Protein AF-A0A8H3E0H5-F1 (afdb_monomer)

Solvent-accessible surface area (backbone atoms only — not comparable to full-atom values): 41962 Å² total; per-residue (Å²): 132,71,53,81,73,54,77,88,67,42,41,63,76,45,56,68,72,50,54,52,47,37,50,50,50,48,32,63,64,32,61,47,84,91,45,88,63,24,78,59,42,41,57,45,36,74,46,30,35,32,55,51,75,73,55,94,78,36,38,39,23,39,30,31,35,37,35,72,39,48,76,94,44,38,37,99,81,55,23,60,21,67,73,50,52,52,50,51,52,54,53,47,38,51,36,25,58,69,62,37,54,64,92,69,94,50,86,87,62,55,90,79,66,81,82,75,92,86,80,87,88,85,82,90,87,77,88,49,44,65,75,42,62,46,35,42,39,18,34,46,76,45,81,53,101,85,53,74,42,64,50,74,49,76,49,67,95,66,97,68,59,72,73,61,51,56,55,50,52,55,46,55,59,47,54,70,72,58,78,71,71,76,76,75,92,70,97,69,84,63,86,62,66,72,77,60,74,75,77,54,89,51,87,48,53,31,66,24,55,94,66,33,64,64,44,22,52,51,53,41,25,51,52,34,44,76,71,74,42,80,59,38,66,52,89,78,73,54,43,82,90,48,72,90,56,53,54,69,23,51,86,66,28,31,31,38,31,38,45,81,81,40,45,28,41,36,70,70,52,39,28,35,67,50,72,76,48,93,81,29,71,66,46,43,85,74,47,71,43,55,69,79,47,51,64,46,81,46,76,42,36,34,36,39,42,29,52,86,59,26,35,36,36,34,30,40,59,84,70,48,72,47,74,41,66,50,46,26,34,38,32,51,37,91,66,65,48,66,45,74,78,47,75,44,49,62,87,68,51,83,40,76,40,58,41,89,84,80,64,46,78,28,31,28,36,41,75,42,67,46,84,40,80,64,91,90,45,84,44,73,43,65,52,35,40,38,38,31,27,44,86,60,15,35,36,35,36,31,45,85,91,45,56,47,81,40,69,48,45,78,46,56,34,62,58,71,68,54,42,81,74,48,59,40,57,46,48,82,47,73,51,76,43,76,48,71,77,32,46,26,60,75,68,46,40,33,32,41,29,33,37,40,27,35,30,40,78,35,67,68,44,29,48,73,74,68,47,86,46,74,63,60,55,48,50,59,49,47,52,53,54,51,44,62,55,42,39,75,36,53,64,71,62,64,52,59,63,69,74,60,66,96,80,66,87,79,66,97,82,60,92,77,56,57,63,66,50,45,50,60,50,51,50,45,52,53,46,36,58,57,30,47,70,36,24,30,45,66,77,47,76,48,78,76,46,76,46,68,57,62,75,61,47,65,50,47,50,56,49,50,53,51,51,50,52,52,49,53,52,50,52,51,52,53,51,50,51,53,51,50,52,52,52,53,51,50,52,51,51,54,52,50,51,52,52,51,50,52,50,51,52,52,50,52,51,52,51,51,52,54,50,52,51,49,54,52,54,51,52,51,51,54,51,50,52,52,49,51,53,51,51,52,54,50,52,50,54,52,51,52,52,50,53,54,49,52,59,58,63,72,71,67,86,54,76,69,58,57,55,56,47,55,53,47,54,51,49,52,54,51,59,73,49,52,102,81,71,82,87,82,91,82,88,78,87,81,89,83,86,87,74,86,75,90,82,88,81,87,88,86,89,90,81,88,89,90,84,88,83,89,77,90,78,90,83,89,133

pLDDT: mean 74.24, std 17.48, range [29.33, 93.44]

InterPro domains:
  IPR001107 Band 7 domain [PF01145] (389-573)
  IPR006683 Thioesterase domain [PF03061] (78-151)
  IPR029069 HotDog domain superfamily [SSF54637] (55-151)
  IPR036013 Band 7/SPFH domain superfamily [G3DSA:3.30.479.30] (422-587)
  IPR036013 Band 7/SPFH domain superfamily [SSF117892] (428-499)
  IPR050710 Band 7/mec-2 domain-containing protein [PTHR43327] (385-669)

Organism: NCBI:txid456999

Mean predicted aligned error: 21.58 Å

Secondary structure (DSSP, 8-state):
--S---GGG-BSS--HHHHHHHHHHHHHHHS-TTSTTHHHHHH-EEEEEEE---BTTB--EEEEEEEE--GGGB-TTSBB-HHHHHHHHHHHHHHHHHTS----S-GGGGGG-------------SPPBTTPEEEEEEEEEEE-SS-EEEEEEEE------HHHHHHHHHHHHHHHH--S-SS--S----TT----TTSS--TTEEE--TTHHHHHHHHHHHHHHHTTPPPSB------STTTTSSEEE-TTEEEEEEETTEEEEE-S-EEEPPTTSTT-TTEEEEEEEETT-SEEEETTEEEEEEEEEEEEEEE-TT--EEEEEEEEEEEE-SSS--EEEEEEETTS-SEEEE-TTT--EEEEEEEEEEEEEETTEEEEEEEEEEEEE-TTEEEEEEETTEEEEE-SEEEEE--TTEEEEEEEE-SEEEEEEEPPPEE-TT--EEEEEEEEEEEES-HHHHHHTT-SSHHHHHHHHHHHHHHHHHTT--HHHHHHHHHS-TTS---TT-TT-HHHHHIIIIIHHHHHHHHHHTTEEEEEEEEEEEEE-SHHHHHHHHHHHHHHHHHHHHHHHHHHHHHHHHHHHHHHHHHHHHHHHHHHHHHHHHHHHHHHHHHHHHHHHHHHHHHHHHHHHHHHHHHHHHHHHHHHHTT---HHHHHHHHHHHHHHHHHHS-TT-----------S-----------------------------

Sequence (717 aa):
MTSGVTLEAIKGNAPDDQKQMCIGVLDFYASLKDHFAFSVGQRLKIVEVSVGPMINKKSQAIVVCEISLEDDMLNLLGTLHGGCAAYLIDICSSIAIAIAPQGVNNPDEWWGKTAVSQALNVLYHAPARSGTTLKIISETIVLGGRAGTVRLNDAAPSSISHKGKERADILDENAHRRNTRVGGSGSQPSFVHSEDYFATKRPFCVKIGADGLLGALTELDNQLQASGRPRLLSRKQPTEWLGFIGHEVNPGEIGVVNHAGLPKVLVQPGTYPPFPFRNWWARTWKGTRGASDTTLFFQGLTVVQVSLNQVAVVSDPQNRIFIVRGGGFAAFAVQGTYDVLAVVDQTHLLKHVQDKVTGATLGWVQDITMPSRIGGSASSYVVAGFLDIPANNVAVLQRGDEMEQVPAGQHCITNPNVKLRGLFTCGENQIEMPTKDIYTRDQVPVSLTIYMKWQLLEPLKLTTHGYNSPYEALRDKAQSILTQIVAHLDYSSMVKQRTVGSDHMEDPSDPSSPFLDALRTQAMDDLHVAALEYGILLKDLAVIDRQFKGDIASTMDKLTTRALQAQVEAANVDRENSNKVKQEQGALLVAQVKAQARKTEAEALAYATTTAAKAQAEAVIIAAEAQAAAIKLQAQAEAEAIAARSNADSRVEDAFAREMEVRRVDVERVKAFGPRAVFVPTETGGVSGGSTTNALVTGMAMRLGHEEAAASASPRK

Radius of gyration: 63.32 Å; Cα contacts (8 Å, |Δi|>4): 1002; chains: 1; bounding box: 153×106×189 Å

Structure (mmCIF, N/CA/C/O backbone):
data_AF-A0A8H3E0H5-F1
#
_entry.id   AF-A0A8H3E0H5-F1
#
loop_
_atom_site.group_PDB
_atom_site.id
_atom_site.type_symbol
_atom_site.label_atom_id
_atom_site.label_alt_id
_atom_site.label_comp_id
_atom_site.label_asym_id
_atom_site.label_entity_id
_atom_site.label_seq_id
_atom_site.pdbx_PDB_ins_code
_atom_site.Cartn_x
_atom_site.Cartn_y
_atom_site.Cartn_z
_atom_site.occupancy
_atom_site.B_iso_or_equiv
_atom_site.auth_seq_id
_atom_site.auth_comp_id
_atom_site.auth_asym_id
_atom_site.auth_atom_id
_atom_site.pdbx_PDB_model_num
ATOM 1 N N . MET A 1 1 ? 12.013 -38.539 22.649 1.00 45.53 1 MET A N 1
ATOM 2 C CA . MET A 1 1 ? 11.189 -37.361 22.330 1.00 45.53 1 MET A CA 1
ATOM 3 C C . MET A 1 1 ? 11.434 -36.334 23.411 1.00 45.53 1 MET A C 1
ATOM 5 O O . MET A 1 1 ? 11.063 -36.564 24.556 1.00 45.53 1 MET A O 1
ATOM 9 N N . THR A 1 2 ? 12.169 -35.283 23.074 1.00 50.94 2 THR A N 1
ATOM 10 C CA . THR A 1 2 ? 12.648 -34.251 24.013 1.00 50.94 2 THR A CA 1
ATOM 11 C C . THR A 1 2 ? 11.764 -33.003 24.012 1.00 50.94 2 THR A C 1
ATOM 13 O O . THR A 1 2 ? 11.810 -32.244 24.971 1.00 50.94 2 THR A O 1
ATOM 16 N N . SER A 1 3 ? 10.914 -32.828 22.995 1.00 52.62 3 SER A N 1
ATOM 17 C CA . SER A 1 3 ? 9.971 -31.705 22.850 1.00 52.62 3 SER A CA 1
ATOM 18 C C . SER A 1 3 ? 8.653 -31.845 23.633 1.00 52.62 3 SER A C 1
ATOM 20 O O . SER A 1 3 ? 7.899 -30.882 23.740 1.00 52.62 3 SER A O 1
ATOM 22 N N . GLY A 1 4 ? 8.339 -33.023 24.191 1.00 57.62 4 GLY A N 1
ATOM 23 C CA . GLY A 1 4 ? 7.122 -33.242 24.994 1.00 57.62 4 GLY A CA 1
ATOM 24 C C . GLY A 1 4 ? 5.789 -33.131 24.231 1.00 57.62 4 GLY A C 1
ATOM 25 O O . GLY A 1 4 ? 4.734 -33.170 24.859 1.00 57.62 4 GLY A O 1
ATOM 26 N N . VAL A 1 5 ? 5.819 -33.006 22.899 1.00 64.38 5 VAL A N 1
ATOM 27 C CA . VAL A 1 5 ? 4.630 -32.931 22.035 1.00 64.38 5 VAL A CA 1
ATOM 28 C C . VAL A 1 5 ? 4.257 -34.338 21.561 1.00 64.38 5 VAL A C 1
ATOM 30 O O . VAL A 1 5 ? 5.066 -35.021 20.934 1.00 64.38 5 VAL A O 1
ATOM 33 N N . THR A 1 6 ? 3.036 -34.787 21.859 1.00 70.62 6 THR A N 1
ATOM 34 C CA . THR A 1 6 ? 2.479 -36.030 21.308 1.00 70.62 6 THR A CA 1
ATOM 35 C C . THR A 1 6 ? 1.811 -35.755 19.963 1.00 70.62 6 THR A C 1
ATOM 37 O O . THR A 1 6 ? 1.212 -34.700 19.764 1.00 70.62 6 THR A O 1
ATOM 40 N N . LEU A 1 7 ? 1.889 -36.713 19.036 1.00 75.44 7 LEU A N 1
ATOM 41 C CA . LEU A 1 7 ? 1.310 -36.609 17.691 1.00 75.44 7 LEU A CA 1
ATOM 42 C C . LEU A 1 7 ? -0.181 -36.210 17.715 1.00 75.44 7 LEU A C 1
ATOM 44 O O . LEU A 1 7 ? -0.619 -35.375 16.929 1.00 75.44 7 LEU A O 1
ATOM 48 N N . GLU A 1 8 ? -0.932 -36.747 18.682 1.00 73.88 8 GLU A N 1
ATOM 49 C CA . GLU A 1 8 ? -2.361 -36.479 18.901 1.00 73.88 8 GLU A CA 1
ATOM 50 C C . GLU A 1 8 ? -2.664 -35.028 19.317 1.00 73.88 8 GLU A C 1
ATOM 52 O O . GLU A 1 8 ? -3.779 -34.547 19.120 1.00 73.88 8 GLU A O 1
ATOM 57 N N . ALA A 1 9 ? -1.685 -34.313 19.881 1.00 78.62 9 ALA A N 1
ATOM 58 C CA . ALA A 1 9 ? -1.842 -32.921 20.297 1.00 78.62 9 ALA A CA 1
ATOM 59 C C . ALA A 1 9 ? -1.673 -31.923 19.135 1.00 78.62 9 ALA A C 1
ATOM 61 O O . ALA A 1 9 ? -2.040 -30.754 19.279 1.00 78.62 9 ALA A O 1
ATOM 62 N N . ILE A 1 10 ? -1.141 -32.369 17.988 1.00 86.62 10 ILE A N 1
ATOM 63 C CA . ILE A 1 10 ? -0.902 -31.529 16.809 1.00 86.62 10 ILE A CA 1
ATOM 64 C C . ILE A 1 10 ? -2.164 -31.485 15.941 1.00 86.62 10 ILE A C 1
ATOM 66 O O . ILE A 1 10 ? -2.543 -32.458 15.276 1.00 86.62 10 ILE A O 1
ATOM 70 N N . LYS A 1 11 ? -2.801 -30.312 15.908 1.00 87.50 11 LYS A N 1
ATOM 71 C CA . LYS A 1 11 ? -3.981 -30.030 15.079 1.00 87.50 11 LYS A CA 1
ATOM 72 C C . LYS A 1 11 ? -3.609 -29.949 13.591 1.00 87.50 11 LYS A C 1
ATOM 74 O O . LYS A 1 11 ? -2.435 -29.963 13.228 1.00 87.50 11 LYS A O 1
ATOM 79 N N . GLY A 1 12 ? -4.614 -29.845 12.725 1.00 84.75 12 GLY A N 1
ATOM 80 C CA . GLY A 1 12 ? -4.427 -29.649 11.285 1.00 84.75 12 GLY A CA 1
ATOM 81 C C . GLY A 1 12 ? -4.554 -30.931 10.461 1.00 84.75 12 GLY A C 1
ATOM 82 O O . GLY A 1 12 ? -4.616 -32.042 10.999 1.00 84.75 12 GLY A O 1
ATOM 83 N N . ASN A 1 13 ? -4.658 -30.750 9.144 1.00 84.88 13 ASN A N 1
ATOM 84 C CA . ASN A 1 13 ? -5.039 -31.783 8.174 1.00 84.88 13 ASN A CA 1
ATOM 85 C C . ASN A 1 13 ? -3.852 -32.585 7.598 1.00 84.88 13 ASN A C 1
ATOM 87 O O . ASN A 1 13 ? -4.059 -33.389 6.688 1.00 84.88 13 ASN A O 1
ATOM 91 N N . ALA A 1 14 ? -2.626 -32.362 8.084 1.00 82.44 14 ALA A N 1
ATOM 92 C CA . ALA A 1 14 ? -1.452 -33.094 7.619 1.00 82.44 14 ALA A CA 1
ATOM 93 C C . ALA A 1 14 ? -1.480 -34.576 8.054 1.00 82.44 14 ALA A C 1
ATOM 95 O O . ALA A 1 14 ? -1.876 -34.863 9.188 1.00 82.44 14 ALA A O 1
ATOM 96 N N . PRO A 1 15 ? -1.032 -35.507 7.192 1.00 82.31 15 PRO A N 1
ATOM 97 C CA . PRO A 1 15 ? -0.775 -36.899 7.550 1.00 82.31 15 PRO A CA 1
ATOM 98 C C . PRO A 1 15 ? 0.170 -37.075 8.752 1.00 82.31 15 PRO A C 1
ATOM 100 O O . PRO A 1 15 ? 1.071 -36.267 8.991 1.00 82.31 15 PRO A O 1
ATOM 103 N N . ASP A 1 16 ? -0.022 -38.165 9.493 1.00 81.06 16 ASP A N 1
ATOM 104 C CA . ASP A 1 16 ? 0.716 -38.473 10.724 1.00 81.06 16 ASP A CA 1
ATOM 105 C C . ASP A 1 16 ? 2.228 -38.632 10.508 1.00 81.06 16 ASP A C 1
ATOM 107 O O . ASP A 1 16 ? 3.020 -38.203 11.343 1.00 81.06 16 ASP A O 1
ATOM 111 N N . ASP A 1 17 ? 2.653 -39.181 9.371 1.00 78.94 17 ASP A N 1
ATOM 112 C CA . ASP A 1 17 ? 4.063 -39.291 8.984 1.00 78.94 17 ASP A CA 1
ATOM 113 C C . ASP A 1 17 ? 4.724 -37.914 8.803 1.00 78.94 17 ASP A C 1
ATOM 115 O O . ASP A 1 17 ? 5.856 -37.702 9.239 1.00 78.94 17 ASP A O 1
ATOM 119 N N . GLN A 1 18 ? 3.999 -36.941 8.247 1.00 78.69 18 GLN A N 1
ATOM 120 C CA . GLN A 1 18 ? 4.479 -35.563 8.095 1.00 78.69 18 GLN A CA 1
ATOM 121 C C . GLN A 1 18 ? 4.510 -34.810 9.428 1.00 78.69 18 GLN A C 1
ATOM 123 O O . GLN A 1 18 ? 5.457 -34.075 9.710 1.00 78.69 18 GLN A O 1
ATOM 128 N N . LYS A 1 19 ? 3.519 -35.026 10.298 1.00 84.31 19 LYS A N 1
ATOM 129 C CA . LYS A 1 19 ? 3.549 -34.489 11.666 1.00 84.31 19 LYS A CA 1
ATOM 130 C C . LYS A 1 19 ? 4.726 -35.066 12.460 1.00 84.31 19 LYS A C 1
ATOM 132 O O . LYS A 1 19 ? 5.442 -34.316 13.124 1.00 84.31 19 LYS A O 1
ATOM 137 N N . GLN A 1 20 ? 4.989 -36.367 12.325 1.00 83.19 20 GLN A N 1
ATOM 138 C CA . GLN A 1 20 ? 6.138 -37.036 12.940 1.00 83.19 20 GLN A CA 1
ATOM 139 C C . GLN A 1 20 ? 7.471 -36.470 12.429 1.00 83.19 20 GLN A C 1
ATOM 141 O O . GLN A 1 20 ? 8.427 -36.325 13.192 1.00 83.19 20 GLN A O 1
ATOM 146 N N . MET A 1 21 ? 7.528 -36.097 11.153 1.00 80.56 21 MET A N 1
ATOM 147 C CA . MET A 1 21 ? 8.682 -35.446 10.543 1.00 80.56 21 MET A CA 1
ATOM 148 C C . MET A 1 21 ? 8.931 -34.042 11.109 1.00 80.56 21 MET A C 1
ATOM 150 O O . MET A 1 21 ? 10.069 -33.728 11.458 1.00 80.56 21 MET A O 1
ATOM 154 N N . CYS A 1 22 ? 7.887 -33.220 11.281 1.00 85.06 22 CYS A N 1
ATOM 155 C CA . CYS A 1 22 ? 8.011 -31.930 11.969 1.00 85.06 22 CYS A CA 1
ATOM 156 C C . CYS A 1 22 ? 8.558 -32.095 13.393 1.00 85.06 22 CYS A C 1
ATOM 158 O O . CYS A 1 22 ? 9.447 -31.343 13.795 1.00 85.06 22 CYS A O 1
ATOM 160 N N . ILE A 1 23 ? 8.068 -33.097 14.134 1.00 85.44 23 ILE A N 1
ATOM 161 C CA . ILE A 1 23 ? 8.577 -33.429 15.473 1.00 85.44 23 ILE A CA 1
ATOM 162 C C . ILE A 1 23 ? 10.057 -33.817 15.398 1.00 85.44 23 ILE A C 1
ATOM 164 O O . ILE A 1 23 ? 10.845 -33.334 16.202 1.00 85.44 23 ILE A O 1
ATOM 168 N N . GLY A 1 24 ? 10.456 -34.640 14.424 1.00 81.62 24 GLY A N 1
ATOM 169 C CA . GLY A 1 24 ? 11.849 -35.055 14.240 1.00 81.62 24 GLY A CA 1
ATOM 170 C C . GLY A 1 24 ? 12.802 -33.889 13.966 1.00 81.62 24 GLY A C 1
ATOM 171 O O . GLY A 1 24 ? 13.899 -33.849 14.520 1.00 81.62 24 GLY A O 1
ATOM 172 N N . VAL A 1 25 ? 12.377 -32.909 13.162 1.00 82.75 25 VAL A N 1
ATOM 173 C CA . VAL A 1 25 ? 13.165 -31.693 12.898 1.00 82.75 25 VAL A CA 1
ATOM 174 C C . VAL A 1 25 ? 13.240 -30.804 14.136 1.00 82.75 25 VAL A C 1
ATOM 176 O O . VAL A 1 25 ? 14.322 -30.333 14.475 1.00 82.75 25 VAL A O 1
ATOM 179 N N . LEU A 1 26 ? 12.132 -30.608 14.856 1.00 85.56 26 LEU A N 1
ATOM 180 C CA . LEU A 1 26 ? 12.156 -29.871 16.120 1.00 85.56 26 LEU A CA 1
ATOM 181 C C . LEU A 1 26 ? 13.070 -30.555 17.146 1.00 85.56 26 LEU A C 1
ATOM 183 O O . LEU A 1 26 ? 13.899 -29.891 17.761 1.00 85.56 26 LEU A O 1
ATOM 187 N N . ASP A 1 27 ? 12.970 -31.878 17.291 1.00 82.50 27 ASP A N 1
ATOM 188 C CA . ASP A 1 27 ? 13.828 -32.664 18.175 1.00 82.50 27 ASP A CA 1
ATOM 189 C C . ASP A 1 27 ? 15.303 -32.560 17.748 1.00 82.50 27 ASP A C 1
ATOM 191 O O . ASP A 1 27 ? 16.163 -32.476 18.617 1.00 82.50 27 ASP A O 1
ATOM 195 N N . PHE A 1 28 ? 15.634 -32.479 16.454 1.00 80.50 28 PHE A N 1
ATOM 196 C CA . PHE A 1 28 ? 17.012 -32.233 16.003 1.00 80.50 28 PHE A CA 1
ATOM 197 C C . PHE A 1 28 ? 17.573 -30.908 16.548 1.00 80.50 28 PHE A C 1
ATOM 199 O O . PHE A 1 28 ? 18.670 -30.894 17.107 1.00 80.50 28 PHE A O 1
ATOM 206 N N . TYR A 1 29 ? 16.805 -29.817 16.469 1.00 77.75 29 TYR A N 1
ATOM 207 C CA . TYR A 1 29 ? 17.216 -28.518 17.017 1.00 77.75 29 TYR A CA 1
ATOM 208 C C . TYR A 1 29 ? 17.145 -28.456 18.554 1.00 77.75 29 TYR A C 1
ATOM 210 O O . TYR A 1 29 ? 17.905 -27.716 19.174 1.00 77.75 29 TYR A O 1
ATOM 218 N N . ALA A 1 30 ? 16.266 -29.244 19.181 1.00 77.56 30 ALA A N 1
ATOM 219 C CA . ALA A 1 30 ? 15.988 -29.201 20.619 1.00 77.56 30 ALA A CA 1
ATOM 220 C C . ALA A 1 30 ? 16.643 -30.328 21.449 1.00 77.56 30 ALA A C 1
ATOM 222 O O . ALA A 1 30 ? 16.437 -30.376 22.662 1.00 77.56 30 ALA A O 1
ATOM 223 N N . SER A 1 31 ? 17.400 -31.255 20.845 1.00 70.38 31 SER A N 1
ATOM 224 C CA . SER A 1 31 ? 18.003 -32.414 21.542 1.00 70.38 31 SER A CA 1
ATOM 225 C C . SER A 1 31 ? 19.487 -32.257 21.880 1.00 70.38 31 SER A C 1
ATOM 227 O O . SER A 1 31 ? 20.002 -32.988 22.729 1.00 70.38 31 SER A O 1
ATOM 229 N N . LEU A 1 32 ? 20.182 -31.291 21.277 1.00 71.12 32 LEU A N 1
ATOM 230 C CA . LEU A 1 32 ? 21.617 -31.101 21.475 1.00 71.12 32 LEU A CA 1
ATOM 231 C C . LEU A 1 32 ? 21.892 -30.103 22.612 1.00 71.12 32 LEU A C 1
ATOM 233 O O . LEU A 1 32 ? 21.941 -28.893 22.402 1.00 71.12 32 LEU A O 1
ATOM 237 N N . LYS A 1 33 ? 22.088 -30.633 23.826 1.00 69.81 33 LYS A N 1
ATOM 238 C CA . LYS A 1 33 ? 22.215 -29.877 25.091 1.00 69.81 33 LYS A CA 1
ATOM 239 C C . LYS A 1 33 ? 23.293 -28.780 25.094 1.00 69.81 33 LYS A C 1
ATOM 241 O O . LYS A 1 33 ? 23.148 -27.804 25.823 1.00 69.81 33 LYS A O 1
ATOM 246 N N . ASP A 1 34 ? 24.326 -28.923 24.266 1.00 74.81 34 ASP A N 1
ATOM 247 C CA . ASP A 1 34 ? 25.474 -28.006 24.202 1.00 74.81 34 ASP A CA 1
ATOM 248 C C . ASP A 1 34 ? 25.390 -26.984 23.045 1.00 74.81 34 ASP A C 1
ATOM 250 O O . ASP A 1 34 ? 26.371 -26.309 22.736 1.00 74.81 34 ASP A O 1
ATOM 254 N N . HIS A 1 35 ? 24.235 -26.859 22.377 1.00 75.31 35 HIS A N 1
ATOM 255 C CA . HIS A 1 35 ? 24.047 -25.934 21.254 1.00 75.31 35 HIS A CA 1
ATOM 256 C C . HIS A 1 35 ? 23.435 -24.589 21.665 1.00 75.31 35 HIS A C 1
ATOM 258 O O . HIS A 1 35 ? 22.775 -24.441 22.697 1.00 75.31 35 HIS A O 1
ATOM 264 N N . PHE A 1 36 ? 23.669 -23.580 20.823 1.00 79.81 36 PHE A N 1
ATOM 265 C CA . PHE A 1 36 ? 23.155 -22.227 21.013 1.00 79.81 36 PHE A CA 1
ATOM 266 C C . PHE A 1 36 ? 21.628 -22.222 21.176 1.00 79.81 36 PHE A C 1
ATOM 268 O O . PHE A 1 36 ? 20.919 -22.844 20.392 1.00 79.81 36 PHE A O 1
ATOM 275 N N . ALA A 1 37 ? 21.138 -21.495 22.187 1.00 84.44 37 ALA A N 1
ATOM 276 C CA . ALA A 1 37 ? 19.713 -21.318 22.479 1.00 84.44 37 ALA A CA 1
ATOM 277 C C . ALA A 1 37 ? 18.913 -22.631 22.667 1.00 84.44 37 ALA A C 1
ATOM 279 O O . ALA A 1 37 ? 17.699 -22.671 22.444 1.00 84.44 37 ALA A O 1
ATOM 280 N N . PHE A 1 38 ? 19.571 -23.690 23.157 1.00 84.62 38 PHE A N 1
ATOM 281 C CA . PHE A 1 38 ? 18.945 -24.972 23.499 1.00 84.62 38 PHE A CA 1
ATOM 282 C C . PHE A 1 38 ? 17.729 -24.823 24.435 1.00 84.62 38 PHE A C 1
ATOM 284 O O . PHE A 1 38 ? 16.664 -25.365 24.142 1.00 84.62 38 PHE A O 1
ATOM 291 N N . SER A 1 39 ? 17.848 -24.037 25.516 1.00 87.06 39 SER A N 1
ATOM 292 C CA . SER A 1 39 ? 16.747 -23.786 26.468 1.00 87.06 39 SER A CA 1
ATOM 293 C C . SER A 1 39 ? 15.514 -23.171 25.799 1.00 87.06 39 SER A C 1
ATOM 295 O O . SER A 1 39 ? 14.379 -23.492 26.144 1.00 87.06 39 SER A O 1
ATOM 297 N N . VAL A 1 40 ? 15.731 -22.310 24.803 1.00 88.94 40 VAL A N 1
ATOM 298 C CA . VAL A 1 40 ? 14.670 -21.681 24.012 1.00 88.94 40 VAL A CA 1
ATOM 299 C C . VAL A 1 40 ? 14.028 -22.700 23.074 1.00 88.94 40 VAL A C 1
ATOM 301 O O . VAL A 1 40 ? 12.805 -22.806 23.044 1.00 88.94 40 VAL A O 1
ATOM 304 N N . GLY A 1 41 ? 14.838 -23.490 22.361 1.00 86.88 41 GLY A N 1
ATOM 305 C CA . GLY A 1 41 ? 14.356 -24.524 21.440 1.00 86.88 41 GLY A CA 1
ATOM 306 C C . GLY A 1 41 ? 13.480 -25.578 22.125 1.00 86.88 41 GLY A C 1
ATOM 307 O O . GLY A 1 41 ? 12.453 -25.963 21.577 1.00 86.88 41 GLY A O 1
ATOM 308 N N . GLN A 1 42 ? 13.818 -25.979 23.356 1.00 87.62 42 GLN A N 1
ATOM 309 C CA . GLN A 1 42 ? 13.024 -26.942 24.133 1.00 87.62 42 GLN A CA 1
ATOM 310 C C . GLN A 1 42 ? 11.624 -26.446 24.523 1.00 87.62 42 GLN A C 1
ATOM 312 O O . GLN A 1 42 ? 10.738 -27.260 24.777 1.00 87.62 42 GLN A O 1
ATOM 317 N N . ARG A 1 43 ? 11.414 -25.127 24.597 1.00 89.00 43 ARG A N 1
ATOM 318 C CA . ARG A 1 43 ? 10.113 -24.534 24.952 1.00 89.00 43 ARG A CA 1
ATOM 319 C C . ARG A 1 43 ? 9.206 -24.315 23.743 1.00 89.00 43 ARG A C 1
ATOM 321 O O . ARG A 1 43 ? 8.022 -24.037 23.933 1.00 89.00 43 ARG A O 1
ATOM 328 N N . LEU A 1 44 ? 9.738 -24.435 22.526 1.00 90.00 44 LEU A N 1
ATOM 329 C CA . LEU A 1 44 ? 8.977 -24.296 21.291 1.00 90.00 44 LEU A CA 1
ATOM 330 C C . LEU A 1 44 ? 8.087 -25.525 21.081 1.00 90.00 44 LEU A C 1
ATOM 332 O O . LEU A 1 44 ? 8.561 -26.658 21.112 1.00 90.00 44 LEU A O 1
ATOM 336 N N . LYS A 1 45 ? 6.794 -25.304 20.847 1.00 90.50 45 LYS A N 1
ATOM 337 C CA . LYS A 1 45 ? 5.802 -26.369 20.659 1.00 90.50 45 LYS A CA 1
ATOM 338 C C . LYS A 1 45 ? 5.166 -26.259 19.289 1.00 90.50 45 LYS A C 1
ATOM 340 O O . LYS A 1 45 ? 4.715 -25.184 18.919 1.00 90.50 45 LYS A O 1
ATOM 345 N N . ILE A 1 46 ? 5.065 -27.367 18.565 1.00 91.06 46 ILE A N 1
ATOM 346 C CA . ILE A 1 46 ? 4.253 -27.435 17.345 1.00 91.06 46 ILE A CA 1
ATOM 347 C C . ILE A 1 46 ? 2.803 -27.680 17.762 1.00 91.06 46 ILE A C 1
ATOM 349 O O . ILE A 1 46 ? 2.524 -28.626 18.495 1.00 91.06 46 ILE A O 1
ATOM 353 N N . VAL A 1 47 ? 1.888 -26.826 17.308 1.00 91.69 47 VAL A N 1
ATOM 354 C CA . VAL A 1 47 ? 0.471 -26.849 17.715 1.00 91.69 47 VAL A CA 1
ATOM 355 C C . VAL A 1 47 ? -0.443 -27.219 16.555 1.00 91.69 47 VAL A C 1
ATOM 357 O O . VAL A 1 47 ? -1.474 -27.862 16.756 1.00 91.69 47 VAL A O 1
ATOM 360 N N . GLU A 1 48 ? -0.064 -26.854 15.333 1.00 90.62 48 GLU A N 1
ATOM 361 C CA . GLU A 1 48 ? -0.832 -27.171 14.134 1.00 90.62 48 GLU A CA 1
ATOM 362 C C . GLU A 1 48 ? 0.093 -27.422 12.946 1.00 90.62 48 GLU A C 1
ATOM 364 O O . GLU A 1 48 ? 1.068 -26.697 12.744 1.00 90.62 48 GLU A O 1
ATOM 369 N N . VAL A 1 49 ? -0.227 -28.445 12.158 1.00 88.69 49 VAL A N 1
ATOM 370 C CA . VAL A 1 49 ? 0.424 -28.733 10.881 1.00 88.69 49 VAL A CA 1
ATOM 371 C C . VAL A 1 49 ? -0.659 -29.026 9.854 1.00 88.69 49 VAL A C 1
ATOM 373 O O . VAL A 1 49 ? -1.411 -29.998 9.976 1.00 88.69 49 VAL A O 1
ATOM 376 N N . SER A 1 50 ? -0.717 -28.181 8.833 1.00 85.69 50 SER A N 1
ATOM 377 C CA . SER A 1 50 ? -1.720 -28.238 7.781 1.00 85.69 50 SER A CA 1
ATOM 378 C C . SER A 1 50 ? -1.051 -28.212 6.408 1.00 85.69 50 SER A C 1
ATOM 380 O O . SER A 1 50 ? -0.078 -27.495 6.185 1.00 85.69 50 SER A O 1
ATOM 382 N N . VAL A 1 51 ? -1.570 -29.001 5.473 1.00 79.69 51 VAL A N 1
ATOM 383 C CA . VAL A 1 51 ? -1.093 -29.079 4.093 1.00 79.69 51 VAL A CA 1
ATOM 384 C C . VAL A 1 51 ? -2.235 -28.730 3.147 1.00 79.69 51 VAL A C 1
ATOM 386 O O . VAL A 1 51 ? -3.332 -29.288 3.214 1.00 79.69 51 VAL A O 1
ATOM 389 N N . GLY A 1 52 ? -1.976 -27.764 2.272 1.00 70.69 52 GLY A N 1
ATOM 390 C CA . GLY A 1 52 ? -2.886 -27.323 1.227 1.00 70.69 52 GLY A CA 1
ATOM 391 C C . GLY A 1 52 ? -2.980 -28.318 0.063 1.00 70.69 52 GLY A C 1
ATOM 392 O O . GLY A 1 52 ? -2.190 -29.261 -0.041 1.00 70.69 52 GLY A O 1
ATOM 393 N N . PRO A 1 53 ? -3.937 -28.119 -0.856 1.00 61.81 53 PRO A N 1
ATOM 394 C CA . PRO A 1 53 ? -4.112 -28.987 -2.016 1.00 61.81 53 PRO A CA 1
ATOM 395 C C . PRO A 1 53 ? -2.856 -29.011 -2.902 1.00 61.81 53 PRO A C 1
ATOM 397 O O . PRO A 1 53 ? -2.197 -27.993 -3.115 1.00 61.81 53 PRO A O 1
ATOM 400 N N . MET A 1 54 ? -2.528 -30.183 -3.456 1.00 57.03 54 MET A N 1
ATOM 401 C CA . MET A 1 54 ? -1.383 -30.335 -4.355 1.00 57.03 54 MET A CA 1
ATOM 402 C C . MET A 1 54 ? -1.720 -29.782 -5.747 1.00 57.03 54 MET A C 1
ATOM 404 O O . MET A 1 54 ? -2.546 -30.338 -6.467 1.00 57.03 54 MET A O 1
ATOM 408 N N . ILE A 1 55 ? -1.052 -28.702 -6.149 1.00 53.47 55 ILE A N 1
ATOM 409 C CA . ILE A 1 55 ? -1.229 -28.027 -7.438 1.00 53.47 55 ILE A CA 1
ATOM 410 C C . ILE A 1 55 ? 0.107 -28.097 -8.187 1.00 53.47 55 ILE A C 1
ATOM 412 O O . ILE A 1 55 ? 1.136 -27.640 -7.699 1.00 53.47 55 ILE A O 1
ATOM 416 N N . ASN A 1 56 ? 0.128 -28.705 -9.379 1.00 53.75 56 ASN A N 1
ATOM 417 C CA . ASN A 1 56 ? 1.348 -28.887 -10.186 1.00 53.75 56 ASN A CA 1
ATOM 418 C C . ASN A 1 56 ? 2.508 -29.601 -9.449 1.00 53.75 56 ASN A C 1
ATOM 420 O O . ASN A 1 56 ? 3.665 -29.203 -9.578 1.00 53.75 56 ASN A O 1
ATOM 424 N N . LYS A 1 57 ? 2.208 -30.666 -8.685 1.00 54.81 57 LYS A N 1
ATOM 425 C CA . LYS A 1 57 ? 3.174 -31.421 -7.848 1.00 54.81 57 LYS A CA 1
ATOM 426 C C . LYS A 1 57 ? 3.848 -30.595 -6.740 1.00 54.81 57 LYS A C 1
ATOM 428 O O . LYS A 1 57 ? 4.891 -30.994 -6.235 1.00 54.81 57 LYS A O 1
ATOM 433 N N . LYS A 1 58 ? 3.268 -29.452 -6.374 1.00 55.44 58 LYS A N 1
ATOM 434 C CA . LYS A 1 58 ? 3.678 -28.628 -5.236 1.00 55.44 58 LYS A CA 1
ATOM 435 C C . LYS A 1 58 ? 2.472 -28.469 -4.319 1.00 55.44 58 LYS A C 1
ATOM 437 O O . LYS A 1 58 ? 1.366 -28.260 -4.805 1.00 55.44 58 LYS A O 1
ATOM 442 N N . SER A 1 59 ? 2.660 -28.589 -3.017 1.00 64.12 59 SER A N 1
ATOM 443 C CA . SER A 1 59 ? 1.648 -28.238 -2.026 1.00 64.12 59 SER A CA 1
ATOM 444 C C . SER A 1 59 ? 2.243 -27.218 -1.078 1.00 64.12 59 SER A C 1
ATOM 446 O O . SER A 1 59 ? 3.463 -27.109 -0.928 1.00 64.12 59 SER A O 1
ATOM 448 N N . GLN A 1 60 ? 1.350 -26.428 -0.510 1.00 73.00 60 GLN A N 1
ATOM 449 C CA . GLN A 1 60 ? 1.675 -25.468 0.517 1.00 73.00 60 GLN A CA 1
ATOM 450 C C . GLN A 1 60 ? 1.583 -26.154 1.875 1.00 73.00 60 GLN A C 1
ATOM 452 O O . GLN A 1 60 ? 0.652 -26.916 2.116 1.00 73.00 60 GLN A O 1
ATOM 457 N N . ALA A 1 61 ? 2.536 -25.879 2.750 1.00 80.06 61 ALA A N 1
ATOM 458 C CA . ALA A 1 61 ? 2.526 -26.313 4.130 1.00 80.06 61 ALA A CA 1
ATOM 459 C C . ALA A 1 61 ? 2.411 -25.099 5.054 1.00 80.06 61 ALA A C 1
ATOM 461 O O . ALA A 1 61 ? 3.080 -24.082 4.846 1.00 80.06 61 ALA A O 1
ATOM 462 N N . ILE A 1 62 ? 1.562 -25.233 6.070 1.00 86.06 62 ILE A N 1
ATOM 463 C CA . ILE A 1 62 ? 1.385 -24.281 7.159 1.00 86.06 62 ILE A CA 1
ATOM 464 C C . ILE A 1 62 ? 1.741 -25.005 8.455 1.00 86.06 62 ILE A C 1
ATOM 466 O O . ILE A 1 62 ? 1.133 -26.020 8.793 1.00 86.06 62 ILE A O 1
ATOM 470 N N . VAL A 1 63 ? 2.724 -24.483 9.182 1.00 88.81 63 VAL A N 1
ATOM 471 C CA . VAL A 1 63 ? 3.119 -24.971 10.507 1.00 88.81 63 VAL A CA 1
ATOM 472 C C . VAL A 1 63 ? 2.946 -23.848 11.506 1.00 88.81 63 VAL A C 1
ATOM 474 O O . VAL A 1 63 ? 3.427 -22.739 11.296 1.00 88.81 63 VAL A O 1
ATOM 477 N N . VAL A 1 64 ? 2.277 -24.143 12.609 1.00 91.69 64 VAL A N 1
ATOM 478 C CA . VAL A 1 64 ? 2.065 -23.203 13.700 1.00 91.69 64 VAL A CA 1
ATOM 479 C C . VAL A 1 64 ? 2.837 -23.681 14.915 1.00 91.69 64 VAL A C 1
ATOM 481 O O . VAL A 1 64 ? 2.565 -24.762 15.448 1.00 91.69 64 VAL A O 1
ATOM 484 N N . CYS A 1 65 ? 3.761 -22.845 15.372 1.00 91.69 65 CYS A N 1
ATOM 485 C CA . CYS A 1 65 ? 4.509 -23.054 16.599 1.00 91.69 65 CYS A CA 1
ATOM 486 C C . CYS A 1 65 ? 4.067 -22.059 17.677 1.00 91.69 65 CYS A C 1
ATOM 488 O O . CYS A 1 65 ? 3.731 -20.913 17.382 1.00 91.69 65 CYS A O 1
ATOM 490 N N . GLU A 1 66 ? 4.101 -22.477 18.935 1.00 92.56 66 GLU A N 1
ATOM 491 C CA . GLU A 1 66 ? 3.843 -21.626 20.093 1.00 92.56 66 GLU A CA 1
ATOM 492 C C . GLU A 1 66 ? 5.017 -21.679 21.072 1.00 92.56 66 GLU A C 1
ATOM 494 O O . GLU A 1 66 ? 5.610 -22.737 21.301 1.00 92.56 66 GLU A O 1
ATOM 499 N N . ILE A 1 67 ? 5.359 -20.529 21.654 1.00 92.00 67 ILE A N 1
ATOM 500 C CA . ILE A 1 67 ? 6.378 -20.415 22.702 1.00 92.00 67 ILE A CA 1
ATOM 501 C C . ILE A 1 67 ? 6.016 -19.300 23.682 1.00 92.00 67 ILE A C 1
ATOM 503 O O . ILE A 1 67 ? 5.582 -18.219 23.285 1.00 92.00 67 ILE A O 1
ATOM 507 N N . SER A 1 68 ? 6.200 -19.551 24.974 1.00 91.56 68 SER A N 1
ATOM 508 C CA . SER A 1 68 ? 6.043 -18.536 26.017 1.00 91.56 68 SER A CA 1
ATOM 509 C C . SER A 1 68 ? 7.366 -17.805 26.235 1.00 91.56 68 SER A C 1
ATOM 511 O O . SER A 1 68 ? 8.407 -18.443 26.385 1.00 91.56 68 SER A O 1
ATOM 513 N N . LEU A 1 69 ? 7.328 -16.471 26.223 1.00 90.38 69 LEU A N 1
ATOM 514 C CA . LEU A 1 69 ? 8.507 -15.636 26.431 1.00 90.38 69 LEU A CA 1
ATOM 515 C C . LEU A 1 69 ? 8.894 -15.588 27.905 1.00 90.38 69 LEU A C 1
ATOM 517 O O . LEU A 1 69 ? 8.079 -15.210 28.747 1.00 90.38 69 LEU A O 1
ATOM 521 N N . GLU A 1 70 ? 10.159 -15.875 28.186 1.00 90.69 70 GLU A N 1
ATOM 522 C CA . GLU A 1 70 ? 10.752 -15.765 29.519 1.00 90.69 70 GLU A CA 1
ATOM 523 C C . GLU A 1 70 ? 12.025 -14.912 29.475 1.00 90.69 70 GLU A C 1
ATOM 525 O O . GLU A 1 70 ? 12.500 -14.517 28.407 1.00 90.69 70 GLU A O 1
ATOM 530 N N . ASP A 1 71 ? 12.575 -14.618 30.650 1.00 89.12 71 ASP A N 1
ATOM 531 C CA . ASP A 1 71 ? 13.609 -13.600 30.837 1.00 89.12 71 ASP A CA 1
ATOM 532 C C . ASP A 1 71 ? 14.919 -13.878 30.076 1.00 89.12 71 ASP A C 1
ATOM 534 O O . ASP A 1 71 ? 15.595 -12.936 29.662 1.00 89.12 71 ASP A O 1
ATOM 538 N N . ASP A 1 72 ? 15.254 -15.145 29.806 1.00 91.50 72 ASP A N 1
ATOM 539 C CA . ASP A 1 72 ? 16.436 -15.543 29.024 1.00 91.50 72 ASP A CA 1
ATOM 540 C C . ASP A 1 72 ? 16.310 -15.252 27.515 1.00 91.50 72 ASP A C 1
ATOM 542 O O . ASP A 1 72 ? 17.286 -15.366 26.772 1.00 91.50 72 ASP A O 1
ATOM 546 N N . MET A 1 73 ? 15.123 -14.845 27.054 1.00 91.56 73 MET A N 1
ATOM 547 C CA . MET A 1 73 ? 14.839 -14.473 25.664 1.00 91.56 73 MET A CA 1
ATOM 548 C C . MET A 1 73 ? 14.825 -12.954 25.447 1.00 91.56 73 MET A C 1
ATOM 550 O O . MET A 1 73 ? 14.662 -12.489 24.315 1.00 91.56 73 MET A O 1
ATOM 554 N N . LEU A 1 74 ? 14.955 -12.159 26.511 1.00 90.56 74 LEU A N 1
ATOM 555 C CA . LEU A 1 74 ? 14.727 -10.718 26.472 1.00 90.56 74 LEU A CA 1
ATOM 556 C C . LEU A 1 74 ? 16.022 -9.922 26.271 1.00 90.56 74 LEU A C 1
ATOM 558 O O . LEU A 1 74 ? 17.127 -10.355 26.584 1.00 90.56 74 LEU A O 1
ATOM 562 N N . ASN A 1 75 ? 15.876 -8.716 25.734 1.00 88.00 75 ASN A N 1
ATOM 563 C CA . ASN A 1 75 ? 16.916 -7.697 25.686 1.00 88.00 75 ASN A CA 1
ATOM 564 C C . ASN A 1 75 ? 16.905 -6.826 26.958 1.00 88.00 75 ASN A C 1
ATOM 566 O O . ASN A 1 75 ? 16.048 -6.967 27.830 1.00 88.00 75 ASN A O 1
ATOM 570 N N . LEU A 1 76 ? 17.823 -5.855 27.027 1.00 87.25 76 LEU A N 1
ATOM 571 C CA . LEU A 1 76 ? 17.941 -4.901 28.143 1.00 87.25 76 LEU A CA 1
ATOM 572 C C . LEU A 1 76 ? 16.668 -4.075 28.413 1.00 87.25 76 LEU A C 1
ATOM 574 O O . LEU A 1 76 ? 16.544 -3.490 29.484 1.00 87.25 76 LEU A O 1
ATOM 578 N N . LEU A 1 77 ? 15.730 -4.012 27.463 1.00 83.62 77 LEU A N 1
ATOM 579 C CA . LEU A 1 77 ? 14.456 -3.302 27.597 1.00 83.62 77 LEU A CA 1
ATOM 580 C C . LEU A 1 77 ? 13.311 -4.217 28.073 1.00 83.62 77 LEU A C 1
ATOM 582 O O . LEU A 1 77 ? 12.158 -3.791 28.073 1.00 83.62 77 LEU A O 1
ATOM 586 N N . GLY A 1 78 ? 13.597 -5.472 28.444 1.00 83.69 78 GLY A N 1
ATOM 587 C CA . GLY A 1 78 ? 12.584 -6.438 28.889 1.00 83.69 78 GLY A CA 1
ATOM 588 C C . GLY A 1 78 ? 11.642 -6.898 27.770 1.00 83.69 78 GLY A C 1
ATOM 589 O O . GLY A 1 78 ? 10.497 -7.274 28.026 1.00 83.69 78 GLY A O 1
ATOM 590 N N . THR A 1 79 ? 12.101 -6.831 26.518 1.00 88.00 79 THR A N 1
ATOM 591 C CA . THR A 1 79 ? 11.348 -7.244 25.321 1.00 88.00 79 THR A CA 1
ATOM 592 C C . THR A 1 79 ? 12.122 -8.304 24.549 1.00 88.00 79 THR A C 1
ATOM 594 O O . THR A 1 79 ? 13.337 -8.377 24.702 1.00 88.00 79 THR A O 1
ATOM 597 N N . LEU A 1 80 ? 11.456 -9.123 23.731 1.00 90.56 80 LEU A N 1
ATOM 598 C CA . LEU A 1 80 ? 12.099 -10.191 22.962 1.00 90.56 80 LEU A CA 1
ATOM 599 C C . LEU A 1 80 ? 13.338 -9.669 22.224 1.00 90.56 80 LEU A C 1
ATOM 601 O O . LEU A 1 80 ? 13.277 -8.717 21.442 1.00 90.56 80 LEU A O 1
ATOM 605 N N . HIS A 1 81 ? 14.477 -10.302 22.480 1.00 91.69 81 HIS A N 1
ATOM 606 C CA . HIS A 1 81 ? 15.725 -9.957 21.828 1.00 91.69 81 HIS A CA 1
ATOM 607 C C . HIS A 1 81 ? 15.635 -10.282 20.333 1.00 91.69 81 HIS A C 1
ATOM 609 O O . HIS A 1 81 ? 15.274 -11.398 19.963 1.00 91.69 81 HIS A O 1
ATOM 615 N N . GLY A 1 82 ? 16.024 -9.348 19.458 1.00 86.81 82 GLY A N 1
ATOM 616 C CA . GLY A 1 82 ? 15.931 -9.552 18.006 1.00 86.81 82 GLY A CA 1
ATOM 617 C C . GLY A 1 82 ? 16.682 -10.801 17.524 1.00 86.81 82 GLY A C 1
ATOM 618 O O . GLY A 1 82 ? 16.168 -11.578 16.731 1.00 86.81 82 GLY A O 1
ATOM 619 N N . GLY A 1 83 ? 17.855 -11.085 18.096 1.00 87.56 83 GLY A N 1
ATOM 620 C CA . GLY A 1 83 ? 18.573 -12.338 17.821 1.00 87.56 83 GLY A CA 1
ATOM 621 C C . GLY A 1 83 ? 17.806 -13.605 18.233 1.00 87.56 83 GLY A C 1
ATOM 622 O O . GLY A 1 83 ? 17.896 -14.617 17.547 1.00 87.56 83 GLY A O 1
ATOM 623 N N . CYS A 1 84 ? 17.014 -13.546 19.310 1.00 91.12 84 CYS A N 1
ATOM 624 C CA . CYS A 1 84 ? 16.163 -14.660 19.730 1.00 91.12 84 CYS A CA 1
ATOM 625 C C . CYS A 1 84 ? 14.965 -14.823 18.780 1.00 91.12 84 CYS A C 1
ATOM 627 O O . CYS A 1 84 ? 14.653 -15.938 18.377 1.00 91.12 84 CYS A O 1
ATOM 629 N N . ALA A 1 85 ? 14.360 -13.718 18.334 1.00 89.69 85 ALA A N 1
ATOM 630 C CA . ALA A 1 85 ? 13.317 -13.745 17.310 1.00 89.69 85 ALA A CA 1
ATOM 631 C C . ALA A 1 85 ? 13.825 -14.350 15.988 1.00 89.69 85 ALA A C 1
ATOM 633 O O . ALA A 1 85 ? 13.201 -15.256 15.448 1.00 89.69 85 ALA A O 1
ATOM 634 N N . ALA A 1 86 ? 14.992 -13.917 15.501 1.00 88.25 86 ALA A N 1
ATOM 635 C CA . ALA A 1 86 ? 15.601 -14.471 14.291 1.00 88.25 86 ALA A CA 1
ATOM 636 C C . ALA A 1 86 ? 15.871 -15.983 14.413 1.00 88.25 86 ALA A C 1
ATOM 638 O O . ALA A 1 86 ? 15.593 -16.725 13.477 1.00 88.25 86 ALA A O 1
ATOM 639 N N . TYR A 1 87 ? 16.342 -16.444 15.578 1.00 90.62 87 TYR A N 1
ATOM 640 C CA . TYR A 1 87 ? 16.531 -17.868 15.876 1.00 90.62 87 TYR A CA 1
ATOM 641 C C . TYR A 1 87 ? 15.217 -18.665 15.826 1.00 90.62 87 TYR A C 1
ATOM 643 O O . TYR A 1 87 ? 15.160 -19.733 15.219 1.00 90.62 87 TYR A O 1
ATOM 651 N N . LEU A 1 88 ? 14.141 -18.136 16.416 1.00 91.31 88 LEU A N 1
ATOM 652 C CA . LEU A 1 88 ? 12.826 -18.778 16.368 1.00 91.31 88 LEU A CA 1
ATOM 653 C C . LEU A 1 88 ? 12.290 -18.868 14.935 1.00 91.31 88 LEU A C 1
ATOM 655 O O . LEU A 1 88 ? 11.770 -19.914 14.543 1.00 91.31 88 LEU A O 1
ATOM 659 N N . ILE A 1 89 ? 12.456 -17.803 14.146 1.00 90.38 89 ILE A N 1
ATOM 660 C CA . ILE A 1 89 ? 12.042 -17.766 12.738 1.00 90.38 89 ILE A CA 1
ATOM 661 C C . ILE A 1 89 ? 12.829 -18.799 11.915 1.00 90.38 89 ILE A C 1
ATOM 663 O O . ILE A 1 89 ? 12.254 -19.494 11.074 1.00 90.38 89 ILE A O 1
ATOM 667 N N . ASP A 1 90 ? 14.126 -18.948 12.178 1.00 88.56 90 ASP A N 1
ATOM 668 C CA . ASP A 1 90 ? 14.995 -19.912 11.496 1.00 88.56 90 ASP A CA 1
ATOM 669 C C . ASP A 1 90 ? 14.557 -21.369 11.737 1.00 88.56 90 ASP A C 1
ATOM 671 O O . ASP A 1 90 ? 14.375 -22.147 10.795 1.00 88.56 90 ASP A O 1
ATOM 675 N N . ILE A 1 91 ? 14.266 -21.729 12.991 1.00 88.69 91 ILE A N 1
ATOM 676 C CA . ILE A 1 91 ? 13.766 -23.070 13.329 1.00 88.69 91 ILE A CA 1
ATOM 677 C C . ILE A 1 91 ? 12.372 -23.299 12.737 1.00 88.69 91 ILE A C 1
ATOM 679 O O . ILE A 1 91 ? 12.133 -24.311 12.076 1.00 88.69 91 ILE A O 1
ATOM 683 N N . CYS A 1 92 ? 11.442 -22.362 12.942 1.00 89.62 92 CYS A N 1
ATOM 684 C CA . CYS A 1 92 ? 10.054 -22.526 12.506 1.00 89.62 92 CYS A CA 1
ATOM 685 C C . CYS A 1 92 ? 9.929 -22.598 10.978 1.00 89.62 92 CYS A C 1
ATOM 687 O O . CYS A 1 92 ? 9.057 -23.306 10.467 1.00 89.62 92 CYS A O 1
ATOM 689 N N . SER A 1 93 ? 10.790 -21.897 10.235 1.00 87.75 93 SER A N 1
ATOM 690 C CA . SER A 1 93 ? 10.836 -22.000 8.772 1.00 87.75 93 SER A CA 1
ATOM 691 C C . SER A 1 93 ? 11.417 -23.333 8.306 1.00 87.75 93 SER A C 1
ATOM 693 O O . SER A 1 93 ? 10.869 -23.946 7.389 1.00 87.75 93 SER A O 1
ATOM 695 N N . SER A 1 94 ? 12.454 -23.834 8.980 1.00 85.19 94 SER A N 1
ATOM 696 C CA . SER A 1 94 ? 13.055 -25.142 8.693 1.00 85.19 94 SER A CA 1
ATOM 697 C C . SER A 1 94 ? 12.062 -26.292 8.899 1.00 85.19 94 SER A C 1
ATOM 699 O O . SER A 1 94 ? 11.971 -27.187 8.057 1.00 85.19 94 SER A O 1
ATOM 701 N N . ILE A 1 95 ? 11.250 -26.232 9.961 1.00 86.62 95 ILE A N 1
ATOM 702 C CA . ILE A 1 95 ? 10.181 -27.211 10.220 1.00 86.62 95 ILE A CA 1
ATOM 703 C C . ILE A 1 95 ? 9.139 -27.199 9.089 1.00 86.62 95 ILE A C 1
ATOM 705 O O . ILE A 1 95 ? 8.716 -28.262 8.636 1.00 86.62 95 ILE A O 1
ATOM 709 N N . ALA A 1 96 ? 8.751 -26.021 8.589 1.00 84.88 96 ALA A N 1
ATOM 710 C CA . ALA A 1 96 ? 7.787 -25.906 7.492 1.00 84.88 96 ALA A CA 1
ATOM 711 C C . ALA A 1 96 ? 8.345 -26.396 6.143 1.00 84.88 96 ALA A C 1
ATOM 713 O O . ALA A 1 96 ? 7.618 -27.002 5.357 1.00 84.88 96 ALA A O 1
ATOM 714 N N . ILE A 1 97 ? 9.640 -26.187 5.873 1.00 78.81 97 ILE A N 1
ATOM 715 C CA . ILE A 1 97 ? 10.305 -26.710 4.666 1.00 78.81 97 ILE A CA 1
ATOM 716 C C . ILE A 1 97 ? 10.366 -28.239 4.684 1.00 78.81 97 ILE A C 1
ATOM 718 O O . ILE A 1 97 ? 10.283 -28.855 3.622 1.00 78.81 97 ILE A O 1
ATOM 722 N N . ALA A 1 98 ? 10.486 -28.857 5.860 1.00 75.06 98 ALA A N 1
ATOM 723 C CA . ALA A 1 98 ? 10.626 -30.304 5.977 1.00 75.06 98 ALA A CA 1
ATOM 724 C C . ALA A 1 98 ? 9.430 -31.078 5.397 1.00 75.06 98 ALA A C 1
ATOM 726 O O . ALA A 1 98 ? 9.630 -32.130 4.801 1.00 75.06 98 ALA A O 1
ATOM 727 N N . ILE A 1 99 ? 8.213 -30.539 5.509 1.00 71.06 99 ILE A N 1
ATOM 728 C CA . ILE A 1 99 ? 6.966 -31.208 5.091 1.00 71.06 99 ILE A CA 1
ATOM 729 C C . ILE A 1 99 ? 6.464 -30.819 3.696 1.00 71.06 99 ILE A C 1
ATOM 731 O O . ILE A 1 99 ? 5.472 -31.358 3.206 1.00 71.06 99 ILE A O 1
ATOM 735 N N . ALA A 1 100 ? 7.142 -29.887 3.034 1.00 60.28 100 ALA A N 1
ATOM 736 C CA . ALA A 1 100 ? 6.856 -29.520 1.659 1.00 60.28 100 ALA A CA 1
ATOM 737 C C . ALA A 1 100 ? 6.997 -30.723 0.708 1.00 60.28 100 ALA A C 1
ATOM 739 O O . ALA A 1 100 ? 8.015 -31.419 0.765 1.00 60.28 100 ALA A O 1
ATOM 740 N N . PRO A 1 101 ? 6.071 -30.959 -0.243 1.00 52.19 101 PRO A N 1
ATOM 741 C CA . PRO A 1 101 ? 6.145 -32.123 -1.106 1.00 52.19 101 PRO A CA 1
ATOM 742 C C . PRO A 1 101 ? 7.227 -31.892 -2.155 1.00 52.19 101 PRO A C 1
ATOM 744 O O . PRO A 1 101 ? 7.008 -31.347 -3.237 1.00 52.19 101 PRO A O 1
ATOM 747 N N . GLN A 1 102 ? 8.427 -32.364 -1.862 1.00 46.84 102 GLN A N 1
ATOM 748 C CA . GLN A 1 102 ? 9.185 -32.998 -2.921 1.00 46.84 102 GLN A CA 1
ATOM 749 C C . GLN A 1 102 ? 8.624 -34.408 -3.066 1.00 46.84 102 GLN A C 1
ATOM 751 O O . GLN A 1 102 ? 8.336 -35.052 -2.067 1.00 46.84 102 GLN A O 1
ATOM 756 N N . GLY A 1 103 ? 8.392 -34.860 -4.298 1.00 41.06 103 GLY A N 1
ATOM 757 C CA . GLY A 1 103 ? 7.819 -36.177 -4.571 1.00 41.06 103 GLY A CA 1
ATOM 758 C C . GLY A 1 103 ? 8.681 -37.308 -4.013 1.00 41.06 103 GLY A C 1
ATOM 759 O O . GLY A 1 103 ? 9.538 -37.831 -4.719 1.00 41.06 103 GLY A O 1
ATOM 760 N N . VAL A 1 104 ? 8.455 -37.675 -2.756 1.00 40.72 104 VAL A N 1
ATOM 761 C CA . VAL A 1 104 ? 9.158 -38.753 -2.075 1.00 40.72 104 VAL A CA 1
ATOM 762 C C . VAL A 1 104 ? 8.242 -39.969 -2.081 1.00 40.72 104 VAL A C 1
ATOM 764 O O . VAL A 1 104 ? 7.371 -40.126 -1.237 1.00 40.72 104 VAL A O 1
ATOM 767 N N . ASN A 1 105 ? 8.465 -40.838 -3.063 1.00 40.31 105 ASN A N 1
ATOM 768 C CA . ASN A 1 105 ? 7.979 -42.217 -3.042 1.00 40.31 105 ASN A CA 1
ATOM 769 C C . ASN A 1 105 ? 8.867 -43.120 -2.158 1.00 40.31 105 ASN A C 1
ATOM 771 O O . ASN A 1 105 ? 8.717 -44.336 -2.224 1.00 40.31 105 ASN A O 1
ATOM 775 N N . ASN A 1 106 ? 9.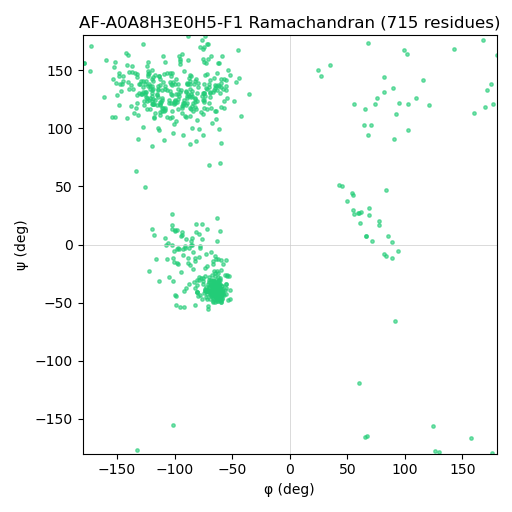822 -42.575 -1.385 1.00 40.22 106 ASN A N 1
ATOM 776 C CA . ASN A 1 106 ? 10.728 -43.402 -0.589 1.00 40.22 106 ASN A CA 1
ATOM 777 C C . ASN A 1 106 ? 11.263 -42.704 0.688 1.00 40.22 106 ASN A C 1
ATOM 779 O O . ASN A 1 106 ? 12.093 -41.801 0.575 1.00 40.22 106 ASN A O 1
ATOM 783 N N . PRO A 1 107 ? 10.836 -43.119 1.896 1.00 44.12 107 PRO A N 1
ATOM 784 C CA . PRO A 1 107 ? 11.283 -42.553 3.179 1.00 44.12 107 PRO A CA 1
ATOM 785 C C . PRO A 1 107 ? 12.809 -42.579 3.391 1.00 44.12 107 PRO A C 1
ATOM 787 O O . PRO A 1 107 ? 13.354 -41.718 4.080 1.00 44.12 107 PRO A O 1
ATOM 790 N N . ASP A 1 108 ? 13.506 -43.521 2.752 1.00 45.59 108 ASP A N 1
ATOM 791 C CA . ASP A 1 108 ? 14.933 -43.787 2.974 1.00 45.59 108 ASP A CA 1
ATOM 792 C C . ASP A 1 108 ? 15.891 -42.802 2.264 1.00 45.59 108 ASP A C 1
ATOM 794 O O . ASP A 1 108 ? 17.083 -42.772 2.564 1.00 45.59 108 ASP A O 1
ATOM 798 N N . GLU A 1 109 ? 15.401 -41.954 1.348 1.00 45.62 109 GLU A N 1
ATOM 799 C CA . GLU A 1 109 ? 16.217 -40.945 0.637 1.00 45.62 109 GLU A CA 1
ATOM 800 C C . GLU A 1 109 ? 16.271 -39.574 1.342 1.00 45.62 109 GLU A C 1
ATOM 802 O O . GLU A 1 109 ? 16.965 -38.657 0.890 1.00 45.62 109 GLU A O 1
ATOM 807 N N . TRP A 1 110 ? 15.549 -39.401 2.453 1.00 47.62 110 TRP A N 1
ATOM 808 C CA . TRP A 1 110 ? 15.357 -38.085 3.068 1.00 47.62 110 TRP A CA 1
ATOM 809 C C . TRP A 1 110 ? 16.616 -37.510 3.740 1.00 47.62 110 TRP A C 1
ATOM 811 O O . TRP A 1 110 ? 16.866 -36.305 3.653 1.00 47.62 110 TRP A O 1
ATOM 821 N N . TRP A 1 111 ? 17.470 -38.360 4.323 1.00 39.19 111 TRP A N 1
ATOM 822 C CA . TRP A 1 111 ? 18.696 -37.933 5.018 1.00 39.19 111 TRP A CA 1
ATOM 823 C C . TRP A 1 111 ? 19.711 -37.209 4.101 1.00 39.19 111 TRP A C 1
ATOM 825 O O . TRP A 1 111 ? 20.636 -36.561 4.583 1.00 39.19 111 TRP A O 1
ATOM 835 N N . GLY A 1 112 ? 19.526 -37.261 2.773 1.00 41.66 112 GLY A N 1
ATOM 836 C CA . GLY A 1 112 ? 20.374 -36.591 1.780 1.00 41.66 112 GLY A CA 1
ATOM 837 C C . GLY A 1 112 ? 19.952 -35.173 1.365 1.00 41.66 112 GLY A C 1
ATOM 838 O O . GLY A 1 112 ? 20.632 -34.575 0.531 1.00 41.66 112 GLY A O 1
ATOM 839 N N . LYS A 1 113 ? 18.847 -34.619 1.890 1.00 50.41 113 LYS A N 1
ATOM 840 C CA . LYS A 1 113 ? 18.326 -33.289 1.502 1.00 50.41 113 LYS A CA 1
ATOM 841 C C . LYS A 1 113 ? 18.137 -32.350 2.698 1.00 50.41 113 LYS A C 1
ATOM 843 O O . LYS A 1 113 ? 17.086 -31.733 2.855 1.00 50.41 113 LYS A O 1
ATOM 848 N N . THR A 1 114 ? 19.156 -32.218 3.541 1.00 55.44 114 THR A N 1
ATOM 849 C CA . THR A 1 114 ? 19.212 -31.150 4.546 1.00 55.44 114 THR A CA 1
ATOM 850 C C . THR A 1 114 ? 19.177 -29.783 3.852 1.00 55.44 114 THR A C 1
ATOM 852 O O . THR A 1 114 ? 20.040 -29.451 3.039 1.00 55.44 114 THR A O 1
ATOM 855 N N . ALA A 1 115 ? 18.140 -28.993 4.133 1.00 63.25 115 ALA A N 1
ATOM 856 C CA . ALA A 1 115 ? 18.064 -27.603 3.705 1.00 63.25 115 ALA A CA 1
ATOM 857 C C . ALA A 1 115 ? 18.753 -26.723 4.753 1.00 63.25 115 ALA A C 1
ATOM 859 O O . ALA A 1 115 ? 18.630 -26.963 5.951 1.00 63.25 115 ALA A O 1
ATOM 860 N N . VAL A 1 116 ? 19.479 -25.708 4.296 1.00 73.00 116 VAL A N 1
ATOM 861 C CA . VAL A 1 116 ? 20.096 -24.693 5.154 1.00 73.00 116 VAL A CA 1
ATOM 862 C C . VAL A 1 116 ? 19.536 -23.327 4.790 1.00 73.00 116 VAL A C 1
ATOM 864 O O . VAL A 1 116 ? 19.307 -23.043 3.609 1.00 73.00 116 VAL A O 1
ATOM 867 N N . SER A 1 117 ? 19.329 -22.479 5.792 1.00 82.19 117 SER A N 1
ATOM 868 C CA . SER A 1 117 ? 18.877 -21.105 5.590 1.00 82.19 117 SER A CA 1
ATOM 869 C C . SER A 1 117 ? 19.931 -20.310 4.819 1.00 82.19 117 SER A C 1
ATOM 871 O O . SER A 1 117 ? 21.049 -20.111 5.289 1.00 82.19 117 SER A O 1
ATOM 873 N N . GLN A 1 118 ? 19.589 -19.873 3.602 1.00 81.00 118 GLN A N 1
ATOM 874 C CA . GLN A 1 118 ? 20.484 -19.073 2.750 1.00 81.00 118 GLN A CA 1
ATOM 875 C C . GLN A 1 118 ? 20.330 -17.570 2.985 1.00 81.00 118 GLN A C 1
ATOM 877 O O . GLN A 1 118 ? 21.305 -16.827 2.918 1.00 81.00 118 GLN A O 1
ATOM 882 N N . ALA A 1 119 ? 19.100 -17.119 3.225 1.00 83.06 119 ALA A N 1
ATOM 883 C CA . ALA A 1 119 ? 18.777 -15.726 3.473 1.00 83.06 119 ALA A CA 1
ATOM 884 C C . ALA A 1 119 ? 17.611 -15.646 4.457 1.00 83.06 119 ALA A C 1
ATOM 886 O O . ALA A 1 119 ? 16.596 -16.316 4.269 1.00 83.06 119 ALA A O 1
ATOM 887 N N . LEU A 1 120 ? 17.758 -14.802 5.477 1.00 84.56 120 LEU A N 1
ATOM 888 C CA . LEU A 1 120 ? 16.724 -14.514 6.462 1.00 84.56 120 LEU A CA 1
ATOM 889 C C . LEU A 1 120 ? 16.484 -13.004 6.478 1.00 84.56 120 LEU A C 1
ATOM 891 O O . LEU A 1 120 ? 17.389 -12.235 6.796 1.00 84.56 120 LEU A O 1
ATOM 895 N N . ASN A 1 121 ? 15.277 -12.580 6.104 1.00 82.38 121 ASN A N 1
ATOM 896 C CA . ASN A 1 121 ? 14.864 -11.182 6.172 1.00 82.38 121 ASN A CA 1
ATOM 897 C C . ASN A 1 121 ? 13.808 -11.036 7.270 1.00 82.38 121 ASN A C 1
ATOM 899 O O . ASN A 1 121 ? 12.732 -11.620 7.163 1.00 82.38 121 ASN A O 1
ATOM 903 N N . VAL A 1 122 ? 14.136 -10.286 8.323 1.00 82.88 122 VAL A N 1
ATOM 904 C CA . VAL A 1 122 ? 13.284 -10.110 9.504 1.00 82.88 122 VAL A CA 1
ATOM 905 C C . VAL A 1 122 ? 12.892 -8.645 9.620 1.00 82.88 122 VAL A C 1
ATOM 907 O O . VAL A 1 122 ? 13.756 -7.771 9.696 1.00 82.88 122 VAL A O 1
ATOM 910 N N . LEU A 1 123 ? 11.587 -8.386 9.675 1.00 80.50 123 LEU A N 1
ATOM 911 C CA . LEU A 1 123 ? 11.023 -7.069 9.942 1.00 80.50 123 LEU A CA 1
ATOM 912 C C . LEU A 1 123 ? 10.325 -7.097 11.305 1.00 80.50 123 LEU A C 1
ATOM 914 O O . LEU A 1 123 ? 9.408 -7.882 11.525 1.00 80.50 123 LEU A O 1
ATOM 918 N N . TYR A 1 124 ? 10.767 -6.246 12.229 1.00 78.94 124 TYR A N 1
ATOM 919 C CA . TYR A 1 124 ? 10.200 -6.166 13.574 1.00 78.94 124 TYR A CA 1
ATOM 920 C C . TYR A 1 124 ? 9.037 -5.177 13.603 1.00 78.94 124 TYR A C 1
ATOM 922 O O . TYR A 1 124 ? 9.218 -4.000 13.295 1.00 78.94 124 TYR A O 1
ATOM 930 N N . HIS A 1 125 ? 7.856 -5.651 13.999 1.00 76.25 125 HIS A N 1
ATOM 931 C CA . HIS A 1 125 ? 6.631 -4.846 13.996 1.00 76.25 125 HIS A CA 1
ATOM 932 C C . HIS A 1 125 ? 6.262 -4.285 15.373 1.00 76.25 125 HIS A C 1
ATOM 934 O O . HIS A 1 125 ? 5.882 -3.122 15.478 1.00 76.25 125 HIS A O 1
ATOM 940 N N . ALA A 1 126 ? 6.366 -5.099 16.428 1.00 79.44 126 ALA A N 1
ATOM 941 C CA . ALA A 1 126 ? 5.966 -4.721 17.780 1.00 79.44 126 ALA A CA 1
ATOM 942 C C . ALA A 1 126 ? 6.838 -5.414 18.844 1.00 79.44 126 ALA A C 1
ATOM 944 O O . ALA A 1 126 ? 7.269 -6.551 18.636 1.00 79.44 126 ALA A O 1
ATOM 945 N N . PRO A 1 127 ? 7.099 -4.762 19.991 1.00 80.94 127 PRO A N 1
ATOM 946 C CA . PRO A 1 127 ? 7.829 -5.376 21.094 1.00 80.94 127 PRO A CA 1
ATOM 947 C C . PRO A 1 127 ? 6.957 -6.397 21.841 1.00 80.94 127 PRO A C 1
ATOM 949 O O . PRO A 1 127 ? 5.858 -6.069 22.284 1.00 80.94 127 PRO A O 1
ATOM 952 N N . ALA A 1 128 ? 7.475 -7.607 22.059 1.00 83.94 128 ALA A N 1
ATOM 953 C CA . ALA A 1 128 ? 6.835 -8.628 22.890 1.00 83.94 128 ALA A CA 1
ATOM 954 C C . ALA A 1 128 ? 7.519 -8.705 24.265 1.00 83.94 128 ALA A C 1
ATOM 956 O O . ALA A 1 128 ? 8.744 -8.789 24.331 1.00 83.94 128 ALA A O 1
ATOM 957 N N . ARG A 1 129 ? 6.752 -8.634 25.361 1.00 83.06 129 ARG A N 1
ATOM 958 C CA . ARG A 1 129 ? 7.273 -8.608 26.746 1.00 83.06 129 ARG A CA 1
ATOM 959 C C . ARG A 1 129 ? 7.267 -10.000 27.388 1.00 83.06 129 ARG A C 1
ATOM 961 O O . ARG A 1 129 ? 6.527 -10.875 26.933 1.00 83.06 129 ARG A O 1
ATOM 968 N N . SER A 1 130 ? 8.040 -10.171 28.465 1.00 83.31 130 SER A N 1
ATOM 969 C CA . SER A 1 130 ? 8.022 -11.382 29.312 1.00 83.31 130 SER A CA 1
ATOM 970 C C . SER A 1 130 ? 6.589 -11.812 29.657 1.00 83.31 130 SER A C 1
ATOM 972 O O . SER A 1 130 ? 5.728 -10.961 29.890 1.00 83.31 130 SER A O 1
ATOM 974 N N . GLY A 1 131 ? 6.318 -13.117 29.650 1.00 79.81 131 GLY A N 1
ATOM 975 C CA . GLY A 1 131 ? 4.994 -13.696 29.905 1.00 79.81 131 GLY A CA 1
ATOM 976 C C . GLY A 1 131 ? 4.039 -13.708 28.703 1.00 79.81 131 GLY A C 1
ATOM 977 O O . GLY A 1 131 ? 2.984 -14.339 28.769 1.00 79.81 131 GLY A O 1
ATOM 978 N N . THR A 1 132 ? 4.389 -13.067 27.582 1.00 83.81 132 THR A N 1
ATOM 979 C CA . THR A 1 132 ? 3.600 -13.165 26.342 1.00 83.81 132 THR A CA 1
ATOM 980 C C . THR A 1 132 ? 3.802 -14.543 25.714 1.00 83.81 132 THR A C 1
ATOM 982 O O . THR A 1 132 ? 4.935 -15.003 25.586 1.00 83.81 132 THR A O 1
ATOM 985 N N . THR A 1 133 ? 2.726 -15.197 25.276 1.00 88.50 133 THR A N 1
ATOM 986 C CA . THR A 1 133 ? 2.838 -16.395 24.429 1.00 88.50 133 THR A CA 1
ATOM 987 C C . THR A 1 133 ? 2.779 -15.978 22.970 1.00 88.50 133 THR A C 1
ATOM 989 O O . THR A 1 133 ? 1.810 -15.356 22.537 1.00 88.50 133 THR A O 1
ATOM 992 N N . LEU A 1 134 ? 3.837 -16.288 22.227 1.00 88.69 134 LEU A N 1
ATOM 993 C CA . LEU A 1 134 ? 3.923 -16.035 20.799 1.00 88.69 134 LEU A CA 1
ATOM 994 C C . LEU A 1 134 ? 3.370 -17.216 20.025 1.00 88.69 134 LEU A C 1
ATOM 996 O O . LEU A 1 134 ? 3.676 -18.367 20.334 1.00 88.69 134 LEU A O 1
ATOM 1000 N N . LYS A 1 135 ? 2.607 -16.895 18.983 1.00 89.88 135 LYS A N 1
ATOM 1001 C CA . LYS A 1 135 ? 2.152 -17.840 17.975 1.00 89.88 135 LYS A CA 1
ATOM 1002 C C . LYS A 1 135 ? 2.824 -17.499 16.652 1.00 89.88 135 LYS A C 1
ATOM 1004 O O . LYS A 1 135 ? 2.533 -16.456 16.069 1.00 89.88 135 LYS A O 1
ATOM 1009 N N . ILE A 1 136 ? 3.715 -18.379 16.216 1.00 91.44 136 ILE A N 1
ATOM 1010 C CA . ILE A 1 136 ? 4.551 -18.235 15.026 1.00 91.44 136 ILE A CA 1
ATOM 1011 C C . ILE A 1 136 ? 3.933 -19.090 13.924 1.00 91.44 136 ILE A C 1
ATOM 1013 O O . ILE A 1 136 ? 3.866 -20.313 14.044 1.00 91.44 136 ILE A O 1
ATOM 1017 N N . ILE A 1 137 ? 3.456 -18.449 12.861 1.00 90.44 137 ILE A N 1
ATOM 1018 C CA . ILE A 1 137 ? 2.789 -19.122 11.744 1.00 90.44 137 ILE A CA 1
ATOM 1019 C C . ILE A 1 137 ? 3.743 -19.137 10.555 1.00 90.44 137 ILE A C 1
ATOM 1021 O O . ILE A 1 137 ? 3.988 -18.089 9.965 1.00 90.44 137 ILE A O 1
ATOM 1025 N N . SER A 1 138 ? 4.256 -20.314 10.205 1.00 88.12 138 SER A N 1
ATOM 1026 C CA . SER A 1 138 ? 5.137 -20.551 9.061 1.00 88.12 138 SER A CA 1
ATOM 1027 C C . SER A 1 138 ? 4.359 -21.069 7.860 1.00 88.12 138 SER A C 1
ATOM 1029 O O . SER A 1 138 ? 3.761 -22.139 7.927 1.00 88.12 138 SER A O 1
ATOM 1031 N N . GLU A 1 139 ? 4.439 -20.367 6.736 1.00 84.81 139 GLU A N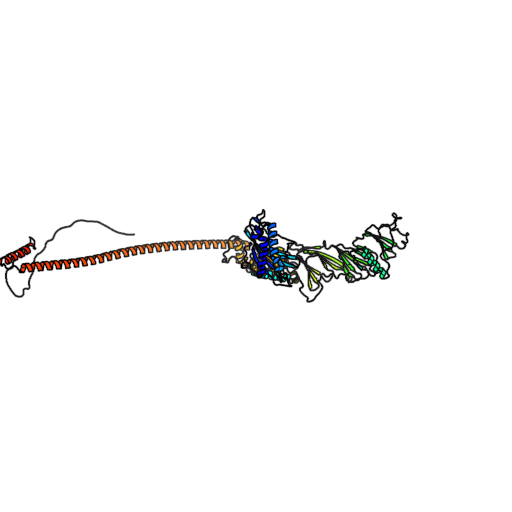 1
ATOM 1032 C CA . GLU A 1 139 ? 3.766 -20.716 5.487 1.00 84.81 139 GLU A CA 1
ATOM 1033 C C . GLU A 1 139 ? 4.778 -20.829 4.341 1.00 84.81 139 GLU A C 1
ATOM 1035 O O . GLU A 1 139 ? 5.512 -19.887 4.029 1.00 84.81 139 GLU A O 1
ATOM 1040 N N . THR A 1 140 ? 4.832 -21.980 3.673 1.00 78.12 140 THR A N 1
ATOM 1041 C CA . THR A 1 140 ? 5.706 -22.157 2.504 1.00 78.12 140 THR A CA 1
ATOM 1042 C C . THR A 1 140 ? 5.127 -21.427 1.283 1.00 78.12 140 THR A C 1
ATOM 1044 O O . THR A 1 140 ? 4.005 -21.721 0.878 1.00 78.12 140 THR A O 1
ATOM 1047 N N . ILE A 1 141 ? 5.891 -20.527 0.651 1.00 69.62 141 ILE A N 1
ATOM 1048 C CA . ILE A 1 141 ? 5.456 -19.744 -0.524 1.00 69.62 141 ILE A CA 1
ATOM 1049 C C . ILE A 1 141 ? 5.909 -20.404 -1.833 1.00 69.62 141 ILE A C 1
ATOM 1051 O O . ILE A 1 141 ? 5.113 -20.645 -2.738 1.00 69.62 141 ILE A O 1
ATOM 1055 N N . VAL A 1 142 ? 7.208 -20.693 -1.960 1.00 61.69 142 VAL A N 1
ATOM 1056 C CA . VAL A 1 142 ? 7.788 -21.310 -3.161 1.00 61.69 142 VAL A CA 1
ATOM 1057 C C . VAL A 1 142 ? 8.692 -22.448 -2.739 1.00 61.69 142 VAL A C 1
ATOM 1059 O O . VAL A 1 142 ? 9.675 -22.243 -2.039 1.00 61.69 142 VAL A O 1
ATOM 1062 N N . LEU A 1 143 ? 8.390 -23.647 -3.223 1.00 58.06 143 LEU A N 1
ATOM 1063 C CA . LEU A 1 143 ? 9.234 -24.823 -3.056 1.00 58.06 143 LEU A CA 1
ATOM 1064 C C . LEU A 1 143 ? 9.755 -25.222 -4.436 1.00 58.06 143 LEU A C 1
ATOM 1066 O O . LEU A 1 143 ? 9.041 -25.779 -5.278 1.00 58.06 143 LEU A O 1
ATOM 1070 N N . GLY A 1 144 ? 10.985 -24.808 -4.726 1.00 52.16 144 GLY A N 1
ATOM 1071 C CA . GLY A 1 144 ? 11.733 -25.234 -5.902 1.00 52.16 144 GLY A CA 1
ATOM 1072 C C . GLY A 1 144 ? 12.616 -26.437 -5.576 1.00 52.16 144 GLY A C 1
ATOM 1073 O O . GLY A 1 144 ? 12.927 -26.700 -4.420 1.00 52.16 144 GLY A O 1
ATOM 1074 N N . GLY A 1 145 ? 13.103 -27.141 -6.601 1.00 49.59 145 GLY A N 1
ATOM 1075 C CA . GLY A 1 145 ? 14.050 -28.249 -6.401 1.00 49.59 145 GLY A CA 1
ATOM 1076 C C . GLY A 1 145 ? 15.410 -27.829 -5.816 1.00 49.59 145 GLY A C 1
ATOM 1077 O O . GLY A 1 145 ? 16.194 -28.697 -5.454 1.00 49.59 145 GLY A O 1
ATOM 1078 N N . ARG A 1 146 ? 15.701 -26.519 -5.738 1.00 51.41 146 ARG A N 1
ATOM 1079 C CA . ARG A 1 146 ? 16.984 -25.953 -5.272 1.00 51.41 146 ARG A CA 1
ATOM 1080 C C . ARG A 1 146 ? 16.874 -24.996 -4.079 1.00 51.41 146 ARG A C 1
ATOM 1082 O O . ARG A 1 146 ? 17.878 -24.782 -3.416 1.00 51.41 146 ARG A O 1
ATOM 1089 N N . ALA A 1 147 ? 15.710 -24.390 -3.845 1.00 46.31 147 ALA A N 1
ATOM 1090 C CA . ALA A 1 147 ? 15.498 -23.416 -2.774 1.00 46.31 147 ALA A CA 1
ATOM 1091 C C . ALA A 1 147 ? 14.023 -23.411 -2.350 1.00 46.31 147 ALA A C 1
ATOM 1093 O O . ALA A 1 147 ? 13.134 -23.546 -3.200 1.00 46.31 147 ALA A O 1
ATOM 1094 N N . GLY A 1 148 ? 13.785 -23.260 -1.047 1.00 52.62 148 GLY A N 1
ATOM 1095 C CA . GLY A 1 148 ? 12.467 -23.073 -0.446 1.00 52.62 148 GLY A CA 1
ATOM 1096 C C . GLY A 1 148 ? 12.344 -21.667 0.138 1.00 52.62 148 GLY A C 1
ATOM 1097 O O . GLY A 1 148 ? 13.308 -21.140 0.685 1.00 52.62 148 GLY A O 1
ATOM 1098 N N . THR A 1 149 ? 11.171 -21.054 0.019 1.00 60.91 149 THR A N 1
ATOM 1099 C CA . THR A 1 149 ? 10.849 -19.767 0.643 1.00 60.91 149 THR A CA 1
ATOM 1100 C C . THR A 1 149 ? 9.674 -19.959 1.585 1.00 60.91 149 THR A C 1
ATOM 1102 O O . THR A 1 149 ? 8.637 -20.476 1.167 1.00 60.91 149 THR A O 1
ATOM 1105 N N . VAL A 1 150 ? 9.829 -19.518 2.832 1.00 59.62 150 VAL A N 1
ATOM 1106 C CA . VAL A 1 150 ? 8.793 -19.547 3.870 1.00 59.62 150 VAL A CA 1
ATOM 1107 C C . VAL A 1 150 ? 8.565 -18.128 4.370 1.00 59.62 150 VAL A C 1
ATOM 1109 O O . VAL A 1 150 ? 9.522 -17.376 4.553 1.00 59.62 150 VAL A O 1
ATOM 1112 N N . ARG A 1 151 ? 7.303 -17.757 4.573 1.00 75.62 151 ARG A N 1
ATOM 1113 C CA . ARG A 1 151 ? 6.901 -16.531 5.265 1.00 75.62 151 ARG A CA 1
ATOM 1114 C C . ARG A 1 151 ? 6.474 -16.890 6.678 1.00 75.62 151 ARG A C 1
ATOM 1116 O O . ARG A 1 151 ? 5.771 -17.878 6.860 1.00 75.62 151 ARG A O 1
ATOM 1123 N N . LEU A 1 152 ? 6.891 -16.085 7.650 1.00 74.94 152 LEU A N 1
ATOM 1124 C CA . LEU A 1 152 ? 6.467 -16.226 9.036 1.00 74.94 152 LEU A CA 1
ATOM 1125 C C . LEU A 1 152 ? 5.749 -14.965 9.493 1.00 74.94 152 LEU A C 1
ATOM 1127 O O . LEU A 1 152 ? 6.222 -13.864 9.219 1.00 74.94 152 LEU A O 1
ATOM 1131 N N . ASN A 1 153 ? 4.633 -15.147 10.194 1.00 71.38 153 ASN A N 1
ATOM 1132 C CA . ASN A 1 153 ? 3.895 -14.073 10.848 1.00 71.38 153 ASN A CA 1
ATOM 1133 C C . ASN A 1 153 ? 3.706 -14.411 12.333 1.00 71.38 153 ASN A C 1
ATOM 1135 O O . ASN A 1 153 ? 3.229 -15.502 12.660 1.00 71.38 153 ASN A O 1
ATOM 1139 N N . ASP A 1 154 ? 4.013 -13.455 13.211 1.00 62.22 154 ASP A N 1
ATOM 1140 C CA . ASP A 1 154 ? 3.762 -13.567 14.648 1.00 62.22 154 ASP A CA 1
ATOM 1141 C C . ASP A 1 154 ? 2.408 -12.925 14.969 1.00 62.22 154 ASP A C 1
ATOM 1143 O O . ASP A 1 154 ? 2.208 -11.726 14.762 1.00 62.22 154 ASP A O 1
ATOM 1147 N N . ALA A 1 155 ? 1.459 -13.711 15.474 1.00 48.31 155 ALA A N 1
ATOM 1148 C CA . ALA A 1 155 ? 0.170 -13.195 15.922 1.00 48.31 155 ALA A CA 1
ATOM 1149 C C . ALA A 1 155 ? 0.140 -13.138 17.454 1.00 48.31 155 ALA A C 1
ATOM 1151 O O . ALA A 1 155 ? 0.025 -14.169 18.117 1.00 48.31 155 ALA A O 1
ATOM 1152 N N . ALA A 1 156 ? 0.185 -11.933 18.031 1.00 40.78 156 ALA A N 1
ATOM 1153 C CA . ALA A 1 156 ? -0.398 -11.727 19.356 1.00 40.78 156 ALA A CA 1
ATOM 1154 C C . ALA A 1 156 ? -1.921 -11.930 19.233 1.00 40.78 156 ALA A C 1
ATOM 1156 O O . ALA A 1 156 ? -2.482 -11.560 18.193 1.00 40.78 156 ALA A O 1
ATOM 1157 N N . PRO A 1 157 ? -2.605 -12.526 20.228 1.00 32.44 157 PRO A N 1
ATOM 1158 C CA . PRO A 1 157 ? -4.039 -12.765 20.138 1.00 32.44 157 PRO A CA 1
ATOM 1159 C C . PRO A 1 157 ? -4.777 -11.428 20.009 1.00 32.44 157 PRO A C 1
ATOM 1161 O O . PRO A 1 157 ? -4.988 -10.709 20.980 1.00 32.44 157 PRO A O 1
ATOM 1164 N N . SER A 1 158 ? -5.143 -11.093 18.775 1.00 30.42 158 SER A N 1
ATOM 1165 C CA . SER A 1 158 ? -6.075 -10.031 18.429 1.00 30.42 158 SER A CA 1
ATOM 1166 C C . SER A 1 158 ? -7.435 -10.680 18.210 1.00 30.42 158 SER A C 1
ATOM 1168 O O . SER A 1 158 ? -7.558 -11.738 17.587 1.00 30.42 158 SER A O 1
ATOM 1170 N N . SER A 1 159 ? -8.454 -10.065 18.796 1.00 31.92 159 SER A N 1
ATOM 1171 C CA . SER A 1 159 ? -9.850 -10.493 18.820 1.00 31.92 159 SER A CA 1
ATOM 1172 C C . SER A 1 159 ? -10.506 -10.362 17.439 1.00 31.92 159 SER A C 1
ATOM 1174 O O . SER A 1 159 ? -11.363 -9.506 17.229 1.00 31.92 159 SER A O 1
ATOM 1176 N N . ILE A 1 160 ? -10.090 -11.181 16.476 1.00 32.19 160 ILE A N 1
ATOM 1177 C CA . ILE A 1 160 ? -10.734 -11.276 15.163 1.00 32.19 160 ILE A CA 1
ATOM 1178 C C . ILE A 1 160 ? -11.631 -12.516 15.167 1.00 32.19 160 ILE A C 1
ATOM 1180 O O . ILE A 1 160 ? -11.174 -13.633 15.408 1.00 32.19 160 ILE A O 1
ATOM 1184 N N . SER A 1 161 ? -12.923 -12.314 14.905 1.00 34.75 161 SER A N 1
ATOM 1185 C CA . SER A 1 161 ? -13.916 -13.384 14.780 1.00 34.75 161 SER A CA 1
ATOM 1186 C C . SER A 1 161 ? -13.530 -14.389 13.683 1.00 34.75 161 SER A C 1
ATOM 1188 O O . SER A 1 161 ? -13.198 -14.012 12.557 1.00 34.75 161 SER A O 1
ATOM 1190 N N . HIS A 1 162 ? -13.631 -15.686 14.002 1.00 36.38 162 HIS A N 1
ATOM 1191 C CA . HIS A 1 162 ? -13.251 -16.822 13.146 1.00 36.38 162 HIS A CA 1
ATOM 1192 C C . HIS A 1 162 ? -13.889 -16.798 11.739 1.00 36.38 162 HIS A C 1
ATOM 1194 O O . HIS A 1 162 ? -13.290 -17.300 10.793 1.00 36.38 162 HIS A O 1
ATOM 1200 N N . LYS A 1 163 ? -15.066 -16.173 11.577 1.00 35.62 163 LYS A N 1
ATOM 1201 C CA . LYS A 1 163 ? -15.780 -16.076 10.287 1.00 35.62 163 LYS A CA 1
ATOM 1202 C C . LYS A 1 163 ? -15.226 -15.004 9.340 1.00 35.62 163 LYS A C 1
ATOM 1204 O O . LYS A 1 163 ? -15.352 -15.152 8.127 1.00 35.62 163 LYS A O 1
ATOM 1209 N N . GLY A 1 164 ? -14.627 -13.938 9.876 1.00 33.16 164 GLY A N 1
ATOM 1210 C CA . GLY A 1 164 ? -13.982 -12.894 9.069 1.00 33.16 164 GLY A CA 1
ATOM 1211 C C . GLY A 1 164 ? -12.638 -13.359 8.508 1.00 33.16 164 GLY A C 1
ATOM 1212 O O . GLY A 1 164 ? -12.292 -13.043 7.372 1.00 33.16 164 GLY A O 1
ATOM 1213 N N . LYS A 1 165 ? -11.928 -14.193 9.277 1.00 40.50 165 LYS A N 1
ATOM 1214 C CA . LYS A 1 165 ? -10.612 -14.734 8.923 1.00 40.50 165 LYS A CA 1
ATOM 1215 C C . LYS A 1 165 ? -10.676 -15.729 7.757 1.00 40.50 165 LYS A C 1
ATOM 1217 O O . LYS A 1 165 ? -9.975 -15.546 6.775 1.00 40.50 165 LYS A O 1
ATOM 1222 N N . GLU A 1 166 ? -11.621 -16.674 7.787 1.00 36.00 166 GLU A N 1
ATOM 1223 C CA . GLU A 1 166 ? -11.836 -17.634 6.688 1.00 36.00 166 GLU A CA 1
ATOM 1224 C C . GLU A 1 166 ? -12.135 -16.952 5.342 1.00 36.00 166 GLU A C 1
ATOM 1226 O O . GLU A 1 166 ? -11.631 -17.373 4.306 1.00 36.00 166 GLU A O 1
ATOM 1231 N N . ARG A 1 167 ? -12.933 -15.873 5.330 1.00 39.75 167 ARG A N 1
ATOM 1232 C CA . ARG A 1 167 ? -13.239 -15.137 4.090 1.00 39.75 167 ARG A CA 1
ATOM 1233 C C . ARG A 1 167 ? -12.053 -14.322 3.578 1.00 39.75 167 ARG A C 1
ATOM 1235 O O . ARG A 1 167 ? -11.875 -14.254 2.363 1.00 39.75 167 ARG A O 1
ATOM 1242 N N . ALA A 1 168 ? -11.263 -13.731 4.472 1.00 37.78 168 ALA A N 1
ATOM 1243 C CA . ALA A 1 168 ? -10.047 -13.006 4.114 1.00 37.78 168 ALA A CA 1
ATOM 1244 C C . ALA A 1 168 ? -8.968 -13.952 3.558 1.00 37.78 168 ALA A C 1
ATOM 1246 O O . ALA A 1 168 ? -8.397 -13.656 2.511 1.00 37.78 168 ALA A O 1
ATOM 1247 N N . ASP A 1 169 ? -8.778 -15.122 4.176 1.00 39.62 169 ASP A N 1
ATOM 1248 C CA . ASP A 1 169 ? -7.803 -16.134 3.750 1.00 39.62 169 ASP A CA 1
ATOM 1249 C C . ASP A 1 169 ? -8.186 -16.748 2.385 1.00 39.62 169 ASP A C 1
ATOM 1251 O O . ASP A 1 169 ? -7.347 -16.869 1.492 1.00 39.62 169 ASP A O 1
ATOM 1255 N N . ILE A 1 170 ? -9.479 -17.024 2.150 1.00 42.78 170 ILE A N 1
ATOM 1256 C CA . ILE A 1 170 ? -9.993 -17.479 0.841 1.00 42.78 170 ILE A CA 1
ATOM 1257 C C . ILE A 1 170 ? -9.796 -16.408 -0.248 1.00 42.78 170 ILE A C 1
ATOM 1259 O O . ILE A 1 170 ? -9.616 -16.737 -1.424 1.00 42.78 170 ILE A O 1
ATOM 1263 N N . LEU A 1 171 ? -9.853 -15.121 0.099 1.00 39.06 171 LEU A N 1
ATOM 1264 C CA . LEU A 1 171 ? -9.642 -14.027 -0.851 1.00 39.06 171 LEU A CA 1
ATOM 1265 C C . LEU A 1 171 ? -8.158 -13.770 -1.120 1.00 39.06 171 LEU A C 1
ATOM 1267 O O . LEU A 1 171 ? -7.825 -13.501 -2.269 1.00 39.06 171 LEU A O 1
ATOM 1271 N N . ASP A 1 172 ? -7.275 -13.933 -0.134 1.00 37.75 172 ASP A N 1
ATOM 1272 C CA . ASP A 1 172 ? -5.821 -13.839 -0.320 1.00 37.75 172 ASP A CA 1
ATOM 1273 C C . ASP A 1 172 ? -5.296 -14.999 -1.197 1.00 37.75 172 ASP A C 1
ATOM 1275 O O . ASP A 1 172 ? -4.519 -14.792 -2.140 1.00 37.75 172 ASP A O 1
ATOM 1279 N N . GLU A 1 173 ? -5.847 -16.209 -1.003 1.00 37.41 173 GLU A N 1
ATOM 1280 C CA . GLU A 1 173 ? -5.570 -17.391 -1.834 1.00 37.41 173 GLU A CA 1
ATOM 1281 C C . GLU A 1 173 ? -6.105 -17.230 -3.276 1.00 37.41 173 GLU A C 1
ATOM 1283 O O . GLU A 1 173 ? -5.470 -17.652 -4.250 1.00 37.41 173 GLU A O 1
ATOM 1288 N N . ASN A 1 174 ? -7.255 -16.565 -3.453 1.00 34.78 174 ASN A N 1
ATOM 1289 C CA . ASN A 1 174 ? -7.828 -16.278 -4.773 1.00 34.78 174 ASN A CA 1
ATOM 1290 C C . ASN A 1 174 ? -7.185 -15.066 -5.476 1.00 34.78 174 ASN A C 1
ATOM 1292 O O . ASN A 1 174 ? -7.097 -15.069 -6.708 1.00 34.78 174 ASN A O 1
ATOM 1296 N N . ALA A 1 175 ? -6.695 -14.070 -4.732 1.00 38.16 175 ALA A N 1
ATOM 1297 C CA . ALA A 1 175 ? -5.959 -12.918 -5.254 1.00 38.16 175 ALA A CA 1
ATOM 1298 C C . ALA A 1 175 ? -4.607 -13.347 -5.845 1.00 38.16 175 ALA A C 1
ATOM 1300 O O . ALA A 1 175 ? -4.222 -12.886 -6.921 1.00 38.16 175 ALA A O 1
ATOM 1301 N N . HIS A 1 176 ? -3.939 -14.331 -5.230 1.00 39.62 176 HIS A N 1
ATOM 1302 C CA . HIS A 1 176 ? -2.722 -14.931 -5.787 1.00 39.62 176 HIS A CA 1
ATOM 1303 C C . HIS A 1 176 ? -2.986 -15.756 -7.060 1.00 39.62 176 HIS A C 1
ATOM 1305 O O . HIS A 1 176 ? -2.129 -15.812 -7.945 1.00 39.62 176 HIS A O 1
ATOM 1311 N N . ARG A 1 177 ? -4.175 -16.365 -7.204 1.00 39.88 177 ARG A N 1
ATOM 1312 C CA . ARG A 1 177 ? -4.544 -17.181 -8.381 1.00 39.88 177 ARG A CA 1
ATOM 1313 C C . ARG A 1 177 ? -5.078 -16.375 -9.574 1.00 39.88 177 ARG A C 1
ATOM 1315 O O . ARG A 1 177 ? -5.026 -16.880 -10.693 1.00 39.88 177 ARG A O 1
ATOM 1322 N N . ARG A 1 178 ? -5.581 -15.148 -9.379 1.00 35.38 178 ARG A N 1
ATOM 1323 C CA . ARG A 1 178 ? -6.218 -14.320 -10.433 1.00 35.38 178 ARG A CA 1
ATOM 1324 C C . ARG A 1 178 ? -5.346 -13.197 -10.998 1.00 35.38 178 ARG A C 1
ATOM 1326 O O . ARG A 1 178 ? -5.849 -12.319 -11.692 1.00 35.38 178 ARG A O 1
ATOM 1333 N N . ASN A 1 179 ? -4.036 -13.249 -10.781 1.00 35.47 179 ASN A N 1
ATOM 1334 C CA . ASN A 1 179 ? -3.115 -12.181 -11.180 1.00 35.47 179 ASN A CA 1
ATOM 1335 C C . ASN A 1 179 ? -2.767 -12.104 -12.679 1.00 35.47 179 ASN A C 1
ATOM 1337 O O . ASN A 1 179 ? -1.802 -11.448 -13.061 1.00 35.47 179 ASN A O 1
ATOM 1341 N N . THR A 1 180 ? -3.548 -12.725 -13.562 1.00 40.88 180 THR A N 1
ATOM 1342 C CA . THR A 1 180 ? -3.373 -12.549 -15.007 1.00 40.88 180 THR A CA 1
ATOM 1343 C C . THR A 1 180 ? -4.726 -12.499 -15.712 1.00 40.88 180 THR A C 1
ATOM 1345 O O . THR A 1 180 ? -5.373 -13.530 -15.884 1.00 40.88 180 THR A O 1
ATOM 1348 N N . ARG A 1 181 ? -5.082 -11.300 -16.183 1.00 38.12 181 ARG A N 1
ATOM 1349 C CA . ARG A 1 181 ? -6.200 -10.961 -17.083 1.00 38.12 181 ARG A CA 1
ATOM 1350 C C . ARG A 1 181 ? -7.614 -10.986 -16.509 1.00 38.12 181 ARG A C 1
ATOM 1352 O O . ARG A 1 181 ? -8.176 -12.028 -16.189 1.00 38.12 181 ARG A O 1
ATOM 1359 N N . VAL A 1 182 ? -8.255 -9.824 -16.603 1.00 36.94 182 VAL A N 1
ATOM 1360 C CA . VAL A 1 182 ? -9.706 -9.721 -16.765 1.00 36.94 182 VAL A CA 1
ATOM 1361 C C . VAL A 1 182 ? -9.962 -9.443 -18.248 1.00 36.94 182 VAL A C 1
ATOM 1363 O O . VAL A 1 182 ? -9.724 -8.338 -18.721 1.00 36.94 182 VAL A O 1
ATOM 1366 N N . GLY A 1 183 ? -10.394 -10.474 -18.981 1.00 33.34 183 GLY A N 1
ATOM 1367 C CA . GLY A 1 183 ? -10.762 -10.393 -20.401 1.00 33.34 183 GLY A CA 1
ATOM 1368 C C . GLY A 1 183 ? -9.786 -11.095 -21.356 1.00 33.34 183 GLY A C 1
ATOM 1369 O O . GLY A 1 183 ? -8.589 -10.833 -21.350 1.00 33.34 183 GLY A O 1
ATOM 1370 N N . GLY A 1 184 ? -10.320 -11.993 -22.193 1.00 29.62 184 GLY A N 1
ATOM 1371 C CA . GLY A 1 184 ? -9.638 -12.535 -23.375 1.00 29.62 184 GLY A CA 1
ATOM 1372 C C . GLY A 1 184 ? -9.063 -13.948 -23.229 1.00 29.62 184 GLY A C 1
ATOM 1373 O O . GLY A 1 184 ? -7.936 -14.147 -22.772 1.00 29.62 184 GLY A O 1
ATOM 1374 N N . SER A 1 185 ? -9.811 -14.945 -23.715 1.00 32.31 185 SER A N 1
ATOM 1375 C CA . SER A 1 185 ? -9.258 -16.241 -24.116 1.00 32.31 185 SER A CA 1
ATOM 1376 C C . SER A 1 185 ? -8.232 -16.045 -25.240 1.00 32.31 185 SER A C 1
ATOM 1378 O O . SER A 1 185 ? -8.551 -15.419 -26.249 1.00 32.31 185 SER A O 1
ATOM 1380 N N . GLY A 1 186 ? -7.040 -16.628 -25.109 1.00 29.33 186 GLY A N 1
ATOM 1381 C CA . GLY A 1 186 ? -6.064 -16.728 -26.200 1.00 29.33 186 GLY A CA 1
ATOM 1382 C C . GLY A 1 186 ? -4.765 -15.957 -25.961 1.00 29.33 186 GLY A C 1
ATOM 1383 O O . GLY A 1 186 ? -4.736 -14.870 -25.390 1.00 29.33 186 GLY A O 1
ATOM 1384 N N . SER A 1 187 ? -3.664 -16.560 -26.391 1.00 36.22 187 SER A N 1
ATOM 1385 C CA . SER A 1 187 ? -2.267 -16.128 -26.286 1.00 36.22 187 SER A CA 1
ATOM 1386 C C . SER A 1 187 ? -1.959 -14.785 -26.977 1.00 36.22 187 SER A C 1
ATOM 1388 O O . SER A 1 187 ? -1.291 -14.747 -28.008 1.00 36.22 187 SER A O 1
ATOM 1390 N N . GLN A 1 188 ? -2.454 -13.673 -26.436 1.00 37.97 188 GLN A N 1
ATOM 1391 C CA . GLN A 1 188 ? -2.084 -12.322 -26.871 1.00 37.97 188 GLN A CA 1
ATOM 1392 C C . GLN A 1 188 ? -0.803 -11.836 -26.155 1.00 37.97 188 GLN A C 1
ATOM 1394 O O . GLN A 1 188 ? -0.611 -12.180 -24.986 1.00 37.97 188 GLN A O 1
ATOM 1399 N N . PRO A 1 189 ? 0.061 -11.052 -26.823 1.00 50.38 189 PRO A N 1
ATOM 1400 C CA . PRO A 1 189 ? 1.275 -10.480 -26.235 1.00 50.38 189 PRO A CA 1
ATOM 1401 C C . PRO A 1 189 ? 0.948 -9.470 -25.107 1.00 50.38 189 PRO A C 1
ATOM 1403 O O . PRO A 1 189 ? 0.084 -8.617 -25.292 1.00 50.38 189 PRO A O 1
ATOM 1406 N N . SER A 1 190 ? 1.652 -9.545 -23.963 1.00 60.56 190 SER A N 1
ATOM 1407 C CA . SER A 1 190 ? 1.700 -8.504 -22.905 1.00 60.56 190 SER A CA 1
ATOM 1408 C C . SER A 1 190 ? 1.855 -7.071 -23.455 1.00 60.56 190 SER A C 1
ATOM 1410 O O . SER A 1 190 ? 2.590 -6.818 -24.413 1.00 60.56 190 SER A O 1
ATOM 1412 N N . PHE A 1 191 ? 1.214 -6.090 -22.821 1.00 62.69 191 PHE A N 1
ATOM 1413 C CA . PHE A 1 191 ? 1.312 -4.673 -23.195 1.00 62.69 191 PHE A CA 1
ATOM 1414 C C . PHE A 1 191 ? 2.723 -4.089 -23.035 1.00 62.69 191 PHE A C 1
ATOM 1416 O O . PHE A 1 191 ? 3.004 -3.021 -23.579 1.00 62.69 191 PHE A O 1
ATOM 1423 N N . VAL A 1 192 ? 3.619 -4.807 -22.350 1.00 57.50 192 VAL A N 1
ATOM 1424 C CA . VAL A 1 192 ? 5.031 -4.446 -22.150 1.00 57.50 192 VAL A CA 1
ATOM 1425 C C . VAL A 1 192 ? 5.950 -5.074 -23.223 1.00 57.50 192 VAL A C 1
ATOM 1427 O O . VAL A 1 192 ? 7.173 -5.014 -23.117 1.00 57.50 192 VAL A O 1
ATOM 1430 N N . HIS A 1 193 ? 5.413 -5.668 -24.299 1.00 55.12 193 HIS A N 1
ATOM 1431 C CA . HIS A 1 193 ? 6.263 -6.299 -25.316 1.00 55.12 193 HIS A CA 1
ATOM 1432 C C . HIS A 1 193 ? 7.167 -5.319 -26.071 1.00 55.12 193 HIS A C 1
ATOM 1434 O O . HIS A 1 193 ? 6.733 -4.525 -26.905 1.00 55.12 193 HIS A O 1
ATOM 1440 N N . SER A 1 194 ? 8.468 -5.506 -25.857 1.00 49.88 194 SER A N 1
ATOM 1441 C CA . SER A 1 194 ? 9.521 -5.168 -26.801 1.00 49.88 194 SER A CA 1
ATOM 1442 C C . SER A 1 194 ? 9.594 -6.268 -27.865 1.00 49.88 194 SER A C 1
ATOM 1444 O O . SER A 1 194 ? 10.192 -7.320 -27.628 1.00 49.88 194 SER A O 1
ATOM 1446 N N . GLU A 1 195 ? 9.006 -6.067 -29.043 1.00 55.75 195 GLU A N 1
ATOM 1447 C CA . GLU A 1 195 ? 9.549 -6.765 -30.212 1.00 55.75 195 GLU A CA 1
ATOM 1448 C C . GLU A 1 195 ? 11.023 -6.362 -30.313 1.00 55.75 195 GLU A C 1
ATOM 1450 O O . GLU A 1 195 ? 11.339 -5.173 -30.418 1.00 55.75 195 GLU A O 1
ATOM 1455 N N . ASP A 1 196 ? 11.936 -7.328 -30.189 1.00 63.09 196 ASP A N 1
ATOM 1456 C CA . ASP A 1 196 ? 13.359 -7.038 -30.305 1.00 63.09 196 ASP A CA 1
ATOM 1457 C C . ASP A 1 196 ? 13.609 -6.642 -31.761 1.00 63.09 196 ASP A C 1
ATOM 1459 O O . ASP A 1 196 ? 13.567 -7.470 -32.671 1.00 63.09 196 ASP A O 1
ATOM 1463 N N . TYR A 1 197 ? 13.790 -5.344 -32.001 1.00 73.81 197 TYR A N 1
ATOM 1464 C CA . TYR A 1 197 ? 13.923 -4.772 -33.341 1.00 73.81 197 TYR A CA 1
ATOM 1465 C C . TYR A 1 197 ? 15.042 -5.448 -34.154 1.00 73.81 197 TYR A C 1
ATOM 1467 O O . TYR A 1 197 ? 14.963 -5.528 -35.382 1.00 73.81 197 TYR A O 1
ATOM 1475 N N . PHE A 1 198 ? 16.046 -5.997 -33.461 1.00 75.56 198 PHE A N 1
ATOM 1476 C CA . PHE A 1 198 ? 17.171 -6.737 -34.032 1.00 75.56 198 PHE A CA 1
ATOM 1477 C C . PHE A 1 198 ? 16.920 -8.243 -34.225 1.00 75.56 198 PHE A C 1
ATOM 1479 O O . PHE A 1 198 ? 17.786 -8.924 -34.772 1.00 75.56 198 PHE A O 1
ATOM 1486 N N . ALA A 1 199 ? 15.760 -8.783 -33.829 1.00 72.19 199 ALA A N 1
ATOM 1487 C CA . ALA A 1 199 ? 15.398 -10.180 -34.090 1.00 72.19 199 ALA A CA 1
ATOM 1488 C C . ALA A 1 199 ? 15.258 -10.461 -35.594 1.00 72.19 199 ALA A C 1
ATOM 1490 O O . ALA A 1 199 ? 15.581 -11.549 -36.069 1.00 72.19 199 ALA A O 1
ATOM 1491 N N . THR A 1 200 ? 14.819 -9.462 -36.365 1.00 74.56 200 THR A N 1
ATOM 1492 C CA . THR A 1 200 ? 14.842 -9.518 -37.829 1.00 74.56 200 THR A CA 1
ATOM 1493 C C . THR A 1 200 ? 16.142 -8.899 -38.329 1.00 74.56 200 THR A C 1
ATOM 1495 O O . THR A 1 200 ? 16.409 -7.726 -38.069 1.00 74.56 200 THR A O 1
ATOM 1498 N N . LYS A 1 201 ? 16.947 -9.654 -39.088 1.00 71.69 201 LYS A N 1
ATOM 1499 C CA . LYS A 1 201 ? 18.163 -9.116 -39.717 1.00 71.69 201 LYS A CA 1
ATOM 1500 C C . LYS A 1 201 ? 17.787 -8.038 -40.734 1.00 71.69 201 LYS A C 1
ATOM 1502 O O . LYS A 1 201 ? 17.265 -8.345 -41.804 1.00 71.69 201 LYS A O 1
ATOM 1507 N N . ARG A 1 202 ? 18.060 -6.776 -40.400 1.00 79.38 202 ARG A N 1
ATOM 1508 C CA . ARG A 1 202 ? 17.871 -5.631 -41.296 1.00 79.38 202 ARG A CA 1
ATOM 1509 C C . ARG A 1 202 ? 19.199 -5.276 -41.973 1.00 79.38 202 ARG A C 1
ATOM 1511 O O . ARG A 1 202 ? 20.232 -5.280 -41.306 1.00 79.38 202 ARG A O 1
ATOM 1518 N N . PRO A 1 203 ? 19.200 -4.967 -43.279 1.00 79.06 203 PRO A N 1
ATOM 1519 C CA . PRO A 1 203 ? 20.427 -4.618 -43.982 1.00 79.06 203 PRO A CA 1
ATOM 1520 C C . PRO A 1 203 ? 21.012 -3.314 -43.431 1.00 79.06 203 PRO A C 1
ATOM 1522 O O . PRO A 1 203 ? 20.282 -2.348 -43.203 1.00 79.06 203 PRO A O 1
ATOM 1525 N N . PHE A 1 204 ? 22.335 -3.285 -43.254 1.00 86.50 204 PHE A N 1
ATOM 1526 C CA . PHE A 1 204 ? 23.089 -2.113 -42.796 1.00 86.50 204 PHE A CA 1
ATOM 1527 C C . PHE A 1 204 ? 22.705 -1.613 -41.393 1.00 86.50 204 PHE A C 1
ATOM 1529 O O . PHE A 1 204 ? 22.840 -0.426 -41.101 1.00 86.50 204 PHE A O 1
ATOM 1536 N N . CYS A 1 205 ? 22.225 -2.502 -40.522 1.00 87.25 205 CYS A N 1
ATOM 1537 C CA . CYS A 1 205 ? 21.908 -2.207 -39.128 1.00 87.25 205 CYS A CA 1
ATOM 1538 C C . CYS A 1 205 ? 22.457 -3.332 -38.243 1.00 87.25 205 CYS A C 1
ATOM 1540 O O . CYS A 1 205 ? 22.011 -4.475 -38.337 1.00 87.25 205 CYS A O 1
ATOM 1542 N N . VAL A 1 206 ? 23.451 -3.019 -37.410 1.00 88.25 206 VAL A N 1
ATOM 1543 C CA . VAL A 1 206 ? 24.211 -4.000 -36.625 1.00 88.25 206 VAL A CA 1
ATOM 1544 C C . VAL A 1 206 ? 24.167 -3.619 -35.148 1.00 88.25 206 VAL A C 1
ATOM 1546 O O . VAL A 1 206 ? 24.466 -2.482 -34.783 1.00 88.25 206 VAL A O 1
ATOM 1549 N N . LYS A 1 207 ? 23.806 -4.570 -34.282 1.00 88.31 207 LYS A N 1
ATOM 1550 C CA . LYS A 1 207 ? 23.835 -4.388 -32.825 1.00 88.31 207 LYS A CA 1
ATOM 1551 C C . LYS A 1 207 ? 25.281 -4.436 -32.319 1.00 88.31 207 LYS A C 1
ATOM 1553 O O . LYS A 1 207 ? 26.059 -5.280 -32.758 1.00 88.31 207 LYS A O 1
ATOM 1558 N N . ILE A 1 208 ? 25.634 -3.552 -31.390 1.00 87.31 208 ILE A N 1
ATOM 1559 C CA . ILE A 1 208 ? 26.948 -3.559 -30.737 1.00 87.31 208 ILE A CA 1
ATOM 1560 C C . ILE A 1 208 ? 26.968 -4.709 -29.725 1.00 87.31 208 ILE A C 1
ATOM 1562 O O . ILE A 1 208 ? 26.215 -4.699 -28.753 1.00 87.31 208 ILE A O 1
ATOM 1566 N N . GLY A 1 209 ? 27.791 -5.723 -29.999 1.00 81.69 209 GLY A N 1
ATOM 1567 C CA . GLY A 1 209 ? 27.959 -6.914 -29.163 1.00 81.69 209 GLY A CA 1
ATOM 1568 C C . GLY A 1 209 ? 29.229 -6.878 -28.308 1.00 81.69 209 GLY A C 1
ATOM 1569 O O . GLY A 1 209 ? 29.769 -5.812 -28.017 1.00 81.69 209 GLY A O 1
ATOM 1570 N N . ALA A 1 210 ? 29.728 -8.061 -27.935 1.00 76.56 210 ALA A N 1
ATOM 1571 C CA . ALA A 1 210 ? 30.933 -8.220 -27.113 1.00 76.56 210 ALA A CA 1
ATOM 1572 C C . ALA A 1 210 ? 32.205 -7.636 -27.762 1.00 76.56 210 ALA A C 1
ATOM 1574 O O . ALA A 1 210 ? 33.075 -7.136 -27.056 1.00 76.56 210 ALA A O 1
ATOM 1575 N N . ASP A 1 211 ? 32.269 -7.614 -29.097 1.00 78.19 211 ASP A N 1
ATOM 1576 C CA . ASP A 1 211 ? 33.390 -7.056 -29.874 1.00 78.19 211 ASP A CA 1
ATOM 1577 C C . ASP A 1 211 ? 33.398 -5.511 -29.921 1.00 78.19 211 ASP A C 1
ATOM 1579 O O . ASP A 1 211 ? 34.199 -4.887 -30.626 1.00 78.19 211 ASP A O 1
ATOM 1583 N N . GLY A 1 212 ? 32.479 -4.875 -29.186 1.00 83.50 212 GLY A N 1
ATOM 1584 C CA . GLY A 1 212 ? 32.370 -3.430 -29.056 1.00 83.50 212 GLY A CA 1
ATOM 1585 C C . GLY A 1 212 ? 31.996 -2.716 -30.357 1.00 83.50 212 GLY A C 1
ATOM 1586 O O . GLY A 1 212 ? 31.538 -3.308 -31.339 1.00 83.50 212 GLY A O 1
ATOM 1587 N N . LEU A 1 213 ? 32.171 -1.391 -30.358 1.00 84.75 213 LEU A N 1
ATOM 1588 C CA . LEU A 1 213 ? 31.822 -0.538 -31.498 1.00 84.75 213 LEU A CA 1
ATOM 1589 C C . LEU A 1 213 ? 32.608 -0.907 -32.761 1.00 84.75 213 LEU A C 1
ATOM 1591 O O . LEU A 1 213 ? 32.069 -0.876 -33.866 1.00 84.75 213 LEU A O 1
ATOM 1595 N N . LEU A 1 214 ? 33.879 -1.277 -32.603 1.00 85.25 214 LEU A N 1
ATOM 1596 C CA . LEU A 1 214 ? 34.735 -1.600 -33.735 1.00 85.25 214 LEU A CA 1
ATOM 1597 C C . LEU A 1 214 ? 34.285 -2.877 -34.458 1.00 85.25 214 LEU A C 1
ATOM 1599 O O . LEU A 1 214 ? 34.260 -2.898 -35.692 1.00 85.25 214 LEU A O 1
ATOM 1603 N N . GLY A 1 215 ? 33.882 -3.912 -33.714 1.00 86.19 215 GLY A N 1
ATOM 1604 C CA . GLY A 1 215 ? 33.294 -5.119 -34.297 1.00 86.19 215 GLY A CA 1
ATOM 1605 C C . GLY A 1 215 ? 32.035 -4.801 -35.105 1.00 86.19 215 GLY A C 1
ATOM 1606 O O . GLY A 1 215 ? 31.924 -5.198 -36.265 1.00 86.19 215 GLY A O 1
ATOM 1607 N N . ALA A 1 216 ? 31.140 -3.978 -34.549 1.00 88.25 216 ALA A N 1
ATOM 1608 C CA . ALA A 1 216 ? 29.914 -3.561 -35.232 1.00 88.25 216 ALA A CA 1
ATOM 1609 C C . ALA A 1 216 ? 30.179 -2.737 -36.507 1.00 88.25 216 ALA A C 1
ATOM 1611 O O . ALA A 1 216 ? 29.540 -2.967 -37.532 1.00 88.25 216 ALA A O 1
ATOM 1612 N N . LEU A 1 217 ? 31.142 -1.806 -36.480 1.00 88.69 217 LEU A N 1
ATOM 1613 C CA . LEU A 1 217 ? 31.528 -1.016 -37.658 1.00 88.69 217 LEU A CA 1
ATOM 1614 C C . LEU A 1 217 ? 32.197 -1.867 -38.744 1.00 88.69 217 LEU A C 1
ATOM 1616 O O . LEU A 1 217 ? 32.007 -1.599 -39.930 1.00 88.69 217 LEU A O 1
ATOM 1620 N N . THR A 1 218 ? 32.965 -2.885 -38.353 1.00 89.94 218 THR A N 1
ATOM 1621 C CA . THR A 1 218 ? 33.608 -3.818 -39.290 1.00 89.94 218 THR A CA 1
ATOM 1622 C C . THR A 1 218 ? 32.569 -4.693 -39.982 1.00 89.94 218 THR A C 1
ATOM 1624 O O . THR A 1 218 ? 32.595 -4.833 -41.203 1.00 89.94 218 THR A O 1
ATOM 1627 N N . GLU A 1 219 ? 31.604 -5.215 -39.227 1.00 89.69 219 GLU A N 1
ATOM 1628 C CA . GLU A 1 219 ? 30.482 -5.975 -39.779 1.00 89.69 219 GLU A CA 1
ATOM 1629 C C . GLU A 1 219 ? 29.617 -5.111 -40.712 1.00 89.69 219 GLU A C 1
ATOM 1631 O O . GLU A 1 219 ? 29.277 -5.524 -41.821 1.00 89.69 219 GLU A O 1
ATOM 1636 N N . LEU A 1 220 ? 29.336 -3.864 -40.322 1.00 89.81 220 LEU A N 1
ATOM 1637 C CA . LEU A 1 220 ? 28.618 -2.909 -41.166 1.00 89.81 220 LEU A CA 1
ATOM 1638 C C . LEU A 1 220 ? 29.377 -2.604 -42.472 1.00 89.81 220 LEU A C 1
ATOM 1640 O O . LEU A 1 220 ? 28.769 -2.555 -43.543 1.00 89.81 220 LEU A O 1
ATOM 1644 N N . ASP A 1 221 ? 30.702 -2.435 -42.408 1.00 90.75 221 ASP A N 1
ATOM 1645 C CA . ASP A 1 221 ? 31.555 -2.235 -43.585 1.00 90.75 221 ASP A CA 1
ATOM 1646 C C . ASP A 1 221 ? 31.539 -3.456 -44.516 1.00 90.75 221 ASP A C 1
ATOM 1648 O O . ASP A 1 221 ? 31.432 -3.297 -45.734 1.00 90.75 221 ASP A O 1
ATOM 1652 N N . ASN A 1 222 ? 31.573 -4.671 -43.962 1.00 90.69 222 ASN A N 1
ATOM 1653 C CA . ASN A 1 222 ? 31.466 -5.911 -44.732 1.00 90.69 222 ASN A CA 1
ATOM 1654 C C . ASN A 1 222 ? 30.116 -6.013 -45.455 1.00 90.69 222 ASN A C 1
ATOM 1656 O O . ASN A 1 222 ? 30.085 -6.331 -46.646 1.00 90.69 222 ASN A O 1
ATOM 1660 N N . GLN A 1 223 ? 29.011 -5.672 -44.784 1.00 89.88 223 GLN A N 1
ATOM 1661 C CA . GLN A 1 223 ? 27.679 -5.650 -45.400 1.00 89.88 223 GLN A CA 1
ATOM 1662 C C . GLN A 1 223 ? 27.586 -4.620 -46.536 1.00 89.88 223 GLN A C 1
ATOM 1664 O O . GLN A 1 223 ? 27.045 -4.916 -47.605 1.00 89.88 223 GLN A O 1
ATOM 1669 N N . LEU A 1 224 ? 28.156 -3.423 -46.352 1.00 88.31 224 LEU A N 1
ATOM 1670 C CA . LEU A 1 224 ? 28.219 -2.403 -47.403 1.00 88.31 224 LEU A CA 1
ATOM 1671 C C . LEU A 1 224 ? 29.015 -2.901 -48.614 1.00 88.31 224 LEU A C 1
ATOM 1673 O O . LEU A 1 224 ? 28.528 -2.808 -49.743 1.00 88.31 224 LEU A O 1
ATOM 1677 N N . GLN A 1 225 ? 30.184 -3.501 -48.391 1.00 89.00 225 GLN A N 1
ATOM 1678 C CA . GLN A 1 225 ? 31.010 -4.065 -49.459 1.00 89.00 225 GLN A CA 1
ATOM 1679 C C . GLN A 1 225 ? 30.309 -5.196 -50.217 1.00 89.00 225 GLN A C 1
ATOM 1681 O O . GLN A 1 225 ? 30.328 -5.197 -51.447 1.00 89.00 225 GLN A O 1
ATOM 1686 N N . ALA A 1 226 ? 29.655 -6.119 -49.504 1.00 88.69 226 ALA A N 1
ATOM 1687 C CA . ALA A 1 226 ? 28.916 -7.229 -50.106 1.00 88.69 226 ALA A CA 1
ATOM 1688 C C . ALA A 1 226 ? 27.781 -6.743 -51.023 1.00 88.69 226 ALA A C 1
ATOM 1690 O O . ALA A 1 226 ? 27.478 -7.372 -52.031 1.00 88.69 226 ALA A O 1
ATOM 1691 N N . SER A 1 227 ? 27.193 -5.585 -50.712 1.00 86.25 227 SER A N 1
ATOM 1692 C CA . SER A 1 227 ? 26.161 -4.943 -51.537 1.00 86.25 227 SER A CA 1
ATOM 1693 C C . SER A 1 227 ? 26.701 -4.058 -52.675 1.00 86.25 227 SER A C 1
ATOM 1695 O O . SER A 1 227 ? 25.921 -3.369 -53.331 1.00 86.25 227 SER A O 1
ATOM 1697 N N . GLY A 1 228 ? 28.022 -4.031 -52.901 1.00 84.62 228 GLY A N 1
ATOM 1698 C CA . GLY A 1 228 ? 28.665 -3.220 -53.943 1.00 84.62 228 GLY A CA 1
ATOM 1699 C C . GLY A 1 228 ? 28.813 -1.733 -53.600 1.00 84.62 228 GLY A C 1
ATOM 1700 O O . GLY A 1 228 ? 29.023 -0.912 -54.493 1.00 84.62 228 GLY A O 1
ATOM 1701 N N . ARG A 1 229 ? 28.694 -1.355 -52.321 1.00 84.69 229 ARG A N 1
ATOM 1702 C CA . ARG A 1 229 ? 28.740 0.045 -51.873 1.00 84.69 229 ARG A CA 1
ATOM 1703 C C . ARG A 1 229 ? 30.136 0.476 -51.417 1.00 84.69 229 ARG A C 1
ATOM 1705 O O . ARG A 1 229 ? 30.967 -0.363 -51.059 1.00 84.69 229 ARG A O 1
ATOM 1712 N N . PRO A 1 230 ? 30.415 1.795 -51.388 1.00 83.75 230 PRO A N 1
ATOM 1713 C CA . PRO A 1 230 ? 31.674 2.313 -50.871 1.00 83.75 230 PRO A CA 1
ATOM 1714 C C . PRO A 1 230 ? 31.882 1.933 -49.401 1.00 83.75 230 PRO A C 1
ATOM 1716 O O . PRO A 1 230 ? 30.967 2.040 -48.592 1.00 83.75 230 PRO A O 1
ATOM 1719 N N . ARG A 1 231 ? 33.120 1.568 -49.051 1.00 86.81 231 ARG A N 1
ATOM 1720 C CA . ARG A 1 231 ? 33.514 1.230 -47.672 1.00 86.81 231 ARG A CA 1
ATOM 1721 C C . ARG A 1 231 ? 33.235 2.359 -46.683 1.00 86.81 231 ARG A C 1
ATOM 1723 O O . ARG A 1 231 ? 33.502 3.513 -47.003 1.00 86.81 231 ARG A O 1
ATOM 1730 N N . LEU A 1 232 ? 32.815 2.041 -45.476 1.00 87.06 232 LEU A N 1
ATOM 1731 C CA . LEU A 1 232 ? 32.759 2.961 -44.350 1.00 87.06 232 LEU A CA 1
ATOM 1732 C C . LEU A 1 232 ? 34.138 3.132 -43.697 1.00 87.06 232 LEU A C 1
ATOM 1734 O O . LEU A 1 232 ? 34.548 4.250 -43.383 1.00 87.06 232 LEU A O 1
ATOM 1738 N N . LEU A 1 233 ? 34.896 2.042 -43.546 1.00 88.62 233 LEU A N 1
ATOM 1739 C CA . LEU A 1 233 ? 36.211 2.079 -42.908 1.00 88.62 233 LEU A CA 1
ATOM 1740 C C . LEU A 1 233 ? 37.288 2.571 -43.884 1.00 88.62 233 LEU A C 1
ATOM 1742 O O . LEU A 1 233 ? 37.415 2.117 -45.028 1.00 88.62 233 LEU A O 1
ATOM 1746 N N . SER A 1 234 ? 38.076 3.546 -43.440 1.00 85.06 234 SER A N 1
ATOM 1747 C CA . SER A 1 234 ? 39.179 4.099 -44.221 1.00 85.06 234 SER A CA 1
ATOM 1748 C C . SER A 1 234 ? 40.413 3.195 -44.154 1.00 85.06 234 SER A C 1
ATOM 1750 O O . SER A 1 234 ? 40.786 2.715 -43.092 1.00 85.06 234 SER A O 1
ATOM 1752 N N . ARG A 1 235 ? 41.105 3.021 -45.288 1.00 83.19 235 ARG A N 1
ATOM 1753 C CA . ARG A 1 235 ? 42.387 2.288 -45.375 1.00 83.19 235 ARG A CA 1
ATOM 1754 C C . ARG A 1 235 ? 43.617 3.158 -45.069 1.00 83.19 235 ARG A C 1
ATOM 1756 O O . ARG A 1 235 ? 44.743 2.719 -45.281 1.00 83.19 235 ARG A O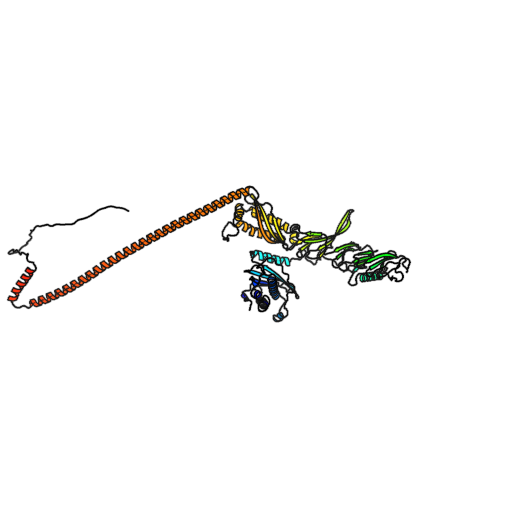 1
ATOM 1763 N N . LYS A 1 236 ? 43.422 4.428 -44.699 1.00 82.69 236 LYS A N 1
ATOM 1764 C CA . LYS A 1 236 ? 44.540 5.334 -44.399 1.00 82.69 236 LYS A CA 1
ATOM 1765 C C . LYS A 1 236 ? 45.196 4.907 -43.090 1.00 82.69 236 LYS A C 1
ATOM 1767 O O . LYS A 1 236 ? 44.486 4.607 -42.141 1.00 82.69 236 LYS A O 1
ATOM 1772 N N . GLN A 1 237 ? 46.523 4.929 -43.074 1.00 81.00 237 GLN A N 1
ATOM 1773 C CA . GLN A 1 237 ? 47.330 4.653 -41.892 1.00 81.00 237 GLN A CA 1
ATOM 1774 C C . GLN A 1 237 ? 47.889 5.967 -41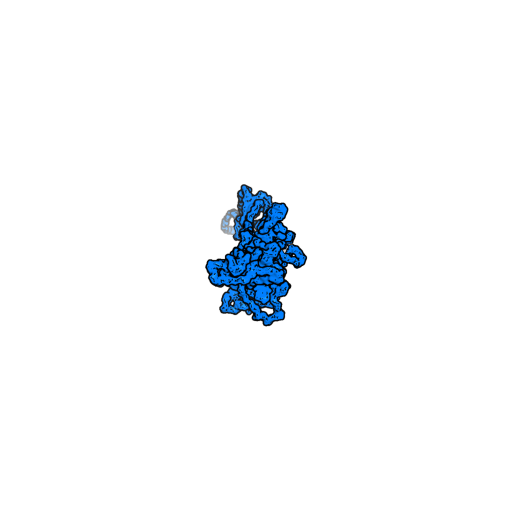.324 1.00 81.00 237 GLN A C 1
ATOM 1776 O O . GLN A 1 237 ? 48.160 6.891 -42.110 1.00 81.00 237 GLN A O 1
ATOM 1781 N N . PRO A 1 238 ? 48.059 6.058 -39.996 1.00 79.62 238 PRO A N 1
ATOM 1782 C CA . PRO A 1 238 ? 48.720 7.184 -39.345 1.00 79.62 238 PRO A CA 1
ATOM 1783 C C . PRO A 1 238 ? 50.176 7.310 -39.825 1.00 79.62 238 PRO A C 1
ATOM 1785 O O . PRO A 1 238 ? 50.764 6.364 -40.354 1.00 79.62 238 PRO A O 1
ATOM 1788 N N . THR A 1 239 ? 50.753 8.506 -39.723 1.00 73.50 239 THR A N 1
ATOM 1789 C CA . THR A 1 239 ? 52.121 8.793 -40.187 1.00 73.50 239 THR A CA 1
ATOM 1790 C C . THR A 1 239 ? 52.939 9.417 -39.057 1.00 73.50 239 THR A C 1
ATOM 1792 O O . THR A 1 239 ? 52.566 10.468 -38.555 1.00 73.50 239 THR A O 1
ATOM 1795 N N . GLU A 1 240 ? 54.073 8.809 -38.700 1.00 64.81 240 GLU A N 1
ATOM 1796 C CA . GLU A 1 240 ? 54.924 9.248 -37.574 1.00 64.81 240 GLU A CA 1
ATOM 1797 C C . GLU A 1 240 ? 55.761 10.507 -37.885 1.00 64.81 240 GLU A C 1
ATOM 1799 O O . GLU A 1 240 ? 56.002 11.333 -37.013 1.00 64.81 240 GLU A O 1
ATOM 1804 N N . TRP A 1 241 ? 56.168 10.708 -39.145 1.00 63.69 241 TRP A N 1
ATOM 1805 C CA . TRP A 1 241 ? 57.071 11.802 -39.555 1.00 63.69 241 TRP A CA 1
ATOM 1806 C C . TRP A 1 241 ? 56.436 13.209 -39.485 1.00 63.69 241 TRP A C 1
ATOM 1808 O O . TRP A 1 241 ? 57.141 14.202 -39.327 1.00 63.69 241 TRP A O 1
ATOM 1818 N N . LEU A 1 242 ? 55.110 13.326 -39.632 1.00 58.69 242 LEU A N 1
ATOM 1819 C CA . LEU A 1 242 ? 54.383 14.607 -39.740 1.00 58.69 242 LEU A CA 1
ATOM 1820 C C . LEU A 1 242 ? 53.676 15.013 -38.432 1.00 58.69 242 LEU A C 1
ATOM 1822 O O . LEU A 1 242 ? 52.698 15.754 -38.472 1.00 58.69 242 LEU A O 1
ATOM 1826 N N . GLY A 1 243 ? 54.163 14.554 -37.275 1.00 52.69 243 GLY A N 1
ATOM 1827 C CA . GLY A 1 243 ? 53.500 14.701 -35.966 1.00 52.69 243 GLY A CA 1
ATOM 1828 C C . GLY A 1 243 ? 53.130 16.131 -35.529 1.00 52.69 243 GLY A C 1
ATOM 1829 O O . GLY A 1 243 ? 52.330 16.293 -34.619 1.00 52.69 243 GLY A O 1
ATOM 1830 N N . PHE A 1 244 ? 53.654 17.170 -36.188 1.00 55.69 244 PHE A N 1
ATOM 1831 C CA . PHE A 1 244 ? 53.354 18.584 -35.917 1.00 55.69 244 PHE A CA 1
ATOM 1832 C C . PHE A 1 244 ? 52.352 19.221 -36.903 1.00 55.69 244 PHE A C 1
ATOM 1834 O O . PHE A 1 244 ? 51.872 20.326 -36.658 1.00 55.69 244 PHE A O 1
ATOM 1841 N N . ILE A 1 245 ? 52.024 18.559 -38.021 1.00 64.00 245 ILE A N 1
ATOM 1842 C CA . ILE A 1 245 ? 51.084 19.046 -39.047 1.00 64.00 245 ILE A CA 1
ATOM 1843 C C . ILE A 1 245 ? 50.102 17.913 -39.363 1.00 64.00 245 ILE A C 1
ATOM 1845 O O . ILE A 1 245 ? 50.334 17.080 -40.242 1.00 64.00 245 ILE A O 1
ATOM 1849 N N . GLY A 1 246 ? 48.987 17.872 -38.635 1.00 72.44 246 GLY A N 1
ATOM 1850 C CA . GLY A 1 246 ? 47.955 16.859 -38.831 1.00 72.44 246 GLY A CA 1
ATOM 1851 C C . GLY A 1 246 ? 46.914 16.817 -37.728 1.00 72.44 246 GLY A C 1
ATOM 1852 O O . GLY A 1 246 ? 46.991 17.549 -36.747 1.00 72.44 246 GLY A O 1
ATOM 1853 N N . HIS A 1 247 ? 45.916 15.963 -37.928 1.00 81.38 247 HIS A N 1
ATOM 1854 C CA . HIS A 1 247 ? 44.896 15.684 -36.927 1.00 81.38 247 HIS A CA 1
ATOM 1855 C C . HIS A 1 247 ? 45.241 14.376 -36.225 1.00 81.38 247 HIS A C 1
ATOM 1857 O O . HIS A 1 247 ? 45.423 13.345 -36.876 1.00 81.38 247 HIS A O 1
ATOM 1863 N N . GLU A 1 248 ? 45.362 14.435 -34.907 1.00 82.94 248 GLU A N 1
ATOM 1864 C CA . GLU A 1 248 ? 45.663 13.285 -34.065 1.00 82.94 248 GLU A CA 1
ATOM 1865 C C . GLU A 1 248 ? 44.378 12.550 -33.680 1.00 82.94 248 GLU A C 1
ATOM 1867 O O . GLU A 1 248 ? 43.360 13.178 -33.395 1.00 82.94 248 GLU A O 1
ATOM 1872 N N . VAL A 1 249 ? 44.429 11.218 -33.717 1.00 84.00 249 VAL A N 1
ATOM 1873 C CA . VAL A 1 249 ? 43.402 10.334 -33.157 1.00 84.00 249 VAL A CA 1
ATOM 1874 C C . VAL A 1 249 ? 44.025 9.601 -31.984 1.00 84.00 249 VAL A C 1
ATOM 1876 O O . VAL A 1 249 ? 44.938 8.795 -32.184 1.00 84.00 249 VAL A O 1
ATOM 1879 N N . ASN A 1 250 ? 43.540 9.862 -30.774 1.00 85.31 250 ASN A N 1
ATOM 1880 C CA . ASN A 1 250 ? 44.051 9.186 -29.587 1.00 85.31 250 ASN A CA 1
ATOM 1881 C C . ASN A 1 250 ? 43.561 7.729 -29.515 1.00 85.31 250 ASN A C 1
ATOM 1883 O O . ASN A 1 250 ? 42.521 7.384 -30.086 1.00 85.31 250 ASN A O 1
ATOM 1887 N N . PRO A 1 251 ? 44.265 6.841 -28.793 1.00 80.19 251 PRO A N 1
ATOM 1888 C CA . PRO A 1 251 ? 43.728 5.532 -28.441 1.00 80.19 251 PRO A CA 1
ATOM 1889 C C . PRO A 1 251 ? 42.373 5.669 -27.734 1.00 80.19 251 PRO A C 1
ATOM 1891 O O . PRO A 1 251 ? 42.256 6.387 -26.746 1.00 80.19 251 PRO A O 1
ATOM 1894 N N . GLY A 1 252 ? 41.347 4.986 -28.247 1.00 76.75 252 GLY A N 1
ATOM 1895 C CA . GLY A 1 252 ? 39.974 5.119 -27.746 1.00 76.75 252 GLY A CA 1
ATOM 1896 C C . GLY A 1 252 ? 39.156 6.227 -28.417 1.00 76.75 252 GLY A C 1
ATOM 1897 O O . GLY A 1 252 ? 37.990 6.392 -28.076 1.00 76.75 252 GLY A O 1
ATOM 1898 N N . GLU A 1 253 ? 39.709 6.938 -29.400 1.00 84.38 253 GLU A N 1
ATOM 1899 C CA . GLU A 1 253 ? 38.977 7.844 -30.286 1.00 84.38 253 GLU A CA 1
ATOM 1900 C C . GLU A 1 253 ? 38.870 7.268 -31.704 1.00 84.38 253 GLU A C 1
ATOM 1902 O O . GLU A 1 253 ? 39.673 6.444 -32.145 1.00 84.38 253 GLU A O 1
ATOM 1907 N N . ILE A 1 254 ? 37.867 7.734 -32.442 1.00 86.25 254 ILE A N 1
ATOM 1908 C CA . ILE A 1 254 ? 37.682 7.481 -33.866 1.00 86.25 254 ILE A CA 1
ATOM 1909 C C . ILE A 1 254 ? 37.724 8.800 -34.635 1.00 86.25 254 ILE A C 1
ATOM 1911 O O . ILE A 1 254 ? 37.099 9.796 -34.267 1.00 86.25 254 ILE A O 1
ATOM 1915 N N . GLY A 1 255 ? 38.469 8.813 -35.737 1.00 86.75 255 GLY A N 1
ATOM 1916 C CA . GLY A 1 255 ? 38.536 9.957 -36.641 1.00 86.75 255 GLY A CA 1
ATOM 1917 C C . GLY A 1 255 ? 37.411 9.908 -37.669 1.00 86.75 255 GLY A C 1
ATOM 1918 O O . GLY A 1 255 ? 37.177 8.875 -38.297 1.00 86.75 255 GLY A O 1
ATOM 1919 N N . VAL A 1 256 ? 36.732 11.029 -37.889 1.00 88.31 256 VAL A N 1
ATOM 1920 C CA . VAL A 1 256 ? 35.623 11.128 -38.841 1.00 88.31 256 VAL A CA 1
ATOM 1921 C C . VAL A 1 256 ? 36.022 12.022 -40.013 1.00 88.31 256 VAL A C 1
ATOM 1923 O O . VAL A 1 256 ? 36.394 13.188 -39.850 1.00 88.31 256 VAL A O 1
ATOM 1926 N N . VAL A 1 257 ? 35.940 11.477 -41.228 1.00 88.25 257 VAL A N 1
ATOM 1927 C CA . VAL A 1 257 ? 36.357 12.149 -42.464 1.00 88.25 257 VAL A CA 1
ATOM 1928 C C . VAL A 1 257 ? 35.238 12.088 -43.494 1.00 88.25 257 VAL A C 1
ATOM 1930 O O . VAL A 1 257 ? 34.732 11.018 -43.818 1.00 88.25 257 VAL A O 1
ATOM 1933 N N . ASN A 1 258 ? 34.887 13.232 -44.072 1.00 86.00 258 ASN A N 1
ATOM 1934 C CA . ASN A 1 258 ? 34.004 13.288 -45.234 1.00 86.00 258 ASN A CA 1
ATOM 1935 C C . ASN A 1 258 ? 34.842 13.070 -46.500 1.00 86.00 258 ASN A C 1
ATOM 1937 O O . ASN A 1 258 ? 35.764 13.845 -46.759 1.00 86.00 258 ASN A O 1
ATOM 1941 N N . HIS A 1 259 ? 34.520 12.048 -47.291 1.00 85.62 259 HIS A N 1
ATOM 1942 C CA . HIS A 1 259 ? 35.153 11.779 -48.578 1.00 85.62 259 HIS A CA 1
ATOM 1943 C C . HIS A 1 259 ? 34.145 11.936 -49.715 1.00 85.62 259 HIS A C 1
ATOM 1945 O O . HIS A 1 259 ? 33.351 11.032 -49.960 1.00 85.62 259 HIS A O 1
ATOM 1951 N N . ALA A 1 260 ? 34.186 13.078 -50.406 1.00 81.75 260 ALA A N 1
ATOM 1952 C CA . ALA A 1 260 ? 33.283 13.394 -51.518 1.00 81.75 260 ALA A CA 1
ATOM 1953 C C . ALA A 1 260 ? 31.783 13.168 -51.201 1.00 81.75 260 ALA A C 1
ATOM 1955 O O . ALA A 1 260 ? 31.029 12.701 -52.048 1.00 81.75 260 ALA A O 1
ATOM 1956 N N . GLY A 1 261 ? 31.352 13.479 -49.971 1.00 77.19 261 GLY A N 1
ATOM 1957 C CA . GLY A 1 261 ? 29.967 13.314 -49.514 1.00 77.19 261 GLY A CA 1
ATOM 1958 C C . GLY A 1 261 ? 29.674 11.988 -48.806 1.00 77.19 261 GLY A C 1
ATOM 1959 O O . GLY A 1 261 ? 28.574 11.826 -48.288 1.00 77.19 261 GLY A O 1
ATOM 1960 N N . LEU A 1 262 ? 30.638 11.061 -48.756 1.00 83.00 262 LEU A N 1
ATOM 1961 C CA . LEU A 1 262 ? 30.502 9.772 -48.079 1.00 83.00 262 LEU A CA 1
ATOM 1962 C C . LEU A 1 262 ? 31.239 9.764 -46.736 1.00 83.00 262 LEU A C 1
ATOM 1964 O O . LEU A 1 262 ? 32.405 10.190 -46.680 1.00 83.00 262 LEU A O 1
ATOM 1968 N N . PRO A 1 263 ? 30.635 9.191 -45.681 1.00 86.81 263 PRO A N 1
ATOM 1969 C CA . PRO A 1 263 ? 31.302 9.086 -44.401 1.00 86.81 263 PRO A CA 1
ATOM 1970 C C . PRO A 1 263 ? 32.444 8.070 -44.454 1.00 86.81 263 PRO A C 1
ATOM 1972 O O . PRO A 1 263 ? 32.300 6.971 -44.992 1.00 86.81 263 PRO A O 1
ATOM 1975 N N . LYS A 1 264 ? 33.595 8.435 -43.885 1.00 88.44 264 LYS A N 1
ATOM 1976 C CA . LYS A 1 264 ? 34.731 7.537 -43.658 1.00 88.44 264 LYS A CA 1
ATOM 1977 C C . LYS A 1 264 ? 35.169 7.611 -42.202 1.00 88.44 264 LYS A C 1
ATOM 1979 O O . LYS A 1 264 ? 35.399 8.704 -41.689 1.00 88.44 264 LYS A O 1
ATOM 1984 N N . VAL A 1 265 ? 35.340 6.450 -41.576 1.00 88.19 265 VAL A N 1
ATOM 1985 C CA . VAL A 1 265 ? 35.806 6.326 -40.187 1.00 88.19 265 VAL A CA 1
ATOM 1986 C C . VAL A 1 265 ? 37.256 5.834 -40.167 1.00 88.19 265 VAL A C 1
ATOM 1988 O O . VAL A 1 265 ? 37.622 4.910 -40.899 1.00 88.19 265 VAL A O 1
ATOM 1991 N N . LEU A 1 266 ? 38.090 6.488 -39.362 1.00 87.69 266 LEU A N 1
ATOM 1992 C CA . LEU A 1 266 ? 39.480 6.142 -39.072 1.00 87.69 266 LEU A CA 1
ATOM 1993 C C . LEU A 1 266 ? 39.535 5.527 -37.675 1.00 87.69 266 LEU A C 1
ATOM 1995 O O . LEU A 1 266 ? 39.130 6.163 -36.708 1.00 87.69 266 LEU A O 1
ATOM 1999 N N . VAL A 1 267 ? 40.026 4.294 -37.587 1.00 84.75 267 VAL A N 1
ATOM 2000 C CA . VAL A 1 267 ? 40.062 3.522 -36.334 1.00 84.75 267 VAL A CA 1
ATOM 2001 C C . VAL A 1 267 ? 41.470 3.464 -35.739 1.00 84.75 267 VAL A C 1
ATOM 2003 O O . VAL A 1 267 ? 41.624 3.323 -34.534 1.00 84.75 267 VAL A O 1
ATOM 2006 N N . GLN A 1 268 ? 42.513 3.545 -36.571 1.00 86.44 268 GLN A N 1
ATOM 2007 C CA . GLN A 1 268 ? 43.891 3.413 -36.095 1.00 86.44 268 GLN A CA 1
ATOM 2008 C C . GLN A 1 268 ? 44.332 4.698 -35.376 1.00 86.44 268 GLN A C 1
ATOM 2010 O O . GLN A 1 268 ? 44.264 5.763 -36.003 1.00 86.44 268 GLN A O 1
ATOM 2015 N N . PRO A 1 269 ? 44.797 4.611 -34.116 1.00 84.31 269 PRO A N 1
ATOM 2016 C CA . PRO A 1 269 ? 45.339 5.758 -33.396 1.00 84.31 269 PRO A CA 1
ATOM 2017 C C . PRO A 1 269 ? 46.601 6.304 -34.066 1.00 84.31 269 PRO A C 1
ATOM 2019 O O . PRO A 1 269 ? 47.383 5.543 -34.634 1.00 84.31 269 PRO A O 1
ATOM 2022 N N . GLY A 1 270 ? 46.810 7.613 -33.973 1.00 84.56 270 GLY A N 1
ATOM 2023 C CA . GLY A 1 270 ? 47.980 8.317 -34.491 1.00 84.56 270 GLY A CA 1
ATOM 2024 C C . GLY A 1 270 ? 47.626 9.535 -35.344 1.00 84.56 270 GLY A C 1
ATOM 2025 O O . GLY A 1 270 ? 46.459 9.887 -35.527 1.00 84.56 270 GLY A O 1
ATOM 2026 N N . THR A 1 271 ? 48.652 10.202 -35.870 1.00 83.94 271 THR A N 1
ATOM 2027 C CA . THR A 1 271 ? 48.499 11.468 -36.598 1.00 83.94 271 THR A CA 1
ATOM 2028 C C . THR A 1 271 ? 48.220 11.243 -38.082 1.00 83.94 271 THR A C 1
ATOM 2030 O O . THR A 1 271 ? 48.967 10.555 -38.786 1.00 83.94 271 THR A O 1
ATOM 2033 N N . TYR A 1 272 ? 47.153 11.861 -38.586 1.00 84.25 272 TYR A N 1
ATOM 2034 C CA . TYR A 1 272 ? 46.783 11.838 -39.998 1.00 84.25 272 TYR A CA 1
ATOM 2035 C C . TYR A 1 272 ? 47.125 13.169 -40.679 1.00 84.25 272 TYR A C 1
ATOM 2037 O O . TYR A 1 272 ? 46.766 14.232 -40.162 1.00 84.25 272 TYR A O 1
ATOM 2045 N N . PRO A 1 273 ? 47.785 13.142 -41.853 1.00 76.44 273 PRO A N 1
ATOM 2046 C CA . PRO A 1 273 ? 48.206 14.361 -42.530 1.00 76.44 273 PRO A CA 1
ATOM 2047 C C . PRO A 1 273 ? 47.006 15.113 -43.140 1.00 76.44 273 PRO A C 1
ATOM 2049 O O . PRO A 1 273 ? 46.060 14.475 -43.615 1.00 76.44 273 PRO A O 1
ATOM 2052 N N . PRO A 1 274 ? 47.034 16.457 -43.185 1.00 72.50 274 PRO A N 1
ATOM 2053 C CA . PRO A 1 274 ? 45.982 17.251 -43.803 1.00 72.50 274 PRO A CA 1
ATOM 2054 C C . PRO A 1 274 ? 46.106 17.249 -45.337 1.00 72.50 274 PRO A C 1
ATOM 2056 O O . PRO A 1 274 ? 47.106 16.815 -45.920 1.00 72.50 274 PRO A O 1
ATOM 2059 N N . PHE A 1 275 ? 45.079 17.768 -46.014 1.00 70.12 275 PHE A N 1
ATOM 2060 C CA . PHE A 1 275 ? 45.149 18.043 -47.450 1.00 70.12 275 PHE A CA 1
ATOM 2061 C C . PHE A 1 275 ? 46.345 18.964 -47.764 1.00 70.12 275 PHE A C 1
ATOM 2063 O O . PHE A 1 275 ? 46.519 19.947 -47.042 1.00 70.12 275 PHE A O 1
ATOM 2070 N N . PRO A 1 276 ? 47.144 18.713 -48.827 1.00 66.38 276 PRO A N 1
ATOM 2071 C CA . PRO A 1 276 ? 46.958 17.737 -49.918 1.00 66.38 276 PRO A CA 1
ATOM 2072 C C . PRO A 1 276 ? 47.784 16.429 -49.828 1.00 66.38 276 PRO A C 1
ATOM 2074 O O . PRO A 1 276 ? 47.868 15.693 -50.812 1.00 66.38 276 PRO A O 1
ATOM 2077 N N . PHE A 1 277 ? 48.410 16.103 -48.696 1.00 70.38 277 PHE A N 1
ATOM 2078 C CA . PHE A 1 277 ? 49.390 15.004 -48.615 1.00 70.38 277 PHE A CA 1
ATOM 2079 C C . PHE A 1 277 ? 48.769 13.585 -48.690 1.00 70.38 277 PHE A C 1
ATOM 2081 O O . PHE A 1 277 ? 47.601 13.382 -48.378 1.00 70.38 277 PHE A O 1
ATOM 2088 N N . ARG A 1 278 ? 49.547 12.568 -49.116 1.00 68.19 278 ARG A N 1
ATOM 2089 C CA . ARG A 1 278 ? 49.169 11.127 -49.201 1.00 68.19 278 ARG A CA 1
ATOM 2090 C C . ARG A 1 278 ? 47.761 10.849 -49.762 1.00 68.19 278 ARG A C 1
ATOM 2092 O O . ARG A 1 278 ? 46.995 10.087 -49.166 1.00 68.19 278 ARG A O 1
ATOM 2099 N N . ASN A 1 279 ? 47.403 11.406 -50.918 1.00 66.94 279 ASN A N 1
ATOM 2100 C CA . ASN A 1 279 ? 46.089 11.231 -51.560 1.00 66.94 279 ASN A CA 1
ATOM 2101 C C . ASN A 1 279 ? 44.916 11.583 -50.624 1.00 66.94 279 ASN A C 1
ATOM 2103 O O . ASN A 1 279 ? 43.942 10.823 -50.528 1.00 66.94 279 ASN A O 1
ATOM 2107 N N . TRP A 1 280 ? 45.020 12.697 -49.897 1.00 70.44 280 TRP A N 1
ATOM 2108 C CA . TRP A 1 280 ? 43.916 13.281 -49.124 1.00 70.44 280 TRP A CA 1
ATOM 2109 C C . TRP A 1 280 ? 42.963 14.115 -49.999 1.00 70.44 280 TRP A C 1
ATOM 2111 O O . TRP A 1 280 ? 42.182 14.925 -49.506 1.00 70.44 280 TRP A O 1
ATOM 2121 N N . TRP A 1 281 ? 43.011 13.930 -51.320 1.00 70.19 281 TRP A N 1
ATOM 2122 C CA . TRP A 1 281 ? 42.140 14.627 -52.260 1.00 70.19 281 TRP A CA 1
ATOM 2123 C C . TRP A 1 281 ? 40.666 14.299 -51.997 1.00 70.19 281 TRP A C 1
ATOM 2125 O O . TRP A 1 281 ? 40.301 13.150 -51.726 1.00 70.19 281 TRP A O 1
ATOM 2135 N N . ALA A 1 282 ? 39.831 15.340 -52.041 1.00 74.88 282 ALA A N 1
ATOM 2136 C CA . ALA A 1 282 ? 38.400 15.282 -51.738 1.00 74.88 282 ALA A CA 1
ATOM 2137 C C . ALA A 1 282 ? 38.062 14.706 -50.345 1.00 74.88 282 ALA A C 1
ATOM 2139 O O . ALA A 1 282 ? 36.985 14.134 -50.155 1.00 74.88 282 ALA A O 1
ATOM 2140 N N . ARG A 1 283 ? 38.977 14.821 -49.368 1.00 80.88 283 ARG A N 1
ATOM 2141 C CA . ARG A 1 283 ? 38.752 14.444 -47.966 1.00 80.88 283 ARG A CA 1
ATOM 2142 C C . ARG A 1 283 ? 38.804 15.671 -47.075 1.00 80.88 283 ARG A C 1
ATOM 2144 O O . ARG A 1 283 ? 39.778 16.414 -47.092 1.00 80.88 283 ARG A O 1
ATOM 2151 N N . THR A 1 284 ? 37.766 15.858 -46.273 1.00 82.62 284 THR A N 1
ATOM 2152 C CA . THR A 1 284 ? 37.699 16.932 -45.279 1.00 82.62 284 THR A CA 1
ATOM 2153 C C . THR A 1 284 ? 37.573 16.317 -43.896 1.00 82.62 284 THR A C 1
ATOM 2155 O O . THR A 1 284 ? 36.708 15.470 -43.661 1.00 82.62 284 THR A O 1
ATOM 2158 N N . TRP A 1 285 ? 38.479 16.701 -42.998 1.00 84.00 285 TRP A N 1
ATOM 2159 C CA . TRP A 1 285 ? 38.423 16.296 -41.600 1.00 84.00 285 TRP A CA 1
ATOM 2160 C C . TRP A 1 285 ? 37.190 16.912 -40.938 1.00 84.00 285 TRP A C 1
ATOM 2162 O O . TRP A 1 285 ? 36.909 18.095 -41.143 1.00 84.00 285 TRP A O 1
ATOM 2172 N N . LYS A 1 286 ? 36.430 16.113 -40.187 1.00 84.06 286 LYS A N 1
ATOM 2173 C CA . LYS A 1 286 ? 35.211 16.572 -39.505 1.00 84.06 286 LYS A CA 1
ATOM 2174 C C . LYS A 1 286 ? 35.302 16.499 -37.983 1.00 84.06 286 LYS A C 1
ATOM 2176 O O . LYS A 1 286 ? 34.486 17.136 -37.326 1.00 84.06 286 LYS A O 1
ATOM 2181 N N . GLY A 1 287 ? 36.307 15.814 -37.441 1.00 84.38 287 GLY A N 1
ATOM 2182 C CA . GLY A 1 287 ? 36.597 15.767 -36.009 1.00 84.38 287 GLY A CA 1
ATOM 2183 C C . GLY A 1 287 ? 37.072 14.391 -35.550 1.00 84.38 287 GLY A C 1
ATOM 2184 O O . GLY A 1 287 ? 36.948 13.409 -36.285 1.00 84.38 287 GLY A O 1
ATOM 2185 N N . THR A 1 288 ? 37.590 14.335 -34.326 1.00 82.88 288 THR A N 1
ATOM 2186 C CA . THR A 1 288 ? 37.666 13.106 -33.530 1.00 82.88 288 THR A CA 1
ATOM 2187 C C . THR A 1 288 ? 36.418 12.978 -32.663 1.00 82.88 288 THR A C 1
ATOM 2189 O O . THR A 1 288 ? 35.792 13.971 -32.279 1.00 82.88 288 THR A O 1
ATOM 2192 N N . ARG A 1 289 ? 36.019 11.738 -32.400 1.00 80.94 289 ARG A N 1
ATOM 2193 C CA . ARG A 1 289 ? 34.926 11.378 -31.495 1.00 80.94 289 ARG A CA 1
ATOM 2194 C C . ARG A 1 289 ? 35.411 10.267 -30.582 1.00 80.94 289 ARG A C 1
ATOM 2196 O O . ARG A 1 289 ? 36.175 9.416 -31.031 1.00 80.94 289 ARG A O 1
ATOM 2203 N N . GLY A 1 290 ? 34.989 10.269 -29.325 1.00 76.81 290 GLY A N 1
ATOM 2204 C CA . GLY A 1 290 ? 35.288 9.166 -28.424 1.00 76.81 290 GLY A CA 1
ATOM 2205 C C . GLY A 1 290 ? 34.650 7.884 -28.957 1.00 76.81 290 GLY A C 1
ATOM 2206 O O . GLY A 1 290 ? 33.502 7.887 -29.395 1.00 76.81 290 GLY A O 1
ATOM 2207 N N . ALA A 1 291 ? 35.365 6.763 -28.909 1.00 69.25 291 ALA A N 1
ATOM 2208 C CA . ALA A 1 291 ? 34.794 5.448 -29.212 1.00 69.25 291 ALA A CA 1
ATOM 2209 C C . ALA A 1 291 ? 33.777 4.984 -28.148 1.00 69.25 291 ALA A C 1
ATOM 2211 O O . ALA A 1 291 ? 33.161 3.931 -28.313 1.00 69.25 291 ALA A O 1
ATOM 2212 N N . SER A 1 292 ? 33.649 5.753 -27.062 1.00 66.88 292 SER A N 1
ATOM 2213 C CA . SER A 1 292 ? 32.656 5.635 -25.994 1.00 66.88 292 SER A CA 1
ATOM 2214 C C . SER A 1 292 ? 31.598 6.749 -26.022 1.00 66.88 292 SER A C 1
ATOM 2216 O O . SER A 1 292 ? 30.820 6.855 -25.074 1.00 66.88 292 SER A O 1
ATOM 2218 N N . ASP A 1 293 ? 31.596 7.624 -27.037 1.00 73.44 293 ASP A N 1
ATOM 2219 C CA . ASP A 1 293 ? 30.580 8.673 -27.155 1.00 73.44 293 ASP A CA 1
ATOM 2220 C C . ASP A 1 293 ? 29.193 8.037 -27.330 1.00 73.44 293 ASP A C 1
ATOM 2222 O O . ASP A 1 293 ? 28.982 7.156 -28.164 1.00 73.44 293 ASP A O 1
ATOM 2226 N N . THR A 1 294 ? 28.210 8.516 -26.566 1.00 70.81 294 THR A N 1
ATOM 2227 C CA . THR A 1 294 ? 26.861 7.926 -26.517 1.00 70.81 294 THR A CA 1
ATOM 2228 C C . THR A 1 294 ? 26.123 7.979 -27.852 1.00 70.81 294 THR A C 1
ATOM 2230 O O . THR A 1 294 ? 25.323 7.092 -28.147 1.00 70.81 294 THR A O 1
ATOM 2233 N N . THR A 1 295 ? 26.372 8.995 -28.684 1.00 81.88 295 THR A N 1
ATOM 2234 C CA . THR A 1 295 ? 25.771 9.104 -30.020 1.00 81.88 295 THR A CA 1
ATOM 2235 C C . THR A 1 295 ? 26.729 9.722 -31.034 1.00 81.88 295 THR A C 1
ATOM 2237 O O . THR A 1 295 ? 27.445 10.681 -30.746 1.00 81.88 295 THR A O 1
ATOM 2240 N N . LEU A 1 296 ? 26.709 9.199 -32.260 1.00 82.81 296 LEU A N 1
ATOM 2241 C CA . LEU A 1 296 ? 27.447 9.731 -33.397 1.00 82.81 296 LEU A CA 1
ATOM 2242 C C . LEU A 1 296 ? 26.571 9.712 -34.648 1.00 82.81 296 LEU A C 1
ATOM 2244 O O . LEU A 1 296 ? 26.148 8.659 -35.119 1.00 82.81 296 LEU A O 1
ATOM 2248 N N . PHE A 1 297 ? 26.345 10.903 -35.201 1.00 83.25 297 PHE A N 1
ATOM 2249 C CA . PHE A 1 297 ? 25.598 11.108 -36.438 1.00 83.25 297 PHE A CA 1
ATOM 2250 C C . PHE A 1 297 ? 26.506 11.730 -37.485 1.00 83.25 297 PHE A C 1
ATOM 2252 O O . PHE A 1 297 ? 27.044 12.823 -37.285 1.00 83.25 297 PHE A O 1
ATOM 2259 N N . PHE A 1 298 ? 26.680 11.048 -38.614 1.00 82.94 298 PHE A N 1
ATOM 2260 C CA . PHE A 1 298 ? 27.528 11.552 -39.682 1.00 82.94 298 PHE A CA 1
ATOM 2261 C C . PHE A 1 298 ? 27.153 11.010 -41.065 1.00 82.94 298 PHE A C 1
ATOM 2263 O O . PHE A 1 298 ? 27.399 9.850 -41.373 1.00 82.94 298 PHE A O 1
ATOM 2270 N N . GLN A 1 299 ? 26.601 11.873 -41.930 1.00 82.06 299 GLN A N 1
ATOM 2271 C CA . GLN A 1 299 ? 26.310 11.579 -43.348 1.00 82.06 299 GLN A CA 1
ATOM 2272 C C . GLN A 1 299 ? 25.635 10.207 -43.580 1.00 82.06 299 GLN A C 1
ATOM 2274 O O . GLN A 1 299 ? 26.091 9.410 -44.397 1.00 82.06 299 GLN A O 1
ATOM 2279 N N . GLY A 1 300 ? 24.563 9.919 -42.834 1.00 80.94 300 GLY A N 1
ATOM 2280 C CA . GLY A 1 300 ? 23.805 8.662 -42.926 1.00 80.94 300 GLY A CA 1
ATOM 2281 C C . GLY A 1 300 ? 24.306 7.531 -42.019 1.00 80.94 300 GLY A C 1
ATOM 2282 O O . GLY A 1 300 ? 23.588 6.552 -41.837 1.00 80.94 300 GLY A O 1
ATOM 2283 N N . LEU A 1 301 ? 25.491 7.665 -41.409 1.00 87.19 301 LEU A N 1
ATOM 2284 C CA . LEU A 1 301 ? 25.935 6.807 -40.310 1.00 87.19 301 LEU A CA 1
ATOM 2285 C C . LEU A 1 301 ? 25.308 7.287 -38.995 1.00 87.19 301 LEU A C 1
ATOM 2287 O O . LEU A 1 301 ? 25.525 8.433 -38.596 1.00 87.19 301 LEU A O 1
ATOM 2291 N N . THR A 1 302 ? 24.603 6.389 -38.317 1.00 89.31 302 THR A N 1
ATOM 2292 C CA . THR A 1 302 ? 24.100 6.573 -36.956 1.00 89.31 302 THR A CA 1
ATOM 2293 C C . THR A 1 302 ? 24.710 5.499 -36.070 1.00 89.31 302 THR A C 1
ATOM 2295 O O . THR A 1 302 ? 24.534 4.307 -36.314 1.00 89.31 302 THR A O 1
ATOM 2298 N N . VAL A 1 303 ? 25.425 5.918 -35.035 1.00 88.75 303 VAL A N 1
ATOM 2299 C CA . VAL A 1 303 ? 25.943 5.045 -33.985 1.00 88.75 303 VAL A CA 1
ATOM 2300 C C . VAL A 1 303 ? 25.380 5.525 -32.663 1.00 88.75 303 VAL A C 1
ATOM 2302 O O . VAL A 1 303 ? 25.390 6.719 -32.375 1.00 88.75 303 VAL A O 1
ATOM 2305 N N . VAL A 1 304 ? 24.897 4.588 -31.862 1.00 89.94 304 VAL A N 1
ATOM 2306 C CA . VAL A 1 304 ? 24.399 4.852 -30.518 1.00 89.94 304 VAL A CA 1
ATOM 2307 C C . VAL A 1 304 ? 25.011 3.831 -29.591 1.00 89.94 304 VAL A C 1
ATOM 2309 O O . VAL A 1 304 ? 24.919 2.637 -29.868 1.00 89.94 304 VAL A O 1
ATOM 2312 N N . GLN A 1 305 ? 25.605 4.296 -28.500 1.00 88.06 305 GLN A N 1
ATOM 2313 C CA . GLN A 1 305 ? 26.103 3.468 -27.415 1.00 88.06 305 GLN A CA 1
ATOM 2314 C C . GLN A 1 305 ? 25.316 3.765 -26.145 1.00 88.06 305 GLN A C 1
ATOM 2316 O O . GLN A 1 305 ? 25.148 4.921 -25.760 1.00 88.06 305 GLN A O 1
ATOM 2321 N N . VAL A 1 306 ? 24.828 2.707 -25.501 1.00 87.31 306 VAL A N 1
ATOM 2322 C CA . VAL A 1 306 ? 24.057 2.794 -24.254 1.00 87.31 306 VAL A CA 1
ATOM 2323 C C . VAL A 1 306 ? 24.688 1.920 -23.180 1.00 87.31 306 VAL A C 1
ATOM 2325 O O . VAL A 1 306 ? 25.115 0.792 -23.448 1.00 87.31 306 VAL A O 1
ATOM 2328 N N . SER A 1 307 ? 24.743 2.450 -21.959 1.00 82.62 307 SER A N 1
ATOM 2329 C CA . SER A 1 307 ? 25.191 1.712 -20.777 1.00 82.62 307 SER A CA 1
ATOM 2330 C C . SER A 1 307 ? 24.137 0.694 -20.311 1.00 82.62 307 SER A C 1
ATOM 2332 O O . SER A 1 307 ? 23.072 0.561 -20.913 1.00 82.62 307 SER A O 1
ATOM 2334 N N . LEU A 1 308 ? 24.428 -0.054 -19.241 1.00 80.38 308 LEU A N 1
ATOM 2335 C CA . LEU A 1 308 ? 23.536 -1.103 -18.727 1.00 80.38 308 LEU A CA 1
ATOM 2336 C C . LEU A 1 308 ? 22.179 -0.559 -18.239 1.00 80.38 308 LEU A C 1
ATOM 2338 O O . LEU A 1 308 ? 21.164 -1.222 -18.424 1.00 80.38 308 LEU A O 1
ATOM 2342 N N . ASN A 1 309 ? 22.173 0.649 -17.668 1.00 81.19 309 ASN A N 1
ATOM 2343 C CA . ASN A 1 309 ? 20.980 1.286 -17.093 1.00 81.19 309 ASN A CA 1
ATOM 2344 C C . ASN A 1 309 ? 20.318 2.284 -18.057 1.00 81.19 309 ASN A C 1
ATOM 2346 O O . ASN A 1 309 ? 19.277 2.856 -17.747 1.00 81.19 309 ASN A O 1
ATOM 2350 N N . GLN A 1 310 ? 20.922 2.512 -19.227 1.00 85.75 310 GLN A N 1
ATOM 2351 C CA . GLN A 1 310 ? 20.419 3.448 -20.225 1.00 85.75 310 GLN A CA 1
ATOM 2352 C C . GLN A 1 310 ? 19.718 2.728 -21.369 1.00 85.75 310 GLN A C 1
ATOM 2354 O O . GLN A 1 310 ? 20.103 1.640 -21.802 1.00 85.75 310 GLN A O 1
ATOM 2359 N N . VAL A 1 311 ? 18.709 3.397 -21.916 1.00 87.25 311 VAL A N 1
ATOM 2360 C CA . VAL A 1 311 ? 17.969 2.943 -23.088 1.00 87.25 311 VAL A CA 1
ATOM 2361 C C . VAL A 1 311 ? 17.872 4.078 -24.088 1.00 87.25 311 VAL A C 1
ATOM 2363 O O . VAL A 1 311 ? 17.482 5.193 -23.749 1.00 87.25 311 VAL A O 1
ATOM 2366 N N . ALA A 1 312 ? 18.206 3.789 -25.342 1.00 88.25 312 ALA A N 1
ATOM 2367 C CA . ALA A 1 312 ? 18.013 4.727 -26.438 1.00 88.25 312 ALA A CA 1
ATOM 2368 C C . ALA A 1 312 ? 16.682 4.446 -27.129 1.00 88.25 312 ALA A C 1
ATOM 2370 O O . ALA A 1 312 ? 16.385 3.297 -27.462 1.00 88.25 312 ALA A O 1
ATOM 2371 N N . VAL A 1 313 ? 15.908 5.500 -27.371 1.00 89.00 313 VAL A N 1
ATOM 2372 C CA . VAL A 1 313 ? 14.674 5.454 -28.157 1.00 89.00 313 VAL A CA 1
ATOM 2373 C C . VAL A 1 313 ? 14.956 6.036 -29.525 1.00 89.00 313 VAL A C 1
ATOM 2375 O O . VAL A 1 313 ? 15.413 7.174 -29.645 1.00 89.00 313 VAL A O 1
ATOM 2378 N N . VAL A 1 314 ? 14.713 5.235 -30.555 1.00 88.56 314 VAL A N 1
ATOM 2379 C CA . VAL A 1 314 ? 15.156 5.510 -31.920 1.00 88.56 314 VAL A CA 1
ATOM 2380 C C . VAL A 1 314 ? 13.989 5.339 -32.878 1.00 88.56 314 VAL A C 1
ATOM 2382 O O . VAL A 1 314 ? 13.215 4.390 -32.760 1.00 88.56 314 VAL A O 1
ATOM 2385 N N . SER A 1 315 ? 13.878 6.252 -33.837 1.00 87.50 315 SER A N 1
ATOM 2386 C CA . SER A 1 315 ? 12.996 6.126 -34.992 1.00 87.50 315 SER A CA 1
ATOM 2387 C C . SER A 1 315 ? 13.786 5.580 -36.176 1.00 87.50 315 SER A C 1
ATOM 2389 O O . SER A 1 315 ? 14.844 6.111 -36.520 1.00 87.50 315 SER A O 1
ATOM 2391 N N . ASP A 1 316 ? 13.289 4.515 -36.804 1.00 86.12 316 ASP A N 1
ATOM 2392 C CA . ASP A 1 316 ? 13.846 4.018 -38.061 1.00 86.12 316 ASP A CA 1
ATOM 2393 C C . ASP A 1 316 ? 13.447 4.920 -39.256 1.00 86.12 316 ASP A C 1
ATOM 2395 O O . ASP A 1 316 ? 12.548 5.758 -39.131 1.00 86.12 316 ASP A O 1
ATOM 2399 N N . PRO A 1 317 ? 14.067 4.747 -40.442 1.00 84.00 317 PRO A N 1
ATOM 2400 C CA . PRO A 1 317 ? 13.701 5.498 -41.646 1.00 84.00 317 PRO A CA 1
ATOM 2401 C C . PRO A 1 317 ? 12.250 5.321 -42.126 1.00 84.00 317 PRO A C 1
ATOM 2403 O O . PRO A 1 317 ? 11.803 6.056 -43.003 1.00 84.00 317 PRO A O 1
ATOM 2406 N N . GLN A 1 318 ? 11.527 4.325 -41.604 1.00 82.19 318 GLN A N 1
ATOM 2407 C CA . GLN A 1 318 ? 10.105 4.086 -41.859 1.00 82.19 318 GLN A CA 1
ATOM 2408 C C . GLN A 1 318 ? 9.215 4.655 -40.738 1.00 82.19 318 GLN A C 1
ATOM 2410 O O . GLN A 1 318 ? 8.025 4.340 -40.691 1.00 82.19 318 GLN A O 1
ATOM 2415 N N . ASN A 1 319 ? 9.771 5.486 -39.848 1.00 79.38 319 ASN A N 1
ATOM 2416 C CA . ASN A 1 319 ? 9.126 6.056 -38.664 1.00 79.38 319 ASN A CA 1
ATOM 2417 C C . ASN A 1 319 ? 8.607 5.017 -37.654 1.00 79.38 319 ASN A C 1
ATOM 2419 O O . ASN A 1 319 ? 7.659 5.280 -36.913 1.00 79.38 319 ASN A O 1
ATOM 2423 N N . ARG A 1 320 ? 9.210 3.825 -37.603 1.00 82.38 320 ARG A N 1
ATOM 2424 C CA . ARG A 1 320 ? 8.942 2.840 -36.549 1.00 82.38 320 ARG A CA 1
ATOM 2425 C C . ARG A 1 320 ? 9.836 3.133 -35.355 1.00 82.38 320 ARG A C 1
ATOM 2427 O O . ARG A 1 320 ? 11.057 3.206 -35.487 1.00 82.38 320 ARG A O 1
ATOM 2434 N N . ILE A 1 321 ? 9.217 3.259 -34.188 1.00 85.00 321 ILE A N 1
ATOM 2435 C CA . ILE A 1 321 ? 9.923 3.493 -32.930 1.00 85.00 321 ILE A CA 1
ATOM 2436 C C . ILE A 1 321 ? 10.383 2.157 -32.362 1.00 85.00 321 ILE A C 1
ATOM 2438 O O . ILE A 1 321 ? 9.606 1.207 -32.258 1.00 85.00 321 ILE A O 1
ATOM 2442 N N . PHE A 1 322 ? 11.645 2.098 -31.963 1.00 85.81 322 PHE A N 1
ATOM 2443 C CA . PHE A 1 322 ? 12.208 0.967 -31.250 1.00 85.81 322 PHE A CA 1
ATOM 2444 C C . PHE A 1 322 ? 13.166 1.429 -30.160 1.00 85.81 322 PHE A C 1
ATOM 2446 O O . PHE A 1 322 ? 13.629 2.570 -30.132 1.00 85.81 322 PHE A O 1
ATOM 2453 N N . ILE A 1 323 ? 13.446 0.514 -29.241 1.00 86.94 323 ILE A N 1
ATOM 2454 C CA . ILE A 1 323 ? 14.335 0.749 -28.110 1.00 86.94 323 ILE A CA 1
ATOM 2455 C C . ILE A 1 323 ? 15.583 -0.108 -28.239 1.00 86.94 323 ILE A C 1
ATOM 2457 O O . ILE A 1 323 ? 15.527 -1.250 -28.694 1.00 86.94 323 ILE A O 1
ATOM 2461 N N . VAL A 1 324 ? 16.712 0.438 -27.804 1.00 86.19 324 VAL A N 1
ATOM 2462 C CA . VAL A 1 324 ? 17.992 -0.268 -27.784 1.00 86.19 324 VAL A CA 1
ATOM 2463 C C . VAL A 1 324 ? 18.488 -0.332 -26.350 1.00 86.19 324 VAL A C 1
ATOM 2465 O O . VAL A 1 324 ? 18.638 0.701 -25.698 1.00 86.19 324 VAL A O 1
ATOM 2468 N N . ARG A 1 325 ? 18.728 -1.557 -25.871 1.00 83.25 325 ARG A N 1
ATOM 2469 C CA . ARG A 1 325 ? 19.242 -1.858 -24.529 1.00 83.25 325 ARG A CA 1
ATOM 2470 C C . ARG A 1 325 ? 20.585 -2.575 -24.634 1.00 83.25 325 ARG A C 1
ATOM 2472 O O . ARG A 1 325 ? 20.717 -3.459 -25.482 1.00 83.25 325 ARG A O 1
ATOM 2479 N N . GLY A 1 326 ? 21.517 -2.237 -23.743 1.00 74.69 326 GLY A N 1
ATOM 2480 C CA . GLY A 1 326 ? 22.798 -2.929 -23.570 1.00 74.69 326 GLY A CA 1
ATOM 2481 C C . GLY A 1 326 ? 23.731 -2.840 -24.783 1.00 74.69 326 GLY A C 1
ATOM 2482 O O . GLY A 1 326 ? 23.571 -3.566 -25.763 1.00 74.69 326 GLY A O 1
ATOM 2483 N N . GLY A 1 327 ? 24.741 -1.973 -24.703 1.00 81.19 327 GLY A N 1
ATOM 2484 C CA . GLY A 1 327 ? 25.777 -1.827 -25.726 1.00 81.19 327 GLY A CA 1
ATOM 2485 C C . GLY A 1 327 ? 25.418 -0.766 -26.759 1.00 81.19 327 GLY A C 1
ATOM 2486 O O . GLY A 1 327 ? 26.073 0.270 -26.805 1.00 81.19 327 GLY A O 1
ATOM 2487 N N . GLY A 1 328 ? 24.366 -0.995 -27.555 1.00 86.31 328 GLY A N 1
ATOM 2488 C CA . GLY A 1 328 ? 23.896 -0.050 -28.577 1.00 86.31 328 GLY A CA 1
ATOM 2489 C C . GLY A 1 328 ? 23.816 -0.626 -29.996 1.00 86.31 328 GLY A C 1
ATOM 2490 O O . GLY A 1 328 ? 23.675 -1.836 -30.173 1.00 86.31 328 GLY A O 1
ATOM 2491 N N . PHE A 1 329 ? 23.884 0.225 -31.023 1.00 90.75 329 PHE A N 1
ATOM 2492 C CA . PHE A 1 329 ? 23.863 -0.192 -32.432 1.00 90.75 329 PHE A CA 1
ATOM 2493 C C . PHE A 1 329 ? 24.619 0.779 -33.350 1.00 90.75 329 PHE A C 1
ATOM 2495 O O . PHE A 1 329 ? 24.786 1.956 -33.038 1.00 90.75 329 PHE A O 1
ATOM 2502 N N . ALA A 1 330 ? 25.046 0.275 -34.505 1.00 89.75 330 ALA A N 1
ATOM 2503 C CA . ALA A 1 330 ? 25.594 1.051 -35.608 1.00 89.75 330 ALA A CA 1
ATOM 2504 C C . ALA A 1 330 ? 24.792 0.750 -36.880 1.00 89.75 330 ALA A C 1
ATOM 2506 O O . ALA A 1 330 ? 24.623 -0.409 -37.264 1.00 89.75 330 ALA A O 1
ATOM 2507 N N . ALA A 1 331 ? 24.291 1.787 -37.543 1.00 89.94 331 ALA A N 1
ATOM 2508 C CA . ALA A 1 331 ? 23.520 1.651 -38.767 1.00 89.94 331 ALA A CA 1
ATOM 2509 C C . ALA A 1 331 ? 23.919 2.686 -39.815 1.00 89.94 331 ALA A C 1
ATOM 2511 O O . ALA A 1 331 ? 24.280 3.817 -39.495 1.00 89.94 331 ALA A O 1
ATOM 2512 N N . PHE A 1 332 ? 23.806 2.297 -41.081 1.00 88.62 332 PHE A N 1
ATOM 2513 C CA . PHE A 1 332 ? 23.978 3.192 -42.215 1.00 88.62 332 PHE A CA 1
ATOM 2514 C C . PHE A 1 332 ? 22.672 3.277 -43.008 1.00 88.62 332 PHE A C 1
ATOM 2516 O O . PHE A 1 332 ? 22.268 2.322 -43.676 1.00 88.62 332 PHE A O 1
ATOM 2523 N N . ALA A 1 333 ? 21.994 4.422 -42.925 1.00 84.12 333 ALA A N 1
ATOM 2524 C CA . ALA A 1 333 ? 20.755 4.666 -43.650 1.00 84.12 333 ALA A CA 1
ATOM 2525 C C . ALA A 1 333 ? 21.049 5.110 -45.089 1.00 84.12 333 ALA A C 1
ATOM 2527 O O . ALA A 1 333 ? 21.728 6.100 -45.344 1.00 84.12 333 ALA A O 1
ATOM 2528 N N . VAL A 1 334 ? 20.512 4.354 -46.044 1.00 76.88 334 VAL A N 1
ATOM 2529 C CA . VAL A 1 334 ? 20.605 4.646 -47.484 1.00 76.88 334 VAL A CA 1
ATOM 2530 C C . VAL A 1 334 ? 19.552 5.662 -47.912 1.00 76.88 334 VAL A C 1
ATOM 2532 O O . VAL A 1 334 ? 19.784 6.485 -48.791 1.00 76.88 334 VAL A O 1
ATOM 2535 N N . GLN A 1 335 ? 18.372 5.531 -47.315 1.00 74.25 335 GLN A N 1
ATOM 2536 C CA . GLN A 1 335 ? 17.190 6.351 -47.521 1.00 74.25 335 GLN A CA 1
ATOM 2537 C C . GLN A 1 335 ? 16.616 6.644 -46.136 1.00 74.25 335 GLN A C 1
ATOM 2539 O O . GLN A 1 335 ? 16.529 5.731 -45.313 1.00 74.25 335 GLN A O 1
ATOM 2544 N N . GLY A 1 336 ? 16.268 7.907 -45.892 1.00 80.94 336 GLY A N 1
ATOM 2545 C CA . GLY A 1 336 ? 15.906 8.407 -44.565 1.00 80.94 336 GLY A CA 1
ATOM 2546 C C . GLY A 1 336 ? 17.081 8.404 -43.583 1.00 80.94 336 GLY A C 1
ATOM 2547 O O . GLY A 1 336 ? 18.244 8.305 -43.981 1.00 80.94 336 GLY A O 1
ATOM 2548 N N . THR A 1 337 ? 16.772 8.534 -42.298 1.00 83.69 337 THR A N 1
ATOM 2549 C CA . THR A 1 337 ? 17.747 8.583 -41.203 1.00 83.69 337 THR A CA 1
ATOM 2550 C C . THR A 1 337 ? 17.272 7.730 -40.034 1.00 83.69 337 THR A C 1
ATOM 2552 O O . THR A 1 337 ? 16.081 7.469 -39.882 1.00 83.69 337 THR A O 1
ATOM 2555 N N . TYR A 1 338 ? 18.224 7.246 -39.235 1.00 87.50 338 TYR A N 1
ATOM 2556 C CA . TYR A 1 338 ? 17.925 6.727 -37.904 1.00 87.50 338 TYR A CA 1
ATOM 2557 C C . TYR A 1 338 ? 18.047 7.886 -36.924 1.00 87.50 338 TYR A C 1
ATOM 2559 O O . TYR A 1 338 ? 19.165 8.346 -36.667 1.00 87.50 338 TYR A O 1
ATOM 2567 N N . ASP A 1 339 ? 16.916 8.336 -36.394 1.00 86.69 339 ASP A N 1
ATOM 2568 C CA . ASP A 1 339 ? 16.851 9.495 -35.509 1.00 86.69 339 ASP A CA 1
ATOM 2569 C C . ASP A 1 339 ? 16.754 9.023 -34.058 1.00 86.69 339 ASP A C 1
ATOM 2571 O O . ASP A 1 339 ? 15.826 8.303 -33.685 1.00 86.69 339 ASP A O 1
ATOM 2575 N N . VAL A 1 340 ? 17.713 9.420 -33.219 1.00 87.50 340 VAL A N 1
ATOM 2576 C CA . VAL A 1 340 ? 17.648 9.146 -31.776 1.00 87.50 340 VAL A CA 1
ATOM 2577 C C . VAL A 1 340 ? 16.813 10.232 -31.130 1.00 87.50 340 VAL A C 1
ATOM 2579 O O . VAL A 1 340 ? 17.195 11.399 -31.125 1.00 87.50 340 VAL A O 1
ATOM 2582 N N . LEU A 1 341 ? 15.670 9.831 -30.587 1.00 87.62 341 LEU A N 1
ATOM 2583 C CA . LEU A 1 341 ? 14.718 10.740 -29.964 1.00 87.62 341 LEU A CA 1
ATOM 2584 C C . LEU A 1 341 ? 15.169 11.112 -28.550 1.00 87.62 341 LEU A C 1
ATOM 2586 O O . LEU A 1 341 ? 15.134 12.282 -28.183 1.00 87.62 341 LEU A O 1
ATOM 2590 N N . ALA A 1 342 ? 15.623 10.128 -27.768 1.00 88.12 342 ALA A N 1
ATOM 2591 C CA . ALA A 1 342 ? 16.255 10.366 -26.474 1.00 88.12 342 ALA A CA 1
ATOM 2592 C C . ALA A 1 342 ? 17.103 9.168 -26.027 1.00 88.12 342 ALA A C 1
ATOM 2594 O O . ALA A 1 342 ? 16.867 8.031 -26.442 1.00 88.12 342 ALA A O 1
ATOM 2595 N N . VAL A 1 343 ? 18.046 9.431 -25.122 1.00 88.12 343 VAL A N 1
ATOM 2596 C CA . VAL A 1 343 ? 18.714 8.416 -24.299 1.00 88.12 343 VAL A CA 1
ATOM 2597 C C . VAL A 1 343 ? 18.234 8.627 -22.867 1.00 88.12 343 VAL A C 1
ATOM 2599 O O . VAL A 1 343 ? 18.422 9.707 -22.311 1.00 88.12 343 VAL A O 1
ATOM 2602 N N . VAL A 1 344 ? 17.559 7.628 -22.304 1.00 87.00 344 VAL A N 1
ATOM 2603 C CA . VAL A 1 344 ? 16.920 7.695 -20.983 1.00 87.00 344 VAL A CA 1
ATOM 2604 C C . VAL A 1 344 ? 17.656 6.787 -20.014 1.00 87.00 344 VAL A C 1
ATOM 2606 O O . VAL A 1 344 ? 17.934 5.634 -20.338 1.00 87.00 344 VAL A O 1
ATOM 2609 N N . ASP A 1 345 ? 17.948 7.307 -18.827 1.00 86.31 345 ASP A N 1
ATOM 2610 C CA . ASP A 1 345 ? 18.435 6.522 -17.698 1.00 86.31 345 ASP A CA 1
ATOM 2611 C C . ASP A 1 345 ? 17.243 5.934 -16.932 1.00 86.31 345 ASP A C 1
ATOM 2613 O O . ASP A 1 345 ? 16.410 6.673 -16.405 1.00 86.31 345 ASP A O 1
ATOM 2617 N N . GLN A 1 346 ? 17.138 4.606 -16.892 1.00 80.25 346 GLN A N 1
ATOM 2618 C CA . GLN A 1 346 ? 15.994 3.920 -16.291 1.00 80.25 346 GLN A CA 1
ATOM 2619 C C . GLN A 1 346 ? 15.974 4.010 -14.762 1.00 80.25 346 GLN A C 1
ATOM 2621 O O . GLN A 1 346 ? 14.915 3.803 -14.178 1.00 80.25 346 GLN A O 1
ATOM 2626 N N . THR A 1 347 ? 17.099 4.333 -14.109 1.00 80.00 347 THR A N 1
ATOM 2627 C CA . THR A 1 347 ? 17.165 4.466 -12.640 1.00 80.00 347 THR A CA 1
ATOM 2628 C C . THR A 1 347 ? 16.837 5.870 -12.135 1.00 80.00 347 THR A C 1
ATOM 2630 O O . THR A 1 347 ? 16.589 6.056 -10.946 1.00 80.00 347 THR A O 1
ATOM 2633 N N . HIS A 1 348 ? 16.845 6.875 -13.013 1.00 82.06 348 HIS A N 1
ATOM 2634 C CA . HIS A 1 348 ? 16.663 8.281 -12.646 1.00 82.06 348 HIS A CA 1
ATOM 2635 C C . HIS A 1 348 ? 15.667 8.971 -13.583 1.00 82.06 348 HIS A C 1
ATOM 2637 O O . HIS A 1 348 ? 16.002 9.903 -14.314 1.00 82.06 348 HIS A O 1
ATOM 2643 N N . LEU A 1 349 ? 14.420 8.501 -13.556 1.00 87.75 349 LEU A N 1
ATOM 2644 C CA . LEU A 1 349 ? 13.337 9.080 -14.348 1.00 87.75 349 LEU A CA 1
ATOM 2645 C C . LEU A 1 349 ? 12.876 10.435 -13.777 1.00 87.75 349 LEU A C 1
ATOM 2647 O O . LEU A 1 349 ? 12.843 10.655 -12.567 1.00 87.75 349 LEU A O 1
ATOM 2651 N N . LEU A 1 350 ? 12.484 11.347 -14.670 1.00 82.69 350 LEU A N 1
ATOM 2652 C CA . LEU A 1 350 ? 12.252 12.760 -14.337 1.00 82.69 350 LEU A CA 1
ATOM 2653 C C . LEU A 1 350 ? 11.007 13.025 -13.475 1.00 82.69 350 LEU A C 1
ATOM 2655 O O . LEU A 1 350 ? 11.030 13.915 -12.625 1.00 82.69 350 LEU A O 1
ATOM 2659 N N . LYS A 1 351 ? 9.894 12.320 -13.716 1.00 89.38 351 LYS A N 1
ATOM 2660 C CA . LYS A 1 351 ? 8.617 12.613 -13.051 1.00 89.38 351 LYS A CA 1
ATOM 2661 C C . LYS A 1 351 ? 8.405 11.668 -11.880 1.00 89.38 351 LYS A C 1
ATOM 2663 O O . LYS A 1 351 ? 8.039 10.513 -12.068 1.00 89.38 351 LYS A O 1
ATOM 2668 N N . HIS A 1 352 ? 8.565 12.189 -10.672 1.00 90.25 352 HIS A N 1
ATOM 2669 C CA . HIS A 1 352 ? 8.199 11.494 -9.443 1.00 90.25 352 HIS A CA 1
ATOM 2670 C C . HIS A 1 352 ? 6.679 11.502 -9.250 1.00 90.25 352 HIS A C 1
ATOM 2672 O O . HIS A 1 352 ? 6.030 12.542 -9.381 1.00 90.25 352 HIS A O 1
ATOM 2678 N N . VAL A 1 353 ? 6.102 10.335 -8.968 1.00 90.25 353 VAL A N 1
ATOM 2679 C CA . VAL A 1 353 ? 4.671 10.161 -8.713 1.00 90.25 353 VAL A CA 1
ATOM 2680 C C . VAL A 1 353 ? 4.488 9.704 -7.272 1.00 90.25 353 VAL A C 1
ATOM 2682 O O . VAL A 1 353 ? 4.969 8.642 -6.873 1.00 90.25 353 VAL A O 1
ATOM 2685 N N . GLN A 1 354 ? 3.764 10.507 -6.500 1.00 90.88 354 GLN A N 1
ATOM 2686 C CA . GLN A 1 354 ? 3.392 10.210 -5.121 1.00 90.88 354 GLN A CA 1
ATOM 2687 C C . GLN A 1 354 ? 1.876 10.167 -4.985 1.00 90.88 354 GLN A C 1
ATOM 2689 O O . GLN A 1 354 ? 1.153 10.870 -5.699 1.00 90.88 354 GLN A O 1
ATOM 2694 N N . ASP A 1 355 ? 1.400 9.353 -4.052 1.00 87.31 355 ASP A N 1
ATOM 2695 C CA . ASP A 1 355 ? 0.012 9.406 -3.628 1.00 87.31 355 ASP A CA 1
ATOM 2696 C C . ASP A 1 355 ? -0.224 10.716 -2.868 1.00 87.31 355 ASP A C 1
ATOM 2698 O O . ASP A 1 355 ? 0.484 11.043 -1.916 1.00 87.31 355 ASP A O 1
ATOM 2702 N N . LYS A 1 356 ? -1.234 11.476 -3.295 1.00 85.31 356 LYS A N 1
ATOM 2703 C CA . LYS A 1 356 ? -1.571 12.782 -2.714 1.00 85.31 356 LYS A CA 1
ATOM 2704 C C . LYS A 1 356 ? -2.040 12.674 -1.269 1.00 85.31 356 LYS A C 1
ATOM 2706 O O . LYS A 1 356 ? -1.947 13.654 -0.539 1.00 85.31 356 LYS A O 1
ATOM 2711 N N . VAL A 1 357 ? -2.602 11.526 -0.898 1.00 85.25 357 VAL A N 1
ATOM 2712 C CA . VAL A 1 357 ? -3.225 11.332 0.410 1.00 85.25 357 VAL A CA 1
ATOM 2713 C C . VAL A 1 357 ? -2.221 10.773 1.409 1.00 85.25 357 VAL A C 1
ATOM 2715 O O . VAL A 1 357 ? -2.022 11.355 2.468 1.00 85.25 357 VAL A O 1
ATOM 2718 N N . THR A 1 358 ? -1.570 9.662 1.068 1.00 84.00 358 THR A N 1
ATOM 2719 C CA . THR A 1 358 ? -0.640 8.974 1.977 1.00 84.00 358 THR A CA 1
ATOM 2720 C C . THR A 1 358 ? 0.785 9.530 1.913 1.00 84.00 358 THR A C 1
ATOM 2722 O O . THR A 1 358 ? 1.587 9.265 2.803 1.00 84.00 358 THR A O 1
ATOM 2725 N N . GLY A 1 359 ? 1.135 10.279 0.860 1.00 84.06 359 GLY A N 1
ATOM 2726 C CA . GLY A 1 359 ? 2.511 10.712 0.596 1.00 84.06 359 GLY A CA 1
ATOM 2727 C C . GLY A 1 359 ? 3.440 9.577 0.148 1.00 84.06 359 GLY A C 1
ATOM 2728 O O . GLY A 1 359 ? 4.633 9.807 -0.061 1.00 84.06 359 GLY A O 1
ATOM 2729 N N . ALA A 1 360 ? 2.920 8.354 -0.015 1.00 85.44 360 ALA A N 1
ATOM 2730 C CA . ALA A 1 360 ? 3.703 7.208 -0.447 1.00 85.44 360 ALA A CA 1
ATOM 2731 C C . ALA A 1 360 ? 4.244 7.425 -1.866 1.00 85.44 360 ALA A C 1
ATOM 2733 O O . ALA A 1 360 ? 3.531 7.872 -2.770 1.00 85.44 360 ALA A O 1
ATOM 2734 N N . THR A 1 361 ? 5.513 7.080 -2.083 1.00 89.31 361 THR A N 1
ATOM 2735 C CA . THR A 1 361 ? 6.098 7.092 -3.428 1.00 89.31 361 THR A CA 1
ATOM 2736 C C . THR A 1 361 ? 5.525 5.933 -4.229 1.00 89.31 361 THR A C 1
ATOM 2738 O O . THR A 1 361 ? 5.740 4.774 -3.883 1.00 89.31 361 THR A O 1
ATOM 2741 N N . LEU A 1 362 ? 4.804 6.251 -5.305 1.00 89.88 362 LEU A N 1
ATOM 2742 C CA . LEU A 1 362 ? 4.167 5.275 -6.185 1.00 89.88 362 LEU A CA 1
ATOM 2743 C C . LEU A 1 362 ? 5.120 4.805 -7.289 1.00 89.88 362 LEU A C 1
ATOM 2745 O O . LEU A 1 362 ? 5.095 3.632 -7.655 1.00 89.88 362 LEU A O 1
ATOM 2749 N N . GLY A 1 363 ? 5.990 5.694 -7.771 1.00 91.12 363 GLY A N 1
ATOM 2750 C CA . GLY A 1 363 ? 7.065 5.376 -8.709 1.00 91.12 363 GLY A CA 1
ATOM 2751 C C . GLY A 1 363 ? 7.539 6.595 -9.487 1.00 91.12 363 GLY A C 1
ATOM 2752 O O . GLY A 1 363 ? 7.195 7.732 -9.152 1.00 91.12 363 GLY A O 1
ATOM 2753 N N . TRP A 1 364 ? 8.310 6.356 -10.542 1.00 93.12 364 TRP A N 1
ATOM 2754 C CA . TRP A 1 364 ? 8.748 7.398 -11.464 1.00 93.12 364 TRP A CA 1
ATOM 2755 C C . TRP A 1 364 ? 8.326 7.087 -12.895 1.00 93.12 364 TRP A C 1
ATOM 2757 O O . TRP A 1 364 ? 8.240 5.930 -13.304 1.00 93.12 364 TRP A O 1
ATOM 2767 N N . VAL A 1 365 ? 8.037 8.142 -13.653 1.00 92.19 365 VAL A N 1
ATOM 2768 C CA . VAL A 1 365 ? 7.547 8.059 -15.030 1.00 92.19 365 VAL A CA 1
ATOM 2769 C C . VAL A 1 365 ? 8.339 9.014 -15.915 1.00 92.19 365 VAL A C 1
ATOM 2771 O O . VAL A 1 365 ? 8.747 10.094 -15.487 1.00 92.19 365 VAL A O 1
ATOM 2774 N N . GLN A 1 366 ? 8.543 8.651 -17.174 1.00 91.00 366 GLN A N 1
ATOM 2775 C CA . GLN A 1 366 ? 9.053 9.579 -18.175 1.00 91.00 366 GLN A CA 1
ATOM 2776 C C . GLN A 1 366 ? 8.487 9.249 -19.549 1.00 91.00 366 GLN A C 1
ATOM 2778 O O . GLN A 1 366 ? 8.728 8.169 -20.083 1.00 91.00 366 GLN A O 1
ATOM 2783 N N . ASP A 1 367 ? 7.780 10.212 -20.131 1.00 89.81 367 ASP A N 1
ATOM 2784 C CA . ASP A 1 367 ? 7.232 10.098 -21.476 1.00 89.81 367 ASP A CA 1
ATOM 2785 C C . ASP A 1 367 ? 8.149 10.821 -22.464 1.00 89.81 367 ASP A C 1
ATOM 2787 O O . ASP A 1 367 ? 8.507 11.985 -22.273 1.00 89.81 367 ASP A O 1
ATOM 2791 N N . ILE A 1 368 ? 8.522 10.134 -23.539 1.00 88.88 368 ILE A N 1
ATOM 2792 C CA . ILE A 1 368 ? 9.218 10.728 -24.677 1.00 88.88 368 ILE A CA 1
ATOM 2793 C C . ILE A 1 368 ? 8.174 11.089 -25.717 1.00 88.88 368 ILE A C 1
ATOM 2795 O O . ILE A 1 368 ? 7.343 10.261 -26.094 1.00 88.88 368 ILE A O 1
ATOM 2799 N N . THR A 1 369 ? 8.254 12.314 -26.224 1.00 86.38 369 THR A N 1
ATOM 2800 C CA . THR A 1 369 ? 7.358 12.804 -27.266 1.00 86.38 369 THR A CA 1
ATOM 2801 C C . THR A 1 369 ? 8.089 13.061 -28.571 1.00 86.38 369 THR A C 1
ATOM 2803 O O . THR A 1 369 ? 9.207 13.571 -28.559 1.00 86.38 369 THR A O 1
ATOM 2806 N N . MET A 1 370 ? 7.422 12.807 -29.693 1.00 81.38 370 MET A N 1
ATOM 2807 C CA . MET A 1 370 ? 7.885 13.208 -31.018 1.00 81.38 370 MET A CA 1
ATOM 2808 C C . MET A 1 370 ? 6.947 14.285 -31.585 1.00 81.38 370 MET A C 1
ATOM 2810 O O . MET A 1 370 ? 5.726 14.182 -31.432 1.00 81.38 370 MET A O 1
ATOM 2814 N N . PRO A 1 371 ? 7.474 15.348 -32.215 1.00 77.81 371 PRO A N 1
ATOM 2815 C CA . PRO A 1 371 ? 6.637 16.326 -32.895 1.00 77.81 371 PRO A CA 1
ATOM 2816 C C . PRO A 1 371 ? 6.012 15.697 -34.147 1.00 77.81 371 PRO A C 1
ATOM 2818 O O . PRO A 1 371 ? 6.711 15.119 -34.976 1.00 77.81 371 PRO A O 1
ATOM 2821 N N . SER A 1 372 ? 4.698 15.839 -34.306 1.00 72.31 372 SER A N 1
ATOM 2822 C CA . SER A 1 372 ? 3.973 15.485 -35.527 1.00 72.31 372 SER A CA 1
ATOM 2823 C C . SER A 1 372 ? 3.296 16.713 -36.122 1.00 72.31 372 SER A C 1
ATOM 2825 O O . SER A 1 372 ? 2.808 17.591 -35.408 1.00 72.31 372 SER A O 1
ATOM 2827 N N . ARG A 1 373 ? 3.255 16.776 -37.453 1.00 62.50 373 ARG A N 1
ATOM 2828 C CA . ARG A 1 373 ? 2.491 17.773 -38.207 1.00 62.50 373 ARG A CA 1
ATOM 2829 C C . ARG A 1 373 ? 1.310 17.071 -38.858 1.00 62.50 373 ARG A C 1
ATOM 2831 O O . ARG A 1 373 ? 1.416 16.595 -39.983 1.00 62.50 373 ARG A O 1
ATOM 2838 N N . ILE A 1 374 ? 0.190 17.010 -38.146 1.00 60.66 374 ILE A N 1
ATOM 2839 C CA . ILE A 1 374 ? -1.078 16.511 -38.683 1.00 60.66 374 ILE A CA 1
ATOM 2840 C C . ILE A 1 374 ? -2.009 17.717 -38.816 1.00 60.66 374 ILE A C 1
ATOM 2842 O O . ILE A 1 374 ? -2.320 18.381 -37.833 1.00 60.66 374 ILE A O 1
ATOM 2846 N N . GLY A 1 375 ? -2.421 18.039 -40.046 1.00 55.84 375 GLY A N 1
ATOM 2847 C CA . GLY A 1 375 ? -3.442 19.067 -40.295 1.00 55.84 375 GLY A CA 1
ATOM 2848 C C . GLY A 1 375 ? -3.032 20.516 -39.989 1.00 55.84 375 GLY A C 1
ATOM 2849 O O . GLY A 1 375 ? -3.876 21.311 -39.596 1.00 55.84 375 GLY A O 1
ATOM 2850 N N . GLY A 1 376 ? -1.753 20.880 -40.145 1.00 58.97 376 GLY A N 1
ATOM 2851 C CA . GLY A 1 376 ? -1.286 22.274 -40.031 1.00 58.97 376 GLY A CA 1
ATOM 2852 C C . GLY A 1 376 ? -1.007 22.776 -38.608 1.00 58.97 376 GLY A C 1
ATOM 2853 O O . GLY A 1 376 ? -0.369 23.815 -38.461 1.00 58.97 376 GLY A O 1
ATOM 2854 N N . SER A 1 377 ? -1.389 22.025 -37.571 1.00 59.62 377 SER A N 1
ATOM 2855 C CA . SER A 1 377 ? -0.990 22.282 -36.182 1.00 59.62 377 SER A CA 1
ATOM 2856 C C . SER A 1 377 ? 0.164 21.359 -35.776 1.00 59.62 377 SER A C 1
ATOM 2858 O O . SER A 1 377 ? 0.188 20.180 -36.135 1.00 59.62 377 SER A O 1
ATOM 2860 N N . ALA A 1 378 ? 1.153 21.895 -35.060 1.00 67.81 378 ALA A N 1
ATOM 2861 C CA . ALA A 1 378 ? 2.236 21.098 -34.494 1.00 67.81 378 ALA A CA 1
ATOM 2862 C C . ALA A 1 378 ? 1.742 20.442 -33.196 1.00 67.81 378 ALA A C 1
ATOM 2864 O O . ALA A 1 378 ? 1.576 21.121 -32.186 1.00 67.81 378 ALA A O 1
ATOM 2865 N N . SER A 1 379 ? 1.506 19.131 -33.223 1.00 70.75 379 SER A N 1
ATOM 2866 C CA . SER A 1 379 ? 1.082 18.350 -32.056 1.00 70.75 379 SER A CA 1
ATOM 2867 C C . SER A 1 379 ? 2.162 17.341 -31.679 1.00 70.75 379 SER A C 1
ATOM 2869 O O . SER A 1 379 ? 2.618 16.577 -32.531 1.00 70.75 379 SER A O 1
ATOM 2871 N N . SER A 1 380 ? 2.569 17.308 -30.414 1.00 76.44 380 SER A N 1
ATOM 2872 C CA . SER A 1 380 ? 3.456 16.271 -29.887 1.00 76.44 380 SER A CA 1
ATOM 2873 C C . SER A 1 380 ? 2.655 15.025 -29.500 1.00 76.44 380 SER A C 1
ATOM 2875 O O . SER A 1 380 ? 1.572 15.124 -28.926 1.00 76.44 380 SER A O 1
ATOM 2877 N N . TYR A 1 381 ? 3.180 13.843 -29.820 1.00 79.88 381 TYR A N 1
ATOM 2878 C CA . TYR A 1 381 ? 2.596 12.558 -29.428 1.00 79.88 381 TYR A CA 1
ATOM 2879 C C . TYR A 1 381 ? 3.615 11.740 -28.637 1.00 79.88 381 TYR A C 1
ATOM 2881 O O . TYR A 1 381 ? 4.815 11.827 -28.903 1.00 79.88 381 TYR A O 1
ATOM 2889 N N . VAL A 1 382 ? 3.148 10.975 -27.647 1.00 82.69 382 VAL A N 1
ATOM 2890 C CA . VAL A 1 382 ? 4.007 10.109 -26.827 1.00 82.69 382 VAL A CA 1
ATOM 2891 C C . VAL A 1 382 ? 4.404 8.886 -27.649 1.00 82.69 382 VAL A C 1
ATOM 2893 O O . VAL A 1 382 ? 3.545 8.165 -28.153 1.00 82.69 382 VAL A O 1
ATOM 2896 N N . VAL A 1 383 ? 5.710 8.683 -27.801 1.00 82.69 383 VAL A N 1
ATOM 2897 C CA . VAL A 1 383 ? 6.310 7.592 -28.584 1.00 82.69 383 VAL A CA 1
ATOM 2898 C C . VAL A 1 383 ? 6.812 6.451 -27.717 1.00 82.69 383 VAL A C 1
ATOM 2900 O O . VAL A 1 383 ? 6.806 5.302 -28.148 1.00 82.69 383 VAL A O 1
ATOM 2903 N N . ALA A 1 384 ? 7.252 6.762 -26.500 1.00 86.06 384 ALA A N 1
ATOM 2904 C CA . ALA A 1 384 ? 7.680 5.772 -25.532 1.00 86.06 384 ALA A CA 1
ATOM 2905 C C . ALA A 1 384 ? 7.446 6.288 -24.110 1.00 86.06 384 ALA A C 1
ATOM 2907 O O . ALA A 1 384 ? 7.721 7.455 -23.832 1.00 86.06 384 ALA A O 1
ATOM 2908 N N . GLY A 1 385 ? 6.968 5.417 -23.227 1.00 88.62 385 GLY A N 1
ATOM 2909 C CA . GLY A 1 385 ? 6.820 5.675 -21.796 1.00 88.62 385 GLY A CA 1
ATOM 2910 C C . GLY A 1 385 ? 7.752 4.777 -20.989 1.00 88.62 385 GLY A C 1
ATOM 2911 O O . GLY A 1 385 ? 7.822 3.571 -21.231 1.00 88.62 385 GLY A O 1
ATOM 2912 N N . PHE A 1 386 ? 8.467 5.356 -20.032 1.00 90.25 386 PHE A N 1
ATOM 2913 C CA . PHE A 1 386 ? 9.314 4.642 -19.080 1.00 90.25 386 PHE A CA 1
ATOM 2914 C C . PHE A 1 386 ? 8.678 4.680 -17.702 1.00 90.25 386 PHE A C 1
ATOM 2916 O O . PHE A 1 386 ? 8.193 5.727 -17.273 1.00 90.25 386 PHE A O 1
ATOM 2923 N N . LEU A 1 387 ? 8.691 3.536 -17.026 1.00 90.88 387 LEU A N 1
ATOM 2924 C CA . LEU A 1 387 ? 8.137 3.355 -15.693 1.00 90.88 387 LEU A CA 1
ATOM 2925 C C . LEU A 1 387 ? 9.195 2.700 -14.813 1.00 90.88 387 LEU A C 1
ATOM 2927 O O . LEU A 1 387 ? 9.734 1.658 -15.181 1.00 90.88 387 LEU A O 1
ATOM 2931 N N . ASP A 1 388 ? 9.446 3.285 -13.649 1.00 90.00 388 ASP A N 1
ATOM 2932 C CA . ASP A 1 388 ? 10.225 2.666 -12.582 1.00 90.00 388 ASP A CA 1
ATOM 2933 C C . ASP A 1 388 ? 9.326 2.499 -11.357 1.00 90.00 388 ASP A C 1
ATOM 2935 O O . ASP A 1 388 ? 8.873 3.479 -10.752 1.00 90.00 388 ASP A O 1
ATOM 2939 N N . ILE A 1 389 ? 8.988 1.244 -11.061 1.00 91.00 389 ILE A N 1
ATOM 2940 C CA . ILE A 1 389 ? 7.978 0.875 -10.072 1.00 91.00 389 ILE A CA 1
ATOM 2941 C C . ILE A 1 389 ? 8.685 0.248 -8.858 1.00 91.00 389 ILE A C 1
ATOM 2943 O O . ILE A 1 389 ? 9.259 -0.838 -8.991 1.00 91.00 389 ILE A O 1
ATOM 2947 N N . PRO A 1 390 ? 8.624 0.882 -7.671 1.00 88.25 390 PRO A N 1
ATOM 2948 C CA . PRO A 1 390 ? 9.195 0.357 -6.434 1.00 88.25 390 PRO A CA 1
ATOM 2949 C C . PRO A 1 390 ? 8.633 -1.008 -6.031 1.00 88.25 390 PRO A C 1
ATOM 2951 O O . PRO A 1 390 ? 7.541 -1.408 -6.441 1.00 88.25 390 PRO A O 1
ATOM 2954 N N . ALA A 1 391 ? 9.350 -1.699 -5.142 1.00 82.56 391 ALA A N 1
ATOM 2955 C CA . ALA A 1 391 ? 8.850 -2.914 -4.507 1.00 82.56 391 ALA A CA 1
ATOM 2956 C C . ALA A 1 391 ? 7.503 -2.656 -3.808 1.00 82.56 391 ALA A C 1
ATOM 2958 O O . ALA A 1 391 ? 7.301 -1.606 -3.201 1.00 82.56 391 ALA A O 1
ATOM 2959 N N . ASN A 1 392 ? 6.596 -3.632 -3.883 1.00 84.44 392 ASN A N 1
ATOM 2960 C CA . ASN A 1 392 ? 5.220 -3.561 -3.368 1.00 84.44 392 ASN A CA 1
ATOM 2961 C C . ASN A 1 392 ? 4.300 -2.551 -4.076 1.00 84.44 392 ASN A C 1
ATOM 2963 O O . ASN A 1 392 ? 3.167 -2.375 -3.636 1.00 84.44 392 ASN A O 1
ATOM 2967 N N . ASN A 1 393 ? 4.734 -1.927 -5.173 1.00 91.44 393 ASN A N 1
ATOM 2968 C CA . ASN A 1 393 ? 3.886 -1.079 -6.005 1.00 91.44 393 ASN A CA 1
ATOM 2969 C C . ASN A 1 393 ? 3.607 -1.733 -7.358 1.00 91.44 393 ASN A C 1
ATOM 2971 O O . ASN A 1 393 ? 4.292 -2.662 -7.793 1.00 91.44 393 ASN A O 1
ATOM 2975 N N . VAL A 1 394 ? 2.569 -1.234 -8.020 1.00 91.12 394 VAL A N 1
ATOM 2976 C CA . VAL A 1 394 ? 2.041 -1.775 -9.271 1.00 91.12 394 VAL A CA 1
ATOM 2977 C C . VAL A 1 394 ? 1.535 -0.641 -10.155 1.00 91.12 394 VAL A C 1
ATOM 2979 O O . VAL A 1 394 ? 0.989 0.350 -9.670 1.00 91.12 394 VAL A O 1
ATOM 2982 N N . ALA A 1 395 ? 1.694 -0.785 -11.466 1.00 91.62 395 ALA A N 1
ATOM 2983 C CA . ALA A 1 395 ? 1.081 0.108 -12.445 1.00 91.62 395 ALA A CA 1
ATOM 2984 C C . ALA A 1 395 ? -0.078 -0.601 -13.139 1.00 91.62 395 ALA A C 1
ATOM 2986 O O . ALA A 1 395 ? -0.028 -1.807 -13.368 1.00 91.62 395 ALA A O 1
ATOM 2987 N N . VAL A 1 396 ? -1.108 0.150 -13.515 1.00 91.50 396 VAL A N 1
ATOM 2988 C CA . VAL A 1 396 ? -2.178 -0.352 -14.383 1.00 91.50 396 VAL A CA 1
ATOM 2989 C C . VAL A 1 396 ? -2.079 0.355 -15.725 1.00 91.50 396 VAL A C 1
ATOM 2991 O O . VAL A 1 396 ? -2.117 1.587 -15.801 1.00 91.50 396 VAL A O 1
ATOM 2994 N N . LEU A 1 397 ? -1.935 -0.432 -16.785 1.00 90.81 397 LEU A N 1
ATOM 2995 C CA . LEU A 1 397 ? -1.908 0.026 -18.166 1.00 90.81 397 LEU A CA 1
ATOM 2996 C C . LEU A 1 397 ? -3.246 -0.268 -18.832 1.00 90.81 397 LEU A C 1
ATOM 2998 O O . LEU A 1 397 ? -3.867 -1.292 -18.561 1.00 90.81 397 LEU A O 1
ATOM 3002 N N . GLN A 1 398 ? -3.670 0.621 -19.723 1.00 88.25 398 GLN A N 1
ATOM 3003 C CA . GLN A 1 398 ? -4.911 0.497 -20.474 1.00 88.25 398 GLN A CA 1
ATOM 3004 C C . GLN A 1 398 ? -4.632 0.575 -21.975 1.00 88.25 398 GLN A C 1
ATOM 3006 O O . GLN A 1 398 ? -3.966 1.501 -22.444 1.00 88.25 398 GLN A O 1
ATOM 3011 N N . ARG A 1 399 ? -5.188 -0.372 -22.734 1.00 86.81 399 ARG A N 1
ATOM 3012 C CA . ARG A 1 399 ? -5.168 -0.401 -24.197 1.00 86.81 399 ARG A CA 1
ATOM 3013 C C . ARG A 1 399 ? -6.596 -0.577 -24.707 1.00 86.81 399 ARG A C 1
ATOM 3015 O O . ARG A 1 399 ? -7.126 -1.683 -24.716 1.00 86.81 399 ARG A O 1
ATOM 3022 N N . GLY A 1 400 ? -7.220 0.514 -25.147 1.00 82.94 400 GLY A N 1
ATOM 3023 C CA . GLY A 1 400 ? -8.656 0.498 -25.448 1.00 82.94 400 GLY A CA 1
ATOM 3024 C C . GLY A 1 400 ? -9.457 0.128 -24.195 1.00 82.94 400 GLY A C 1
ATOM 3025 O O . GLY A 1 400 ? -9.338 0.816 -23.179 1.00 82.94 400 GLY A O 1
ATOM 3026 N N . ASP A 1 401 ? -10.205 -0.971 -24.260 1.00 81.00 401 ASP A N 1
ATOM 3027 C CA . ASP A 1 401 ? -11.022 -1.478 -23.147 1.00 81.00 401 ASP A CA 1
ATOM 3028 C C . ASP A 1 401 ? -10.293 -2.512 -22.273 1.00 81.00 401 ASP A C 1
ATOM 3030 O O . ASP A 1 401 ? -10.781 -2.884 -21.207 1.00 81.00 401 ASP A O 1
ATOM 3034 N N . GLU A 1 402 ? -9.112 -2.974 -22.691 1.00 83.62 402 GLU A N 1
ATOM 3035 C CA . GLU A 1 402 ? -8.337 -3.959 -21.941 1.00 83.62 402 GLU A CA 1
ATOM 3036 C C . GLU A 1 402 ? -7.395 -3.276 -20.941 1.00 83.62 402 GLU A C 1
ATOM 3038 O O . GLU A 1 402 ? -6.738 -2.276 -21.255 1.00 83.62 402 GLU A O 1
ATOM 3043 N N . MET A 1 403 ? -7.299 -3.840 -19.734 1.00 85.25 403 MET A N 1
ATOM 3044 C CA . MET A 1 403 ? -6.396 -3.380 -18.678 1.00 85.25 403 MET A CA 1
ATOM 3045 C C . MET A 1 403 ? -5.438 -4.494 -18.253 1.00 85.25 403 MET A C 1
ATOM 3047 O O . MET A 1 403 ? -5.843 -5.639 -18.057 1.00 85.25 403 MET A O 1
ATOM 3051 N N . GLU A 1 404 ? -4.165 -4.143 -18.080 1.00 86.88 404 GLU A N 1
ATOM 3052 C CA . GLU A 1 404 ? -3.109 -5.049 -17.620 1.00 86.88 404 GLU A CA 1
ATOM 3053 C C . GLU A 1 404 ? -2.386 -4.437 -16.422 1.00 86.88 404 GLU A C 1
ATOM 3055 O O . GLU A 1 404 ? -2.052 -3.250 -16.409 1.00 86.88 404 GLU A O 1
ATOM 3060 N N . GLN A 1 405 ? -2.142 -5.264 -15.410 1.00 87.94 405 GLN A N 1
ATOM 3061 C CA . GLN A 1 405 ? -1.351 -4.896 -14.247 1.00 87.94 405 GLN A CA 1
ATOM 3062 C C . GLN A 1 405 ? 0.118 -5.230 -14.496 1.00 87.94 405 GLN A C 1
ATOM 3064 O O . GLN A 1 405 ? 0.458 -6.346 -14.881 1.00 87.94 405 GLN A O 1
ATOM 3069 N N . VAL A 1 406 ? 0.983 -4.264 -14.216 1.00 89.25 406 VAL A N 1
ATOM 3070 C CA . VAL A 1 406 ? 2.431 -4.374 -14.353 1.00 89.25 406 VAL A CA 1
ATOM 3071 C C . VAL A 1 406 ? 3.064 -4.376 -12.956 1.00 89.25 406 VAL A C 1
ATOM 3073 O O . VAL A 1 406 ? 2.773 -3.475 -12.159 1.00 89.25 406 VAL A O 1
ATOM 3076 N N . PRO A 1 407 ? 3.891 -5.386 -12.624 1.00 89.25 407 PRO A N 1
ATOM 3077 C CA . PRO A 1 407 ? 4.495 -5.525 -11.300 1.00 89.25 407 PRO A CA 1
ATOM 3078 C C . PRO A 1 407 ? 5.660 -4.547 -11.086 1.00 89.25 407 PRO A C 1
ATOM 3080 O O . PRO A 1 407 ? 6.077 -3.847 -12.007 1.00 89.25 407 PRO A O 1
ATOM 3083 N N . ALA A 1 408 ? 6.226 -4.547 -9.878 1.00 88.31 408 ALA A N 1
ATOM 3084 C CA . ALA A 1 408 ? 7.442 -3.806 -9.549 1.00 88.31 408 ALA A CA 1
ATOM 3085 C C . ALA A 1 408 ? 8.599 -4.093 -10.529 1.00 88.31 408 ALA A C 1
ATOM 3087 O O . ALA A 1 408 ? 8.750 -5.212 -11.027 1.00 88.31 408 ALA A O 1
ATOM 3088 N N . GLY A 1 409 ? 9.423 -3.079 -10.785 1.00 85.94 409 GLY A N 1
ATOM 3089 C CA . GLY A 1 409 ? 10.549 -3.127 -11.714 1.00 85.94 409 GLY A CA 1
ATOM 3090 C C . GLY A 1 409 ? 10.523 -2.016 -12.763 1.00 85.94 409 GLY A C 1
ATOM 3091 O O . GLY A 1 409 ? 9.650 -1.146 -12.770 1.00 85.94 409 GLY A O 1
ATOM 3092 N N . GLN A 1 410 ? 11.508 -2.068 -13.659 1.00 85.31 410 GLN A N 1
ATOM 3093 C CA . GLN A 1 410 ? 11.677 -1.107 -14.744 1.00 85.31 410 GLN A CA 1
ATOM 3094 C C . GLN A 1 410 ? 10.995 -1.607 -16.015 1.00 85.31 410 GLN A C 1
ATOM 3096 O O . GLN A 1 410 ? 11.371 -2.636 -16.585 1.00 85.31 410 GLN A O 1
ATOM 3101 N N . HIS A 1 411 ? 10.022 -0.841 -16.495 1.00 86.56 411 HIS A N 1
ATOM 3102 C CA . HIS A 1 411 ? 9.217 -1.180 -17.662 1.00 86.56 411 HIS A CA 1
ATOM 3103 C C . HIS A 1 411 ? 9.312 -0.092 -18.723 1.00 86.56 411 HIS A C 1
ATOM 3105 O O . HIS A 1 411 ? 9.473 1.093 -18.430 1.00 86.56 411 HIS A O 1
ATOM 3111 N N . CYS A 1 412 ? 9.202 -0.501 -19.984 1.00 84.69 412 CYS A N 1
ATOM 3112 C CA . CYS A 1 412 ? 9.119 0.418 -21.110 1.00 84.69 412 CYS A CA 1
ATOM 3113 C C . CYS A 1 412 ? 7.899 0.086 -21.962 1.00 84.69 412 CYS A C 1
ATOM 3115 O O . CYS A 1 412 ? 7.601 -1.079 -22.222 1.00 84.69 412 CYS A O 1
ATOM 3117 N N . ILE A 1 413 ? 7.232 1.119 -22.444 1.00 86.50 413 ILE A N 1
ATOM 3118 C CA . ILE A 1 413 ? 6.046 1.012 -23.277 1.00 86.50 413 ILE A CA 1
ATOM 3119 C C . ILE A 1 413 ? 6.369 1.727 -24.578 1.00 86.50 413 ILE A C 1
ATOM 3121 O O . ILE A 1 413 ? 6.626 2.924 -24.570 1.00 86.50 413 ILE A O 1
ATOM 3125 N N . THR A 1 414 ? 6.381 1.000 -25.690 1.00 79.81 414 THR A N 1
ATOM 3126 C CA . THR A 1 414 ? 6.647 1.552 -27.032 1.00 79.81 414 THR A CA 1
ATOM 3127 C C . THR A 1 414 ? 5.389 1.640 -27.889 1.00 79.81 414 THR A C 1
ATOM 3129 O O . THR A 1 414 ? 5.393 2.277 -28.939 1.00 79.81 414 THR A O 1
ATOM 3132 N N . ASN A 1 415 ? 4.298 0.998 -27.465 1.00 80.62 415 ASN A N 1
ATOM 3133 C CA . ASN A 1 415 ? 3.047 1.010 -28.205 1.00 80.62 415 ASN A CA 1
ATOM 3134 C C . ASN A 1 415 ? 2.260 2.297 -27.897 1.00 80.62 415 ASN A C 1
ATOM 3136 O O . ASN A 1 415 ? 1.838 2.479 -26.754 1.00 80.62 415 ASN A O 1
ATOM 3140 N N . PRO A 1 416 ? 1.981 3.153 -28.897 1.00 74.44 416 PRO A N 1
ATOM 3141 C CA . PRO A 1 416 ? 1.293 4.428 -28.680 1.00 74.44 416 PRO A CA 1
ATOM 3142 C C . PRO A 1 416 ? -0.170 4.274 -28.230 1.00 74.44 416 PRO A C 1
ATOM 3144 O O . PRO A 1 416 ? -0.766 5.225 -27.730 1.00 74.44 416 PRO A O 1
ATOM 3147 N N . ASN A 1 417 ? -0.767 3.089 -28.398 1.00 81.50 417 ASN A N 1
ATOM 3148 C CA . ASN A 1 417 ? -2.147 2.818 -27.982 1.00 81.50 417 ASN A CA 1
ATOM 3149 C C . ASN A 1 417 ? -2.276 2.428 -26.502 1.00 81.50 417 ASN A C 1
ATOM 3151 O O . ASN A 1 417 ? -3.396 2.267 -26.017 1.00 81.50 417 ASN A O 1
ATOM 3155 N N . VAL A 1 418 ? -1.156 2.239 -25.799 1.00 84.81 418 VAL A N 1
ATOM 3156 C CA . VAL A 1 418 ? -1.132 1.871 -24.382 1.00 84.81 418 VAL A CA 1
ATOM 3157 C C . VAL A 1 418 ? -0.932 3.135 -23.553 1.00 84.81 418 VAL A C 1
ATOM 3159 O O . VAL A 1 418 ? 0.022 3.880 -23.761 1.00 84.81 418 VAL A O 1
ATOM 3162 N N . LYS A 1 419 ? -1.831 3.384 -22.601 1.00 86.31 419 LYS A N 1
ATOM 3163 C CA . LYS A 1 419 ? -1.764 4.523 -21.679 1.00 86.31 419 LYS A CA 1
ATOM 3164 C C . LYS A 1 419 ? -1.614 4.040 -20.243 1.00 86.31 419 LYS A C 1
ATOM 3166 O O . LYS A 1 419 ? -2.192 3.027 -19.859 1.00 86.31 419 LYS A O 1
ATOM 3171 N N . LEU A 1 420 ? -0.879 4.796 -19.431 1.00 89.00 420 LEU A N 1
ATOM 3172 C CA . LEU A 1 420 ? -0.822 4.581 -17.987 1.00 89.00 420 LEU A CA 1
ATOM 3173 C C . LEU A 1 420 ? -2.131 5.069 -17.350 1.00 89.00 420 LEU A C 1
ATOM 3175 O O . LEU A 1 420 ? -2.439 6.259 -17.411 1.00 89.00 420 LEU A O 1
ATOM 3179 N N . ARG A 1 421 ? -2.891 4.159 -16.732 1.00 88.12 421 ARG A N 1
ATOM 3180 C CA . ARG A 1 421 ? -4.121 4.493 -15.998 1.00 88.12 421 ARG A CA 1
ATOM 3181 C C . ARG A 1 421 ? -3.801 5.074 -14.624 1.00 88.12 421 ARG A C 1
ATOM 3183 O O . ARG A 1 421 ? -4.403 6.066 -14.230 1.00 88.12 421 ARG A O 1
ATOM 3190 N N . GLY A 1 422 ? -2.849 4.467 -13.921 1.00 88.81 422 GLY A N 1
ATOM 3191 C CA . GLY A 1 422 ? -2.420 4.893 -12.595 1.00 88.81 422 GLY A CA 1
ATOM 3192 C C . GLY A 1 422 ? -1.319 4.003 -12.028 1.00 88.81 422 GLY A C 1
ATOM 3193 O O . GLY A 1 422 ? -1.089 2.893 -12.512 1.00 88.81 422 GLY A O 1
ATOM 3194 N N . LEU A 1 423 ? -0.644 4.516 -11.003 1.00 92.12 423 LEU A N 1
ATOM 3195 C CA . LEU A 1 423 ? 0.286 3.772 -10.159 1.00 92.12 423 LEU A CA 1
ATOM 3196 C C . LEU A 1 423 ? -0.361 3.611 -8.787 1.00 92.12 423 LEU A C 1
ATOM 3198 O O . LEU A 1 423 ? -0.981 4.547 -8.287 1.00 92.12 423 LEU A O 1
ATOM 3202 N N . PHE A 1 424 ? -0.207 2.441 -8.187 1.00 92.25 424 PHE A N 1
ATOM 3203 C CA . PHE A 1 424 ? -0.819 2.106 -6.912 1.00 92.25 424 PHE A CA 1
ATOM 3204 C C . PHE A 1 424 ? 0.200 1.430 -6.006 1.00 92.25 424 PHE A C 1
ATOM 3206 O O . PHE A 1 424 ? 1.079 0.702 -6.469 1.00 92.25 424 PHE A O 1
ATOM 3213 N N . THR A 1 425 ? 0.068 1.663 -4.704 1.00 90.88 425 THR A N 1
ATOM 3214 C CA . THR A 1 425 ? 0.838 0.939 -3.699 1.00 90.88 425 THR A CA 1
ATOM 3215 C C . THR A 1 425 ? 0.009 -0.214 -3.144 1.00 90.88 425 THR A C 1
ATOM 3217 O O . THR A 1 425 ? -1.140 -0.026 -2.743 1.00 90.88 425 THR A O 1
ATOM 3220 N N . CYS A 1 426 ? 0.593 -1.410 -3.131 1.00 87.06 426 CYS A N 1
ATOM 3221 C CA . CYS A 1 426 ? 0.056 -2.587 -2.447 1.00 87.06 426 CYS A CA 1
ATOM 3222 C C . CYS A 1 426 ? 0.627 -2.721 -1.024 1.00 87.06 426 CYS A C 1
ATOM 3224 O O . CYS A 1 426 ? 0.423 -3.742 -0.364 1.00 87.06 426 CYS A O 1
ATOM 3226 N N . GLY A 1 427 ? 1.367 -1.709 -0.555 1.00 86.25 427 GLY A N 1
ATOM 3227 C CA . GLY A 1 427 ? 1.791 -1.594 0.832 1.00 86.25 427 GLY A CA 1
ATOM 3228 C C . GLY A 1 427 ? 0.616 -1.317 1.770 1.00 86.25 427 GLY A C 1
ATOM 3229 O O . GLY A 1 427 ? -0.469 -0.898 1.353 1.00 86.25 427 GLY A O 1
ATOM 3230 N N . GLU A 1 428 ? 0.840 -1.555 3.060 1.00 89.69 428 GLU A N 1
ATOM 3231 C CA . GLU A 1 428 ? -0.104 -1.142 4.094 1.00 89.69 428 GLU A CA 1
ATOM 3232 C C . GLU A 1 428 ? -0.104 0.378 4.218 1.00 89.69 428 GLU A C 1
ATOM 3234 O O . GLU A 1 428 ? 0.949 1.001 4.341 1.00 89.69 428 GLU A O 1
ATOM 3239 N N . ASN A 1 429 ? -1.296 0.963 4.220 1.00 89.19 429 ASN A N 1
ATOM 3240 C CA . ASN A 1 429 ? -1.494 2.383 4.449 1.00 89.19 429 ASN A CA 1
ATOM 3241 C C . ASN A 1 429 ? -2.419 2.579 5.641 1.00 89.19 429 ASN A C 1
ATOM 3243 O O . ASN A 1 429 ? -3.319 1.775 5.889 1.00 89.19 429 ASN A O 1
ATOM 3247 N N . GLN A 1 430 ? -2.187 3.660 6.373 1.00 90.81 430 GLN A N 1
ATOM 3248 C CA . GLN A 1 430 ? -3.024 4.067 7.488 1.00 90.81 430 GLN A CA 1
ATOM 3249 C C . GLN A 1 430 ? -3.223 5.573 7.445 1.00 90.81 430 GLN A C 1
ATOM 3251 O O . GLN A 1 430 ? -2.281 6.320 7.174 1.00 90.81 430 GLN A O 1
ATOM 3256 N N . ILE A 1 431 ? -4.448 6.018 7.693 1.00 90.69 431 ILE A N 1
ATOM 3257 C CA . ILE A 1 431 ? -4.756 7.439 7.770 1.00 90.69 431 ILE A CA 1
ATOM 3258 C C . ILE A 1 431 ? -5.946 7.686 8.682 1.00 90.69 431 ILE A C 1
ATOM 3260 O O . ILE A 1 431 ? -6.838 6.848 8.829 1.00 90.69 431 ILE A O 1
ATOM 3264 N N . GLU A 1 432 ? -5.961 8.880 9.255 1.00 90.88 432 GLU A N 1
ATOM 3265 C CA . GLU A 1 432 ? -7.122 9.431 9.929 1.00 90.88 432 GLU A CA 1
ATOM 3266 C C . GLU A 1 432 ? -7.967 10.196 8.914 1.00 90.88 432 GLU A C 1
ATOM 3268 O O . GLU A 1 432 ? -7.482 11.051 8.170 1.00 90.88 432 GLU A O 1
ATOM 3273 N N . MET A 1 433 ? -9.249 9.870 8.864 1.00 88.56 433 MET A N 1
ATOM 3274 C CA . MET A 1 433 ? -10.203 10.462 7.951 1.00 88.56 433 MET A CA 1
ATOM 3275 C C . MET A 1 433 ? -11.279 11.205 8.747 1.00 88.56 433 MET A C 1
ATOM 3277 O O . MET A 1 433 ? -12.091 10.567 9.423 1.00 88.56 433 MET A O 1
ATOM 3281 N N . PRO A 1 434 ? -11.346 12.541 8.645 1.00 88.50 434 PRO A N 1
ATOM 3282 C CA . PRO A 1 434 ? -12.499 13.276 9.133 1.00 88.50 434 PRO A CA 1
ATOM 3283 C C . PRO A 1 434 ? -13.698 13.019 8.213 1.00 88.50 434 PRO A C 1
ATOM 3285 O O . PRO A 1 434 ? -13.593 13.078 6.985 1.00 88.50 434 PRO A O 1
ATOM 3288 N N . THR A 1 435 ? -14.848 12.738 8.811 1.00 85.62 435 THR A N 1
ATOM 3289 C CA . THR A 1 435 ? -16.127 12.609 8.102 1.00 85.62 435 THR A CA 1
ATOM 3290 C C . THR A 1 435 ? -16.818 13.964 7.987 1.00 85.62 435 THR A C 1
ATOM 3292 O O . THR A 1 435 ? -16.537 14.899 8.739 1.00 85.62 435 THR A O 1
ATOM 3295 N N . LYS A 1 436 ? -17.729 14.087 7.019 1.00 88.12 436 LYS A N 1
ATOM 3296 C CA . LYS A 1 436 ? -18.648 15.235 6.964 1.00 88.12 436 LYS A CA 1
ATOM 3297 C C . LYS A 1 436 ? -19.668 15.138 8.095 1.00 88.12 436 LYS A C 1
ATOM 3299 O O . LYS A 1 436 ? -19.928 14.038 8.566 1.00 88.12 436 LYS A O 1
ATOM 3304 N N . ASP A 1 437 ? -20.286 16.262 8.449 1.00 88.06 437 ASP A N 1
ATOM 3305 C CA . ASP A 1 437 ? -21.315 16.316 9.491 1.00 88.06 437 ASP A CA 1
ATOM 3306 C C . ASP A 1 437 ? -22.482 15.363 9.175 1.00 88.06 437 ASP A C 1
ATOM 3308 O O . ASP A 1 437 ? -23.104 15.447 8.113 1.00 88.06 437 ASP A O 1
ATOM 3312 N N . ILE A 1 438 ? -22.757 14.449 10.109 1.00 88.06 438 ILE A N 1
ATOM 3313 C CA . ILE A 1 438 ? -23.805 13.428 10.034 1.00 88.06 438 ILE A CA 1
ATOM 3314 C C . ILE A 1 438 ? -24.844 13.713 11.113 1.00 88.06 438 ILE A C 1
ATOM 3316 O O . ILE A 1 438 ? -24.490 13.958 12.262 1.00 88.06 438 ILE A O 1
ATOM 3320 N N . TYR A 1 439 ? -26.127 13.664 10.772 1.00 88.00 439 TYR A N 1
ATOM 3321 C CA . TYR A 1 439 ? -27.201 13.910 11.732 1.00 88.00 439 TYR A CA 1
ATOM 3322 C C . TYR A 1 439 ? -27.645 12.611 12.407 1.00 88.00 439 TYR A C 1
ATOM 3324 O O . TYR A 1 439 ? -27.897 11.611 11.734 1.00 88.00 439 TYR A O 1
ATOM 3332 N N . THR A 1 440 ? -27.755 12.639 13.735 1.00 86.50 440 THR A N 1
ATOM 3333 C CA . THR A 1 440 ? -28.388 11.569 14.521 1.00 86.50 440 THR A CA 1
ATOM 3334 C C . THR A 1 440 ? -29.904 11.570 14.340 1.00 86.50 440 THR A C 1
ATOM 3336 O O . THR A 1 440 ? -30.478 12.512 13.782 1.00 86.50 440 THR A O 1
ATOM 3339 N N . ARG A 1 441 ? -30.586 10.554 14.885 1.00 85.12 441 ARG A N 1
ATOM 3340 C CA . ARG A 1 441 ? -32.057 10.505 14.917 1.00 85.12 441 ARG A CA 1
ATOM 3341 C C . ARG A 1 441 ? -32.680 11.745 15.572 1.00 85.12 441 ARG A C 1
ATOM 3343 O O . ARG A 1 441 ? -33.720 12.223 15.123 1.00 85.12 441 ARG A O 1
ATOM 3350 N N . ASP A 1 442 ? -31.997 12.301 16.570 1.00 84.12 442 ASP A N 1
ATOM 3351 C CA . ASP A 1 442 ? -32.389 13.518 17.290 1.00 84.12 442 ASP A CA 1
ATOM 3352 C C . ASP A 1 442 ? -32.017 14.821 16.550 1.00 84.12 442 ASP A C 1
ATOM 3354 O O . ASP A 1 442 ? -32.088 15.902 17.132 1.00 84.12 442 ASP A O 1
ATOM 3358 N N . GLN A 1 443 ? -31.600 14.742 15.278 1.00 84.88 443 GLN A N 1
ATOM 3359 C CA . GLN A 1 443 ? -31.180 15.882 14.449 1.00 84.88 443 GLN A CA 1
ATOM 3360 C C . GLN A 1 443 ? -29.972 16.654 15.013 1.00 84.88 443 GLN A C 1
ATOM 3362 O O . GLN A 1 443 ? -29.790 17.840 14.729 1.00 84.88 443 GLN A O 1
ATOM 3367 N N . VAL A 1 444 ? -29.109 15.988 15.787 1.00 84.00 444 VAL A N 1
ATOM 3368 C CA . VAL A 1 444 ? -27.862 16.583 16.288 1.00 84.00 444 VAL A CA 1
ATOM 3369 C C . VAL A 1 444 ? -26.730 16.275 15.301 1.00 84.00 444 VAL A C 1
ATOM 3371 O O . VAL A 1 444 ? -26.502 15.099 15.008 1.00 84.00 444 VAL A O 1
ATOM 3374 N N . PRO A 1 445 ? -26.009 17.286 14.779 1.00 86.69 445 PRO A N 1
ATOM 3375 C CA . PRO A 1 445 ? -24.891 17.058 13.874 1.00 86.69 445 PRO A CA 1
ATOM 3376 C C . PRO A 1 445 ? -23.661 16.537 14.628 1.00 86.69 445 PRO A C 1
ATOM 3378 O O . PRO A 1 445 ? -23.213 17.115 15.625 1.00 86.69 445 PRO A O 1
ATOM 3381 N N . VAL A 1 446 ? -23.091 15.460 14.101 1.00 84.81 446 VAL A N 1
ATOM 3382 C CA . VAL A 1 446 ? -21.917 14.761 14.618 1.00 84.81 446 VAL A CA 1
ATOM 3383 C C . VAL A 1 446 ? -20.861 14.693 13.527 1.00 84.81 446 VAL A C 1
ATOM 3385 O O . VAL A 1 446 ? -21.110 14.195 12.432 1.00 84.81 446 VAL A O 1
ATOM 3388 N N . SER A 1 447 ? -19.666 15.168 13.846 1.00 86.38 447 SER A N 1
ATOM 3389 C CA . SER A 1 447 ? -18.465 14.962 13.046 1.00 86.38 447 SER A CA 1
ATOM 3390 C C . SER A 1 447 ? -17.665 13.829 13.678 1.00 86.38 447 SER A C 1
ATOM 3392 O O . SER A 1 447 ? -17.286 13.915 14.846 1.00 86.38 447 SER A O 1
ATOM 3394 N N . LEU A 1 448 ? -17.410 12.765 12.920 1.00 84.50 448 LEU A N 1
ATOM 3395 C CA . LEU A 1 448 ? -16.590 11.634 13.360 1.00 84.50 448 LEU A CA 1
ATOM 3396 C C . LEU A 1 448 ? -15.212 11.699 12.702 1.00 84.50 448 LEU A C 1
ATOM 3398 O O . LEU A 1 448 ? -15.115 11.968 11.504 1.00 84.50 448 LEU A O 1
ATOM 3402 N N . THR A 1 449 ? -14.163 11.390 13.453 1.00 87.38 449 THR A N 1
ATOM 3403 C CA . THR A 1 449 ? -12.830 11.135 12.900 1.00 87.38 449 THR A CA 1
ATOM 3404 C C . THR A 1 449 ? -12.548 9.651 13.026 1.00 87.38 449 THR A C 1
ATOM 3406 O O . THR A 1 449 ? -12.520 9.115 14.136 1.00 87.38 449 THR A O 1
ATOM 3409 N N . ILE A 1 450 ? -12.365 8.983 11.890 1.00 86.94 450 ILE A N 1
ATOM 3410 C CA . ILE A 1 450 ? -12.119 7.543 11.846 1.00 86.94 450 ILE A 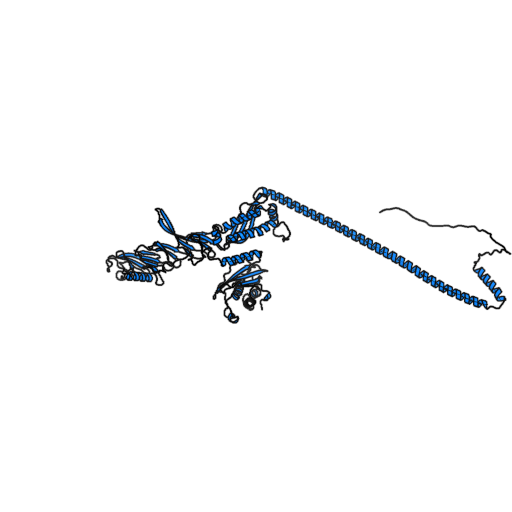CA 1
ATOM 3411 C C . ILE A 1 450 ? -10.670 7.267 11.464 1.00 86.94 450 ILE A C 1
ATOM 3413 O O . ILE A 1 450 ? -10.138 7.849 10.525 1.00 86.94 450 ILE A O 1
ATOM 3417 N N . TYR A 1 451 ? -10.035 6.369 12.197 1.00 89.06 451 TYR A N 1
ATOM 3418 C CA . TYR A 1 451 ? -8.770 5.760 11.836 1.00 89.06 451 TYR A CA 1
ATOM 3419 C C . TYR A 1 451 ? -9.048 4.568 10.937 1.00 89.06 451 TYR A C 1
ATOM 3421 O O . TYR A 1 451 ? -9.845 3.712 11.308 1.00 89.06 451 TYR A O 1
ATOM 3429 N N . MET A 1 452 ? -8.386 4.484 9.790 1.00 89.25 452 MET A N 1
ATOM 3430 C CA . MET A 1 452 ? -8.473 3.324 8.909 1.00 89.25 452 MET A CA 1
ATOM 3431 C C . MET A 1 452 ? -7.081 2.848 8.517 1.00 89.25 452 MET A C 1
ATOM 3433 O O . MET A 1 452 ? -6.207 3.649 8.186 1.00 89.25 452 MET A O 1
ATOM 3437 N N . LYS A 1 453 ? -6.906 1.527 8.510 1.00 90.44 453 LYS A N 1
ATOM 3438 C CA . LYS A 1 453 ? -5.729 0.827 8.006 1.00 90.44 453 LYS A CA 1
ATOM 3439 C C . LYS A 1 453 ? -6.159 -0.149 6.920 1.00 90.44 453 LYS A C 1
ATOM 3441 O O . LYS A 1 453 ? -7.002 -1.016 7.150 1.00 90.44 453 LYS A O 1
ATOM 3446 N N . TRP A 1 454 ? -5.568 -0.033 5.738 1.00 92.38 454 TRP A N 1
ATOM 3447 C CA . TRP A 1 454 ? -5.942 -0.838 4.579 1.00 92.38 454 TRP A CA 1
ATOM 3448 C C . TRP A 1 454 ? -4.733 -1.250 3.742 1.00 92.38 454 TRP A C 1
ATOM 3450 O O . TRP A 1 454 ? -3.636 -0.704 3.862 1.00 92.38 454 TRP A O 1
ATOM 3460 N N . GLN A 1 455 ? -4.954 -2.223 2.868 1.00 92.12 455 GLN A N 1
ATOM 3461 C CA . GLN A 1 455 ? -3.990 -2.686 1.882 1.00 92.12 455 GLN A CA 1
ATOM 3462 C C . GLN A 1 455 ? -4.709 -2.951 0.558 1.00 92.12 455 GLN A C 1
ATOM 3464 O O . GLN A 1 455 ? -5.770 -3.570 0.539 1.00 92.12 455 GLN A O 1
ATOM 3469 N N . LEU A 1 456 ? -4.150 -2.484 -0.558 1.00 91.75 456 LEU A N 1
ATOM 3470 C CA . LEU A 1 456 ? -4.689 -2.786 -1.884 1.00 91.75 456 LEU A CA 1
ATOM 3471 C C . LEU A 1 456 ? -4.130 -4.130 -2.367 1.00 91.75 456 LEU A C 1
ATOM 3473 O O . LEU A 1 456 ? -2.919 -4.263 -2.524 1.00 91.75 456 LEU A O 1
ATOM 3477 N N . LEU A 1 457 ? -5.006 -5.106 -2.611 1.00 88.88 457 LEU A N 1
ATOM 3478 C CA . LEU A 1 457 ? -4.618 -6.422 -3.133 1.00 88.88 457 LEU A CA 1
ATOM 3479 C C . LEU A 1 457 ? -4.835 -6.505 -4.646 1.00 88.88 457 LEU A C 1
ATOM 3481 O O . LEU A 1 457 ? -3.958 -6.958 -5.376 1.00 88.88 457 LEU A O 1
ATOM 3485 N N . GLU A 1 458 ? -5.987 -6.022 -5.123 1.00 89.38 458 GLU A N 1
ATOM 3486 C CA . GLU A 1 458 ? -6.388 -6.115 -6.530 1.00 89.38 458 GLU A CA 1
ATOM 3487 C C . GLU A 1 458 ? -6.604 -4.718 -7.155 1.00 89.38 458 GLU A C 1
ATOM 3489 O O . GLU A 1 458 ? -7.737 -4.234 -7.237 1.00 89.38 458 GLU A O 1
ATOM 3494 N N . PRO A 1 459 ? -5.547 -4.050 -7.657 1.00 88.81 459 PRO A N 1
ATOM 3495 C CA . PRO A 1 459 ? -5.640 -2.702 -8.246 1.00 88.81 459 PRO A CA 1
ATOM 3496 C C . PRO A 1 459 ? -6.514 -2.638 -9.513 1.00 88.81 459 PRO A C 1
ATOM 3498 O O . PRO A 1 459 ? -7.038 -1.577 -9.868 1.00 88.81 459 PRO A O 1
ATOM 3501 N N . LEU A 1 460 ? -6.698 -3.766 -10.207 1.00 89.19 460 LEU A N 1
ATOM 3502 C CA . LEU A 1 460 ? -7.545 -3.855 -11.400 1.00 89.19 460 LEU A CA 1
ATOM 3503 C C . LEU A 1 460 ? -9.025 -3.596 -11.081 1.00 89.19 460 LEU A C 1
ATOM 3505 O O . LEU A 1 460 ? -9.712 -2.916 -11.844 1.00 89.19 460 LEU A O 1
ATOM 3509 N N . LYS A 1 461 ? -9.521 -4.079 -9.935 1.00 89.50 461 LYS A N 1
ATOM 3510 C CA . LYS A 1 461 ? -10.907 -3.828 -9.506 1.00 89.50 461 LYS A CA 1
ATOM 3511 C C . LYS A 1 461 ? -11.128 -2.344 -9.229 1.00 89.50 461 LYS A C 1
ATOM 3513 O O . LYS A 1 461 ? -12.041 -1.741 -9.789 1.00 89.50 461 LYS A O 1
ATOM 3518 N N . LEU A 1 462 ? -10.234 -1.732 -8.453 1.00 90.25 462 LEU A N 1
ATOM 3519 C CA . LEU A 1 462 ? -10.275 -0.304 -8.131 1.00 90.25 462 LEU A CA 1
ATOM 3520 C C . LEU A 1 462 ? -10.342 0.579 -9.390 1.00 90.25 462 LEU A C 1
ATOM 3522 O O . LEU A 1 462 ? -11.182 1.476 -9.490 1.00 90.25 462 LEU A O 1
ATOM 3526 N N . THR A 1 463 ? -9.479 0.295 -10.369 1.00 87.44 463 THR A N 1
ATOM 3527 C CA . THR A 1 463 ? -9.399 1.062 -11.623 1.00 87.44 463 THR A CA 1
ATOM 3528 C C . THR A 1 463 ? -10.607 0.863 -12.532 1.00 87.44 463 THR A C 1
ATOM 3530 O O . THR A 1 463 ? -11.020 1.822 -13.189 1.00 87.44 463 THR A O 1
ATOM 3533 N N . THR A 1 464 ? -11.213 -0.328 -12.519 1.00 87.31 464 THR A N 1
ATOM 3534 C CA . THR A 1 464 ? -12.469 -0.624 -13.233 1.00 87.31 464 THR A CA 1
ATOM 3535 C C . THR A 1 464 ? -13.625 0.228 -12.708 1.00 87.31 464 THR A C 1
ATOM 3537 O O . THR A 1 464 ? -14.441 0.713 -13.488 1.00 87.31 464 THR A O 1
ATOM 3540 N N . HIS A 1 465 ? -13.655 0.495 -11.401 1.00 85.38 465 HIS A N 1
ATOM 3541 C CA . HIS A 1 465 ? -14.626 1.404 -10.787 1.00 85.38 465 HIS A CA 1
ATOM 3542 C C . HIS A 1 465 ? -14.304 2.895 -10.981 1.00 85.38 465 HIS A C 1
ATOM 3544 O O . HIS A 1 465 ? -15.093 3.748 -10.580 1.00 85.38 465 HIS A O 1
ATOM 3550 N N . GLY A 1 466 ? -13.176 3.229 -11.614 1.00 86.44 466 GLY A N 1
ATOM 3551 C CA . GLY A 1 466 ? -12.820 4.603 -11.967 1.00 86.44 466 GLY A CA 1
ATOM 3552 C C . GLY A 1 466 ? -12.119 5.407 -10.871 1.00 86.44 466 GLY A C 1
ATOM 3553 O O . GLY A 1 466 ? -11.881 6.596 -11.077 1.00 86.44 466 GLY A O 1
ATOM 3554 N N . TYR A 1 467 ? -11.754 4.785 -9.747 1.00 89.38 467 TYR A N 1
ATOM 3555 C CA . TYR A 1 467 ? -11.045 5.454 -8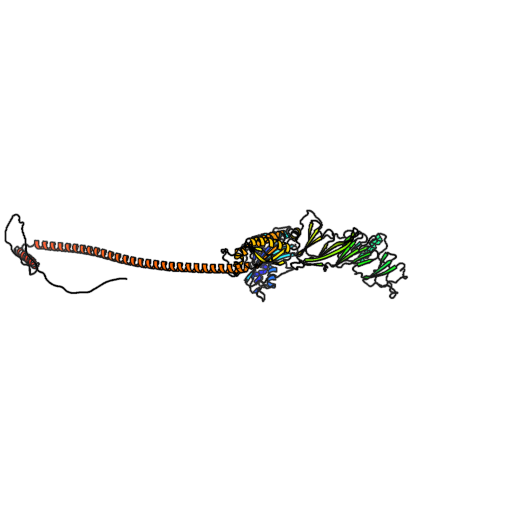.655 1.00 89.38 467 TYR A CA 1
ATOM 3556 C C . TYR A 1 467 ? -9.535 5.531 -8.912 1.00 89.38 467 TYR A C 1
ATOM 3558 O O . TYR A 1 467 ? -8.923 4.582 -9.407 1.00 89.38 467 TYR A O 1
ATOM 3566 N N . ASN A 1 468 ? -8.926 6.664 -8.543 1.00 86.38 468 ASN A N 1
ATOM 3567 C CA . ASN A 1 468 ? -7.486 6.905 -8.703 1.00 86.38 468 ASN A CA 1
ATOM 3568 C C . ASN A 1 468 ? -6.683 6.618 -7.427 1.00 86.38 468 ASN A C 1
ATOM 3570 O O . ASN A 1 468 ? -5.464 6.488 -7.492 1.00 86.38 468 ASN A O 1
ATOM 3574 N N . SER A 1 469 ? -7.347 6.529 -6.273 1.00 89.88 469 SER A N 1
ATOM 3575 C CA . SER A 1 469 ? -6.733 6.184 -4.992 1.00 89.88 469 SER A CA 1
ATOM 3576 C C . SER A 1 469 ? -7.663 5.264 -4.193 1.00 89.88 469 SER A C 1
ATOM 3578 O O . SER A 1 469 ? -8.873 5.512 -4.165 1.00 89.88 469 SER A O 1
ATOM 3580 N N . PRO A 1 470 ? -7.129 4.235 -3.505 1.00 90.94 470 PRO A N 1
ATOM 3581 C CA . PRO A 1 470 ? -7.912 3.398 -2.596 1.00 90.94 470 PRO A CA 1
ATOM 3582 C C . PRO A 1 470 ? -8.628 4.213 -1.512 1.00 90.94 470 PRO A C 1
ATOM 3584 O O . PRO A 1 470 ? -9.750 3.889 -1.131 1.00 90.94 470 PRO A O 1
ATOM 3587 N N . TYR A 1 471 ? -8.004 5.301 -1.051 1.00 91.50 471 TYR A N 1
ATOM 3588 C CA . TYR A 1 471 ? -8.581 6.174 -0.034 1.00 91.50 471 TYR A CA 1
ATOM 3589 C C . TYR A 1 471 ? -9.869 6.854 -0.507 1.00 91.50 471 TYR A C 1
ATOM 3591 O O . TYR A 1 471 ? -10.808 6.971 0.268 1.00 91.50 471 TYR A O 1
ATOM 3599 N N . GLU A 1 472 ? -9.946 7.293 -1.768 1.00 90.50 472 GLU A N 1
ATOM 3600 C CA . GLU A 1 472 ? -11.156 7.946 -2.288 1.00 90.50 472 GLU A CA 1
ATOM 3601 C C . GLU A 1 472 ? -12.342 6.976 -2.306 1.00 90.50 472 GLU A C 1
ATOM 3603 O O . GLU A 1 472 ? -13.434 7.340 -1.871 1.00 90.50 472 GLU A O 1
ATOM 3608 N N . ALA A 1 473 ? -12.104 5.729 -2.726 1.00 91.62 473 ALA A N 1
ATOM 3609 C CA . ALA A 1 473 ? -13.117 4.677 -2.711 1.00 91.62 473 ALA A CA 1
ATOM 3610 C C . ALA A 1 473 ? -13.584 4.361 -1.279 1.00 91.62 473 ALA A C 1
ATOM 3612 O O . ALA A 1 473 ? -14.787 4.321 -1.010 1.00 91.62 473 ALA A O 1
ATOM 3613 N N . LEU A 1 474 ? -12.637 4.193 -0.346 1.00 91.81 474 LEU A N 1
ATOM 3614 C CA . LEU A 1 474 ? -12.946 3.945 1.063 1.00 91.81 474 LEU A CA 1
ATOM 3615 C C . LEU A 1 474 ? -13.685 5.117 1.704 1.00 91.81 474 LEU A C 1
ATOM 3617 O O . LEU A 1 474 ? -14.661 4.891 2.408 1.00 91.81 474 LEU A O 1
ATOM 3621 N N . ARG A 1 475 ? -13.268 6.359 1.448 1.00 91.00 475 ARG A N 1
ATOM 3622 C CA . ARG A 1 475 ? -13.899 7.563 1.998 1.00 91.00 475 ARG A CA 1
ATOM 3623 C C . ARG A 1 475 ? -15.360 7.662 1.593 1.00 91.00 475 ARG A C 1
ATOM 3625 O O . ARG A 1 475 ? -16.214 7.888 2.448 1.00 91.00 475 ARG A O 1
ATOM 3632 N N . ASP A 1 476 ? -15.648 7.499 0.306 1.00 90.06 476 ASP A N 1
ATOM 3633 C CA . ASP A 1 476 ? -17.006 7.649 -0.212 1.00 90.06 476 ASP A CA 1
ATOM 3634 C C . ASP A 1 476 ? -17.933 6.555 0.356 1.00 90.06 476 ASP A C 1
ATOM 3636 O O . ASP A 1 476 ? -19.068 6.839 0.751 1.00 90.06 476 ASP A O 1
ATOM 3640 N N . LYS A 1 477 ? -17.433 5.318 0.490 1.00 90.38 477 LYS A N 1
ATOM 3641 C CA . LYS A 1 477 ? -18.186 4.208 1.098 1.00 90.38 477 LYS A CA 1
ATOM 3642 C C . LYS A 1 477 ? -18.336 4.326 2.607 1.00 90.38 477 LYS A C 1
ATOM 3644 O O . LYS A 1 477 ? -19.449 4.173 3.107 1.00 90.38 477 LYS A O 1
ATOM 3649 N N . ALA A 1 478 ? -17.265 4.655 3.321 1.00 89.69 478 ALA A N 1
ATOM 3650 C CA . ALA A 1 478 ? -17.293 4.873 4.761 1.00 89.69 478 ALA A CA 1
ATOM 3651 C C . ALA A 1 478 ? -18.267 5.998 5.119 1.00 89.69 478 ALA A C 1
ATOM 3653 O O . ALA A 1 478 ? -19.082 5.828 6.019 1.00 89.69 478 ALA A O 1
ATOM 3654 N N . GLN A 1 479 ? -18.270 7.106 4.369 1.00 89.81 479 GLN A N 1
ATOM 3655 C CA . GLN A 1 479 ? -19.228 8.189 4.589 1.00 89.81 479 GLN A CA 1
ATOM 3656 C C . GLN A 1 479 ? -20.677 7.708 4.422 1.00 89.81 479 GLN A C 1
ATOM 3658 O O . GLN A 1 479 ? -21.524 8.051 5.245 1.00 89.81 479 GLN A O 1
ATOM 3663 N N . SER A 1 480 ? -20.971 6.906 3.393 1.00 90.19 480 SER A N 1
ATOM 3664 C CA . SER A 1 480 ? -22.317 6.363 3.162 1.00 90.19 480 SER A CA 1
ATOM 3665 C C . SER A 1 480 ? -22.772 5.442 4.300 1.00 90.19 480 SER A C 1
ATOM 3667 O O . SER A 1 480 ? -23.870 5.615 4.826 1.00 90.19 480 SER A O 1
ATOM 3669 N N . ILE A 1 481 ? -21.923 4.492 4.703 1.00 89.12 481 ILE A N 1
ATOM 3670 C CA . ILE A 1 481 ? -22.233 3.493 5.739 1.00 89.12 481 ILE A CA 1
ATOM 3671 C C . ILE A 1 481 ? -22.388 4.164 7.107 1.00 89.12 481 ILE A C 1
ATOM 3673 O O . ILE A 1 481 ? -23.374 3.938 7.806 1.00 89.12 481 ILE A O 1
ATOM 3677 N N . LEU A 1 482 ? -21.467 5.062 7.467 1.00 87.38 482 LEU A N 1
ATOM 3678 C CA . LEU A 1 482 ? -21.543 5.805 8.725 1.00 87.38 482 LEU A CA 1
ATOM 3679 C C . LEU A 1 482 ? -22.787 6.689 8.785 1.00 87.38 482 LEU A C 1
ATOM 3681 O O . LEU A 1 482 ? -23.425 6.762 9.832 1.00 87.38 482 LEU A O 1
ATOM 3685 N N . THR A 1 483 ? -23.175 7.309 7.666 1.00 88.19 483 THR A N 1
ATOM 3686 C CA . THR A 1 483 ? -24.412 8.102 7.601 1.00 88.19 483 THR A CA 1
ATOM 3687 C C . THR A 1 483 ? -25.635 7.238 7.892 1.00 88.19 483 THR A C 1
ATOM 3689 O O . THR A 1 483 ? -26.491 7.634 8.680 1.00 88.19 483 THR A O 1
ATOM 3692 N N . GLN A 1 484 ? -25.699 6.039 7.311 1.00 87.56 484 GLN A N 1
ATOM 3693 C CA . GLN A 1 484 ? -26.801 5.108 7.537 1.00 87.56 484 GLN A CA 1
ATOM 3694 C C . GLN A 1 484 ? -26.873 4.631 8.993 1.00 87.56 484 GLN A C 1
ATOM 3696 O O . GLN A 1 484 ? -27.966 4.544 9.548 1.00 87.56 484 GLN A O 1
ATOM 3701 N N . ILE A 1 485 ? -25.732 4.350 9.623 1.00 84.19 485 ILE A N 1
ATOM 3702 C CA . ILE A 1 485 ? -25.679 3.865 11.008 1.00 84.19 485 ILE A CA 1
ATOM 3703 C C . ILE A 1 485 ? -26.046 4.984 11.989 1.00 84.19 485 ILE A C 1
ATOM 3705 O O . ILE A 1 485 ? -26.969 4.826 12.786 1.00 84.19 485 ILE A O 1
ATOM 3709 N N . VAL A 1 486 ? -25.384 6.142 11.898 1.00 82.44 486 VAL A N 1
ATOM 3710 C CA . VAL A 1 486 ? -25.590 7.274 12.821 1.00 82.44 486 VAL A CA 1
ATOM 3711 C C . VAL A 1 486 ? -27.019 7.818 12.752 1.00 82.44 486 VAL A C 1
ATOM 3713 O O . VAL A 1 486 ? -27.563 8.211 13.783 1.00 82.44 486 VAL A O 1
ATOM 3716 N N . ALA A 1 487 ? -27.669 7.773 11.585 1.00 85.12 487 ALA A N 1
ATOM 3717 C CA . ALA A 1 487 ? -29.060 8.204 11.432 1.00 85.12 487 ALA A CA 1
ATOM 3718 C C . ALA A 1 487 ? -30.062 7.420 12.306 1.00 85.12 487 ALA A C 1
ATOM 3720 O O . ALA A 1 487 ? -31.142 7.931 12.597 1.00 85.12 487 ALA A O 1
ATOM 3721 N N . HIS A 1 488 ? -29.722 6.203 12.742 1.00 83.94 488 HIS A N 1
ATOM 3722 C CA . HIS A 1 488 ? -30.582 5.370 13.593 1.00 83.94 488 HIS A CA 1
ATOM 3723 C C . HIS A 1 488 ? -30.255 5.475 15.087 1.00 83.94 488 HIS A C 1
ATOM 3725 O O . HIS A 1 488 ? -30.944 4.870 15.906 1.00 83.94 488 HIS A O 1
ATOM 3731 N N . LEU A 1 489 ? -29.215 6.225 15.452 1.00 78.06 489 LEU A N 1
ATOM 3732 C CA . LEU A 1 489 ? -28.714 6.300 16.819 1.00 78.06 489 LEU A CA 1
ATOM 3733 C C . LEU A 1 489 ? -29.178 7.581 17.513 1.00 78.06 489 LEU A C 1
ATOM 3735 O O . LEU A 1 489 ? -29.181 8.665 16.925 1.00 78.06 489 LEU A O 1
ATOM 3739 N N . ASP A 1 490 ? -29.544 7.439 18.786 1.00 79.31 490 ASP A N 1
ATOM 3740 C CA . ASP A 1 490 ? -29.989 8.539 19.642 1.00 79.31 490 ASP A CA 1
ATOM 3741 C C . ASP A 1 490 ? -28.776 9.207 20.318 1.00 79.31 490 ASP A C 1
ATOM 3743 O O . ASP A 1 490 ? -27.843 8.528 20.764 1.00 79.31 490 ASP A O 1
ATOM 3747 N N . TYR A 1 491 ? -28.798 10.533 20.484 1.00 75.56 491 TYR A N 1
ATOM 3748 C CA . TYR A 1 491 ? -27.700 11.313 21.080 1.00 75.56 491 TYR A CA 1
ATOM 3749 C C . TYR A 1 491 ? -27.314 10.810 22.479 1.00 75.56 491 TYR A C 1
ATOM 3751 O O . TYR A 1 491 ? -26.137 10.661 22.813 1.00 75.56 491 TYR A O 1
ATOM 3759 N N . SER A 1 492 ? -28.322 10.504 23.301 1.00 70.31 492 SER A N 1
ATOM 3760 C CA . SER A 1 492 ? -28.131 10.082 24.693 1.00 70.31 492 SER A CA 1
ATOM 3761 C C . SER A 1 492 ? -27.321 8.785 24.828 1.00 70.31 492 SER A C 1
ATOM 3763 O O . SER A 1 492 ? -26.578 8.627 25.799 1.00 70.31 492 SER A O 1
ATOM 3765 N N . SER A 1 493 ? -27.408 7.886 23.841 1.00 69.75 493 SER A N 1
ATOM 3766 C CA . SER A 1 493 ? -26.627 6.644 23.798 1.00 69.75 493 SER A CA 1
ATOM 3767 C C . SER A 1 493 ? -25.139 6.912 23.534 1.00 69.75 493 SER A C 1
ATOM 3769 O O . SER A 1 493 ? -24.274 6.305 24.165 1.00 69.75 493 SER A O 1
ATOM 3771 N N . MET A 1 494 ? -24.831 7.904 22.693 1.00 68.12 494 MET A N 1
ATOM 3772 C CA . MET A 1 494 ? -23.460 8.272 22.330 1.00 68.12 494 MET A CA 1
ATOM 3773 C C . MET A 1 494 ? -22.726 9.033 23.446 1.00 68.12 494 MET A C 1
ATOM 3775 O O . MET A 1 494 ? -21.498 8.956 23.557 1.00 68.12 494 MET A O 1
ATOM 3779 N N . VAL A 1 495 ? -23.451 9.773 24.292 1.00 67.75 495 VAL A N 1
ATOM 3780 C CA . VAL A 1 495 ? -22.860 10.522 25.418 1.00 67.75 495 VAL A CA 1
ATOM 3781 C C . VAL A 1 495 ? -22.585 9.630 26.624 1.00 67.75 495 VAL A C 1
ATOM 3783 O O . VAL A 1 495 ? -21.518 9.752 27.220 1.00 67.75 495 VAL A O 1
ATOM 3786 N N . LYS A 1 496 ? -23.482 8.693 26.962 1.00 64.94 496 LYS A N 1
ATOM 3787 C CA . LYS A 1 496 ? -23.308 7.779 28.112 1.00 64.94 496 LYS A CA 1
ATOM 3788 C C . LYS A 1 496 ? -21.996 6.991 28.050 1.00 64.94 496 LYS A C 1
ATOM 3790 O O . LYS A 1 496 ? -21.314 6.841 29.058 1.00 64.94 496 LYS A O 1
ATOM 3795 N N . GLN A 1 497 ? -21.591 6.587 26.851 1.00 59.75 497 GLN A N 1
ATOM 3796 C CA . GLN A 1 497 ? -20.335 5.875 26.605 1.00 59.75 497 GLN A CA 1
ATOM 3797 C C . GLN A 1 497 ? -19.089 6.781 26.606 1.00 59.75 497 GLN A C 1
ATOM 3799 O O . GLN A 1 497 ? -17.989 6.313 26.344 1.00 59.75 497 GLN A O 1
ATOM 3804 N N . ARG A 1 498 ? -19.225 8.102 26.800 1.00 56.84 498 ARG A N 1
ATOM 3805 C CA . ARG A 1 498 ? -18.079 9.029 26.925 1.00 56.84 498 ARG A CA 1
ATOM 3806 C C . ARG A 1 498 ? -17.533 9.042 28.350 1.00 56.84 498 ARG A C 1
ATOM 3808 O O . ARG A 1 498 ? -16.350 9.283 28.549 1.00 56.84 498 ARG A O 1
ATOM 3815 N N . THR A 1 499 ? -18.416 8.845 29.325 1.00 48.41 499 THR A N 1
ATOM 3816 C CA . THR A 1 499 ? -18.144 9.054 30.752 1.00 48.41 499 THR A CA 1
AT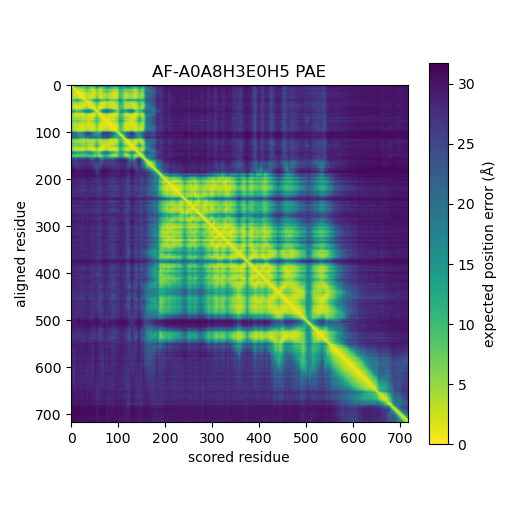OM 3817 C C . THR A 1 499 ? -17.713 7.778 31.466 1.00 48.41 499 THR A C 1
ATOM 3819 O O . THR A 1 499 ? -17.052 7.857 32.498 1.00 48.41 499 THR A O 1
ATOM 3822 N N . VAL A 1 500 ? -18.071 6.611 30.929 1.00 46.22 500 VAL A N 1
ATOM 3823 C CA . VAL A 1 500 ? -17.642 5.318 31.465 1.00 46.22 500 VAL A CA 1
ATOM 3824 C C . VAL A 1 500 ? -16.274 4.996 30.869 1.00 46.22 500 VAL A C 1
ATOM 3826 O O . VAL A 1 500 ? -16.158 4.623 29.705 1.00 46.22 500 VAL A O 1
ATOM 3829 N N . GLY A 1 501 ? -15.226 5.233 31.657 1.00 39.56 501 GLY A N 1
ATOM 3830 C CA . GLY A 1 501 ? -13.870 4.805 31.336 1.00 39.56 501 GLY A CA 1
ATOM 3831 C C . GLY A 1 501 ? -13.768 3.281 31.252 1.00 39.56 501 GLY A C 1
ATOM 3832 O O . GLY A 1 501 ? -14.550 2.552 31.858 1.00 39.56 501 GLY A O 1
ATOM 3833 N N . SER A 1 502 ? -12.769 2.825 30.508 1.00 38.25 502 SER A N 1
ATOM 3834 C CA . SER A 1 502 ? -12.463 1.450 30.097 1.00 38.25 502 SER A CA 1
ATOM 3835 C C . SER A 1 502 ? -12.126 0.442 31.215 1.00 38.25 502 SER A C 1
ATOM 3837 O O . SER A 1 502 ? -11.442 -0.536 30.937 1.00 38.25 502 SER A O 1
ATOM 3839 N N . ASP A 1 503 ? -12.547 0.666 32.464 1.00 35.50 503 ASP A N 1
ATOM 3840 C CA . ASP A 1 503 ? -12.051 -0.074 33.642 1.00 35.50 503 ASP A CA 1
ATOM 3841 C C . ASP A 1 503 ? -13.124 -0.879 34.399 1.00 35.50 503 ASP A C 1
ATOM 3843 O O . ASP A 1 503 ? -12.864 -1.452 35.456 1.00 35.50 503 ASP A O 1
ATOM 3847 N N . HIS A 1 504 ? -14.336 -0.981 33.851 1.00 39.97 504 HIS A N 1
ATOM 3848 C CA . HIS A 1 504 ? -15.329 -1.936 34.333 1.00 39.97 504 HIS A CA 1
ATOM 3849 C C . HIS A 1 504 ? -15.393 -3.132 33.386 1.00 39.97 504 HIS A C 1
ATOM 3851 O O . HIS A 1 504 ? -15.862 -3.010 32.261 1.00 39.97 504 HIS A O 1
ATOM 3857 N N . MET A 1 505 ? -14.904 -4.282 33.869 1.00 38.16 505 MET A N 1
ATOM 3858 C CA . MET A 1 505 ? -15.163 -5.609 33.302 1.00 38.16 505 MET A CA 1
ATOM 3859 C C . MET A 1 505 ? -16.644 -5.714 32.918 1.00 38.16 505 MET A C 1
ATOM 3861 O O . MET A 1 505 ? -17.513 -5.703 33.790 1.00 38.16 505 MET A O 1
ATOM 3865 N N . GLU A 1 506 ? -16.904 -5.748 31.613 1.00 42.78 506 GLU A N 1
ATOM 3866 C CA . GLU A 1 506 ? -18.238 -5.723 31.023 1.00 42.78 506 GLU A CA 1
ATOM 3867 C C . GLU A 1 506 ? -18.984 -7.027 31.343 1.00 42.78 506 GLU A C 1
ATOM 3869 O O . GLU A 1 506 ? -18.576 -8.119 30.944 1.00 42.78 506 GLU A O 1
ATOM 3874 N N . ASP A 1 507 ? -20.092 -6.906 32.073 1.00 43.53 507 ASP A N 1
ATOM 3875 C CA . ASP A 1 507 ? -21.119 -7.940 32.154 1.00 43.53 507 ASP A CA 1
ATOM 3876 C C . ASP A 1 507 ? -21.833 -7.990 30.780 1.00 43.53 507 ASP A C 1
ATOM 3878 O O . ASP A 1 507 ? -22.363 -6.961 30.350 1.00 43.53 507 ASP A O 1
ATOM 3882 N N . PRO A 1 508 ? -21.871 -9.131 30.059 1.00 47.25 508 PRO A N 1
ATOM 3883 C CA . PRO A 1 508 ? -22.446 -9.238 28.706 1.00 47.25 508 PRO A CA 1
ATOM 3884 C C . PRO A 1 508 ? -23.953 -8.943 28.599 1.00 47.25 508 PRO A C 1
ATOM 3886 O O . PRO A 1 508 ? -24.545 -9.123 27.536 1.00 47.25 508 PRO A O 1
ATOM 3889 N N . SER A 1 509 ? -24.598 -8.569 29.703 1.00 48.81 509 SER A N 1
ATOM 3890 C CA . SER A 1 509 ? -26.045 -8.413 29.835 1.00 48.81 509 SER A CA 1
ATOM 3891 C C . SER A 1 509 ? -26.528 -6.957 29.921 1.00 48.81 509 SER A C 1
ATOM 3893 O O . SER A 1 509 ? -27.739 -6.737 29.992 1.00 48.81 509 SER A O 1
ATOM 3895 N N . ASP A 1 510 ? -25.632 -5.960 29.881 1.00 47.91 510 ASP A N 1
ATOM 3896 C CA . ASP A 1 510 ? -26.007 -4.544 30.020 1.00 47.91 510 ASP A CA 1
ATOM 3897 C C . ASP A 1 510 ? -26.416 -3.897 28.664 1.00 47.91 510 ASP A C 1
ATOM 3899 O O . ASP A 1 510 ? -25.593 -3.786 27.752 1.00 47.91 510 ASP A O 1
ATOM 3903 N N . PRO A 1 511 ? -27.669 -3.418 28.497 1.00 50.25 511 PRO A N 1
ATOM 3904 C CA . PRO A 1 511 ? -28.204 -2.846 27.250 1.00 50.25 511 PRO A CA 1
ATOM 3905 C C . PRO A 1 511 ? -27.651 -1.453 26.867 1.00 50.25 511 PRO A C 1
ATOM 3907 O O . PRO A 1 511 ? -28.219 -0.776 26.005 1.00 50.25 511 PRO A O 1
ATOM 3910 N N . SER A 1 512 ? -26.568 -0.987 27.497 1.00 46.56 512 SER A N 1
ATOM 3911 C CA . SER A 1 512 ? -25.979 0.346 27.295 1.00 46.56 512 SER A CA 1
ATOM 3912 C C . SER A 1 512 ? -24.664 0.376 26.485 1.00 46.56 512 SER A C 1
ATOM 3914 O O . SER A 1 512 ? -24.162 1.462 26.170 1.00 46.56 512 SER A O 1
ATOM 3916 N N . SER A 1 513 ? -24.171 -0.773 26.004 1.00 53.31 513 SER A N 1
ATOM 3917 C CA . SER A 1 513 ? -23.050 -0.905 25.050 1.00 53.31 513 SER A CA 1
ATOM 3918 C C . SER A 1 513 ? -23.353 -0.792 23.522 1.00 53.31 513 SER A C 1
ATOM 3920 O O . SER A 1 513 ? -22.394 -0.802 22.743 1.00 53.31 513 SER A O 1
ATOM 3922 N N . PRO A 1 514 ? -24.592 -0.586 23.009 1.00 56.31 514 PRO A N 1
ATOM 3923 C CA . PRO A 1 514 ? -24.927 -0.923 21.622 1.00 56.31 514 PRO A CA 1
ATOM 3924 C C . PRO A 1 514 ? -24.358 0.014 20.552 1.00 56.31 514 PRO A C 1
ATOM 3926 O O . PRO A 1 514 ? -24.276 -0.400 19.406 1.00 56.31 514 PRO A O 1
ATOM 3929 N N . PHE A 1 515 ? -23.960 1.258 20.855 1.00 56.56 515 PHE A N 1
ATOM 3930 C CA . PHE A 1 515 ? -23.413 2.159 19.824 1.00 56.56 515 PHE A CA 1
ATOM 3931 C C . PHE A 1 515 ? -22.024 1.717 19.359 1.00 56.56 515 PHE A C 1
ATOM 3933 O O . PHE A 1 515 ? -21.822 1.519 18.164 1.00 56.56 515 PHE A O 1
ATOM 3940 N N . LEU A 1 516 ? -21.067 1.558 20.283 1.00 57.81 516 LEU A N 1
ATOM 3941 C CA . LEU A 1 516 ? -19.734 1.069 19.931 1.00 57.81 516 LEU A CA 1
ATOM 3942 C C . LEU A 1 516 ? -19.799 -0.353 19.390 1.00 57.81 516 LEU A C 1
ATOM 3944 O O . LEU A 1 516 ? -19.048 -0.644 18.474 1.00 57.81 516 LEU A O 1
ATOM 3948 N N . ASP A 1 517 ? -20.709 -1.194 19.881 1.00 59.69 517 ASP A N 1
ATOM 3949 C CA . ASP A 1 517 ? -20.853 -2.561 19.383 1.00 59.69 517 ASP A CA 1
ATOM 3950 C C . ASP A 1 517 ? -21.515 -2.615 17.991 1.00 59.69 517 ASP A C 1
ATOM 3952 O O . ASP A 1 517 ? -21.039 -3.317 17.105 1.00 59.69 517 ASP A O 1
ATOM 3956 N N . ALA A 1 518 ? -22.530 -1.786 17.715 1.00 60.16 518 ALA A N 1
ATOM 3957 C CA . ALA A 1 518 ? -23.121 -1.659 16.379 1.00 60.16 518 ALA A CA 1
ATOM 3958 C C . ALA A 1 518 ? -22.159 -0.988 15.389 1.00 60.16 518 ALA A C 1
ATOM 3960 O O . ALA A 1 518 ? -22.032 -1.423 14.251 1.00 60.16 518 ALA A O 1
ATOM 3961 N N . LEU A 1 519 ? -21.423 0.042 15.805 1.00 64.88 519 LEU A N 1
ATOM 3962 C CA . LEU A 1 519 ? -20.439 0.703 14.950 1.00 64.88 519 LEU A CA 1
ATOM 3963 C C . LEU A 1 519 ? -19.210 -0.186 14.703 1.00 64.88 519 LEU A C 1
ATOM 3965 O O . LEU A 1 519 ? -18.703 -0.236 13.588 1.00 64.88 519 LEU A O 1
ATOM 3969 N N . ARG A 1 520 ? -18.735 -0.908 15.723 1.00 64.62 520 ARG A N 1
ATOM 3970 C CA . ARG A 1 520 ? -17.592 -1.826 15.621 1.00 64.62 520 ARG A CA 1
ATOM 3971 C C . ARG A 1 520 ? -17.955 -3.140 14.940 1.00 64.62 520 ARG A C 1
ATOM 3973 O O . ARG A 1 520 ? -17.084 -3.731 14.330 1.00 64.62 520 ARG A O 1
ATOM 3980 N N . THR A 1 521 ? -19.187 -3.615 15.014 1.00 70.81 521 THR A N 1
ATOM 3981 C CA . THR A 1 521 ? -19.536 -4.901 14.396 1.00 70.81 521 THR A CA 1
ATOM 3982 C C . THR A 1 521 ? -20.190 -4.678 13.037 1.00 70.81 521 THR A C 1
ATOM 3984 O O . THR A 1 521 ? -19.702 -5.177 12.030 1.00 70.81 521 THR A O 1
ATOM 3987 N N . GLN A 1 522 ? -21.222 -3.834 12.956 1.00 73.38 522 GLN A N 1
ATOM 3988 C CA . GLN A 1 522 ? -21.957 -3.619 11.708 1.00 73.38 522 GLN A CA 1
ATOM 3989 C C . GLN A 1 522 ? -21.198 -2.729 10.716 1.00 73.38 522 GLN A C 1
ATOM 3991 O O . GLN A 1 522 ? -21.084 -3.085 9.547 1.00 73.38 522 GLN A O 1
ATOM 3996 N N . ALA A 1 523 ? -20.637 -1.592 11.153 1.00 71.50 523 ALA A N 1
ATOM 3997 C CA . ALA A 1 523 ? -19.929 -0.702 10.222 1.00 71.50 523 ALA A CA 1
ATOM 3998 C C . ALA A 1 523 ? -18.630 -1.328 9.701 1.00 71.50 523 ALA A C 1
ATOM 4000 O O . ALA A 1 523 ? -18.266 -1.094 8.550 1.00 71.50 523 ALA A O 1
ATOM 4001 N N . MET A 1 524 ? -17.939 -2.110 10.539 1.00 74.81 524 MET A N 1
ATOM 4002 C CA . MET A 1 524 ? -16.717 -2.814 10.145 1.00 74.81 524 MET A CA 1
ATOM 4003 C C . MET A 1 524 ? -17.015 -3.883 9.108 1.00 74.81 524 MET A C 1
ATOM 4005 O O . MET A 1 524 ? -16.351 -3.906 8.076 1.00 74.81 524 MET A O 1
ATOM 4009 N N . ASP A 1 525 ? -18.021 -4.723 9.352 1.00 81.94 525 ASP A N 1
ATOM 4010 C CA . ASP A 1 525 ? -18.388 -5.795 8.430 1.00 81.94 525 ASP A CA 1
ATOM 4011 C C . ASP A 1 525 ? -18.887 -5.223 7.096 1.00 81.94 525 ASP A C 1
ATOM 4013 O O . ASP A 1 525 ? -18.408 -5.630 6.035 1.00 81.94 525 ASP A O 1
ATOM 4017 N N . ASP A 1 526 ? -19.769 -4.219 7.132 1.00 86.50 526 ASP A N 1
ATOM 4018 C CA . ASP A 1 526 ? -20.310 -3.590 5.923 1.00 86.50 526 ASP A CA 1
ATOM 4019 C C . ASP A 1 526 ? -19.217 -2.862 5.125 1.00 86.50 526 ASP A C 1
ATOM 4021 O O . ASP A 1 526 ? -19.149 -2.987 3.896 1.00 86.50 526 ASP A O 1
ATOM 4025 N N . LEU A 1 527 ? -18.326 -2.122 5.800 1.00 86.62 527 LEU A N 1
ATOM 4026 C CA . LEU A 1 527 ? -17.232 -1.425 5.123 1.00 86.62 527 LEU A CA 1
ATOM 4027 C C . LEU A 1 527 ? -16.195 -2.408 4.587 1.00 86.62 527 LEU A C 1
ATOM 4029 O O . LEU A 1 527 ? -15.680 -2.193 3.493 1.00 86.62 527 LEU A O 1
ATOM 4033 N N . HIS A 1 528 ? -15.902 -3.483 5.315 1.00 86.50 528 HIS A N 1
ATOM 4034 C CA . HIS A 1 528 ? -14.986 -4.521 4.859 1.00 86.50 528 HIS A CA 1
ATOM 4035 C C . HIS A 1 528 ? -15.533 -5.215 3.605 1.00 86.50 528 HIS A C 1
ATOM 4037 O O . HIS A 1 528 ? -14.817 -5.332 2.612 1.00 86.50 528 HIS A O 1
ATOM 4043 N N . VAL A 1 529 ? -16.816 -5.595 3.595 1.00 88.56 529 VAL A N 1
ATOM 4044 C CA . VAL A 1 529 ? -17.469 -6.184 2.413 1.00 88.56 529 VAL A CA 1
ATOM 4045 C C . VAL A 1 529 ? -17.443 -5.214 1.230 1.00 88.56 529 VAL A C 1
ATOM 4047 O O . VAL A 1 529 ? -17.056 -5.611 0.132 1.00 88.56 529 VAL A O 1
ATOM 4050 N N . ALA A 1 530 ? -17.776 -3.939 1.449 1.00 89.50 530 ALA A N 1
ATOM 4051 C CA . ALA A 1 530 ? -17.728 -2.928 0.396 1.00 89.50 530 ALA A CA 1
ATOM 4052 C C . ALA A 1 530 ? -16.298 -2.680 -0.120 1.00 89.50 530 ALA A C 1
ATOM 4054 O O . ALA A 1 530 ? -16.098 -2.496 -1.317 1.00 89.50 530 ALA A O 1
ATOM 4055 N N . ALA A 1 531 ? -15.287 -2.690 0.754 1.00 90.44 531 ALA A N 1
ATOM 4056 C CA . ALA A 1 531 ? -13.885 -2.499 0.383 1.00 90.44 531 ALA A CA 1
ATOM 4057 C C . ALA A 1 531 ? -13.368 -3.629 -0.524 1.00 90.44 531 ALA A C 1
ATOM 4059 O O . ALA A 1 531 ? -12.637 -3.371 -1.487 1.00 90.44 531 ALA A O 1
ATOM 4060 N N . LEU A 1 532 ? -13.806 -4.866 -0.273 1.00 90.44 532 LEU A N 1
ATOM 4061 C CA . LEU A 1 532 ? -13.434 -6.034 -1.072 1.00 90.44 532 LEU A CA 1
ATOM 4062 C C . LEU A 1 532 ? -13.940 -5.958 -2.522 1.00 90.44 532 LEU A C 1
ATOM 4064 O O . LEU A 1 532 ? -13.258 -6.461 -3.421 1.00 90.44 532 LEU A O 1
ATOM 4068 N N . GLU A 1 533 ? -15.074 -5.295 -2.783 1.00 88.50 533 GLU A N 1
ATOM 4069 C CA . GLU A 1 533 ? -15.566 -5.047 -4.153 1.00 88.50 533 GLU A CA 1
ATOM 4070 C C . GLU A 1 533 ? -14.548 -4.248 -4.980 1.00 88.50 533 GLU A C 1
ATOM 4072 O O . GLU A 1 533 ? -14.334 -4.529 -6.159 1.00 88.50 533 GLU A O 1
ATOM 4077 N N . TYR A 1 534 ? -13.838 -3.319 -4.335 1.00 91.25 534 TYR A N 1
ATOM 4078 C CA . TYR A 1 534 ? -12.778 -2.515 -4.946 1.00 91.25 534 TYR A CA 1
ATOM 4079 C C . TYR A 1 534 ? -11.401 -3.190 -4.929 1.00 91.25 534 TYR A C 1
ATOM 4081 O O . TYR A 1 534 ? -10.437 -2.606 -5.422 1.00 91.25 534 TYR A O 1
ATOM 4089 N N . GLY A 1 535 ? -11.283 -4.402 -4.377 1.00 89.25 535 GLY A N 1
ATOM 4090 C CA . GLY A 1 535 ? -9.999 -5.091 -4.224 1.00 89.25 535 GLY A CA 1
ATOM 4091 C C . GLY A 1 535 ? -9.145 -4.578 -3.059 1.00 89.25 535 GLY A C 1
ATOM 4092 O O . GLY A 1 535 ? -7.925 -4.766 -3.068 1.00 89.25 535 GLY A O 1
ATOM 4093 N N . ILE A 1 536 ? -9.765 -3.909 -2.083 1.00 93.44 536 ILE A N 1
ATOM 4094 C CA . ILE A 1 536 ? -9.107 -3.341 -0.906 1.00 93.44 536 ILE A CA 1
ATOM 4095 C C . ILE A 1 536 ? -9.381 -4.235 0.305 1.00 93.44 536 ILE A C 1
ATOM 4097 O O . ILE A 1 536 ? -10.528 -4.541 0.618 1.00 93.44 536 ILE A O 1
ATOM 4101 N N . LEU A 1 537 ? -8.325 -4.607 1.023 1.00 91.12 537 LEU A N 1
ATOM 4102 C CA . LEU A 1 537 ? -8.408 -5.288 2.306 1.00 91.12 537 LEU A CA 1
ATOM 4103 C C . LEU A 1 537 ? -8.355 -4.256 3.436 1.00 91.12 537 LEU A C 1
ATOM 4105 O O . LEU A 1 537 ? -7.323 -3.618 3.657 1.00 91.12 537 LEU A O 1
ATOM 4109 N N . LEU A 1 538 ? -9.457 -4.107 4.169 1.00 88.75 538 LEU A N 1
ATOM 4110 C CA . LEU A 1 538 ? -9.498 -3.308 5.392 1.00 88.75 538 LEU A CA 1
ATOM 4111 C C . LEU A 1 538 ? -8.942 -4.150 6.553 1.00 88.75 538 LEU A C 1
ATOM 4113 O O . LEU A 1 538 ? -9.518 -5.189 6.875 1.00 88.75 538 LEU A O 1
ATOM 4117 N N . LYS A 1 539 ? -7.818 -3.724 7.144 1.00 86.75 539 LYS A N 1
ATOM 4118 C CA . LYS A 1 539 ? -7.143 -4.434 8.247 1.00 86.75 539 LYS A CA 1
ATOM 4119 C C . LYS A 1 539 ? -7.598 -3.958 9.617 1.00 86.75 539 LYS A C 1
ATOM 4121 O O . LYS A 1 539 ? -7.721 -4.768 10.526 1.00 86.75 539 LYS A O 1
ATOM 4126 N N . ASP A 1 540 ? -7.788 -2.653 9.757 1.00 82.88 540 ASP A N 1
ATOM 4127 C CA . ASP A 1 540 ? -8.211 -2.038 11.009 1.00 82.88 540 ASP A CA 1
ATOM 4128 C C . ASP A 1 540 ? -9.065 -0.807 10.714 1.00 82.88 540 ASP A C 1
ATOM 4130 O O . ASP A 1 540 ? -8.830 -0.093 9.733 1.00 82.88 540 ASP A O 1
ATOM 4134 N N . LEU A 1 541 ? -10.059 -0.567 11.557 1.00 83.31 541 LEU A N 1
ATOM 4135 C CA . LEU A 1 541 ? -10.887 0.624 11.510 1.00 83.31 541 LEU A CA 1
ATOM 4136 C C . LEU A 1 541 ? -11.362 0.932 12.934 1.00 83.31 541 LEU A C 1
ATOM 4138 O O . LEU A 1 541 ? -11.891 0.082 13.648 1.00 83.31 541 LEU A O 1
ATOM 4142 N N . ALA A 1 542 ? -11.157 2.173 13.355 1.00 80.62 542 ALA A N 1
ATOM 4143 C CA . ALA A 1 542 ? -11.502 2.644 14.686 1.00 80.62 542 ALA A CA 1
ATOM 4144 C C . ALA A 1 542 ? -12.051 4.067 14.619 1.00 80.62 542 ALA A C 1
ATOM 4146 O O . ALA A 1 542 ? -11.727 4.836 13.718 1.00 80.62 542 ALA A O 1
ATOM 4147 N N . VAL A 1 543 ? -12.875 4.445 15.591 1.00 78.88 543 VAL A N 1
ATOM 4148 C CA . VAL A 1 543 ? -13.323 5.833 15.739 1.00 78.88 543 VAL A CA 1
ATOM 4149 C C . VAL A 1 543 ? -12.448 6.503 16.782 1.00 78.88 543 VAL A C 1
ATOM 4151 O O . VAL A 1 543 ? -12.432 6.075 17.933 1.00 78.88 543 VAL A O 1
ATOM 4154 N N . ILE A 1 544 ? -11.705 7.526 16.363 1.00 78.12 544 ILE A N 1
ATOM 4155 C CA . ILE A 1 544 ? -10.772 8.259 17.224 1.00 78.12 544 ILE A CA 1
ATOM 4156 C C . ILE A 1 544 ? -11.525 9.311 18.025 1.00 78.12 544 ILE A C 1
ATOM 4158 O O . ILE A 1 544 ? -11.392 9.385 19.243 1.00 78.12 544 ILE A O 1
ATOM 4162 N N . ASP A 1 545 ? -12.309 10.134 17.331 1.00 72.38 545 ASP A N 1
ATOM 4163 C CA . ASP A 1 545 ? -12.960 11.289 17.937 1.00 72.38 545 ASP A CA 1
ATOM 4164 C C . ASP A 1 545 ? -14.388 11.459 17.421 1.00 72.38 545 ASP A C 1
ATOM 4166 O O . ASP A 1 545 ? -14.712 11.129 16.275 1.00 72.38 545 ASP A O 1
ATOM 4170 N N . ARG A 1 546 ? -15.243 11.988 18.297 1.00 78.25 546 ARG A N 1
ATOM 4171 C CA . ARG A 1 546 ? -16.632 12.336 18.008 1.00 78.25 546 ARG A CA 1
ATOM 4172 C C . ARG A 1 546 ? -16.914 13.741 18.517 1.00 78.25 546 ARG A C 1
ATOM 4174 O O . ARG A 1 546 ? -16.971 13.991 19.720 1.00 78.25 546 ARG A O 1
ATOM 4181 N N . GLN A 1 547 ? -17.126 14.658 17.586 1.00 78.69 547 GLN A N 1
ATOM 4182 C CA . GLN A 1 547 ? -17.419 16.050 17.892 1.00 78.69 547 GLN A CA 1
ATOM 4183 C C . GLN A 1 547 ? -18.876 16.350 17.571 1.00 78.69 547 GLN A C 1
ATOM 4185 O O . GLN A 1 547 ? -19.298 16.308 16.416 1.00 78.69 547 GLN A O 1
ATOM 4190 N N . PHE A 1 548 ? -19.646 16.678 18.605 1.00 78.31 548 PHE A N 1
ATOM 4191 C CA . PHE A 1 548 ? -21.001 17.195 18.454 1.00 78.31 548 PHE A CA 1
ATOM 4192 C C . PHE A 1 548 ? -20.926 18.702 18.229 1.00 78.31 548 PHE A C 1
ATOM 4194 O O . PHE A 1 548 ? -20.287 19.415 19.005 1.00 78.31 548 PHE A O 1
ATOM 4201 N N . LYS A 1 549 ? -21.563 19.196 17.168 1.00 74.81 549 LYS A N 1
ATOM 4202 C CA . LYS A 1 549 ? -21.579 20.629 16.852 1.00 74.81 549 LYS A CA 1
ATOM 4203 C C . LYS A 1 549 ? -22.883 21.278 17.332 1.00 74.81 549 LYS A C 1
ATOM 4205 O O . LYS A 1 549 ? -23.958 20.700 17.205 1.00 74.81 549 LYS A O 1
ATOM 4210 N N . GLY A 1 550 ? -22.783 22.514 17.830 1.00 70.31 550 GLY A N 1
ATOM 4211 C CA . GLY A 1 550 ? -23.921 23.395 18.132 1.00 70.31 550 GLY A CA 1
ATOM 4212 C C . GLY A 1 550 ? -24.332 23.498 19.609 1.00 70.31 550 GLY A C 1
ATOM 4213 O O . GLY A 1 550 ? -23.984 22.663 20.443 1.00 70.31 550 GLY A O 1
ATOM 4214 N N . ASP A 1 551 ? -25.125 24.530 19.923 1.00 67.50 551 ASP A N 1
ATOM 4215 C CA . ASP A 1 551 ? -25.594 24.860 21.284 1.00 67.50 551 ASP A CA 1
ATOM 4216 C C . ASP A 1 551 ? -26.459 23.751 21.913 1.00 67.50 551 ASP A C 1
ATOM 4218 O O . ASP A 1 551 ? -26.521 23.595 23.140 1.00 67.50 551 ASP A O 1
ATOM 4222 N N . ILE A 1 552 ? -27.088 22.934 21.063 1.00 65.12 552 ILE A N 1
ATOM 4223 C CA . ILE A 1 552 ? -27.939 21.799 21.440 1.00 65.12 552 ILE A CA 1
ATOM 4224 C C . ILE A 1 552 ? -27.125 20.711 22.155 1.00 65.12 552 ILE A C 1
ATOM 4226 O O . ILE A 1 552 ? -27.598 20.151 23.138 1.00 65.12 552 ILE A O 1
ATOM 4230 N N . ALA A 1 553 ? -25.874 20.463 21.752 1.00 64.12 553 ALA A N 1
ATOM 4231 C CA . ALA A 1 553 ? -25.018 19.485 22.428 1.00 64.12 553 ALA A CA 1
ATOM 4232 C C . ALA A 1 553 ? -24.743 19.897 23.886 1.00 64.12 553 ALA A C 1
ATOM 4234 O O . ALA A 1 553 ? -24.893 19.104 24.810 1.00 64.12 553 ALA A O 1
ATOM 4235 N N . SER A 1 554 ? -24.455 21.183 24.119 1.00 71.38 554 SER A N 1
ATOM 4236 C CA . SER A 1 554 ? -24.183 21.707 25.467 1.00 71.38 554 SER A CA 1
ATOM 4237 C C . SER A 1 554 ? -25.406 21.680 26.395 1.00 71.38 554 SER A C 1
ATOM 4239 O O . SER A 1 554 ? -25.277 21.534 27.613 1.00 71.38 554 SER A O 1
ATOM 4241 N N . THR A 1 555 ? -26.609 21.835 25.836 1.00 72.19 555 THR A N 1
ATOM 4242 C CA . THR A 1 555 ? -27.866 21.785 26.594 1.00 72.19 555 THR A CA 1
ATOM 4243 C C . THR A 1 555 ? -28.292 20.347 26.857 1.00 72.19 555 THR A C 1
ATOM 4245 O O . THR A 1 555 ? -28.678 20.029 27.983 1.00 72.19 555 THR A O 1
ATOM 4248 N N . MET A 1 556 ? -28.141 19.461 25.874 1.00 66.00 556 MET A N 1
ATOM 4249 C CA . MET A 1 556 ? -28.403 18.034 26.037 1.00 66.00 556 MET A CA 1
ATOM 4250 C C . MET A 1 556 ? -27.405 17.367 26.982 1.00 66.00 556 MET A C 1
ATOM 4252 O O . MET A 1 556 ? -27.823 16.536 27.781 1.00 66.00 556 MET A O 1
ATOM 4256 N N . ASP A 1 557 ? -26.135 17.776 27.012 1.00 68.56 557 ASP A N 1
ATOM 4257 C CA . ASP A 1 557 ? -25.170 17.318 28.024 1.00 68.56 557 ASP A CA 1
ATOM 4258 C C . ASP A 1 557 ? -25.623 17.682 29.443 1.00 68.56 557 ASP A C 1
ATOM 4260 O O . ASP A 1 557 ? -25.582 16.852 30.350 1.00 68.56 557 ASP A O 1
ATOM 4264 N N . LYS A 1 558 ? -26.149 18.895 29.656 1.00 76.94 558 LYS A N 1
ATOM 4265 C CA . LYS A 1 558 ? -26.698 19.305 30.963 1.00 76.94 558 LYS A CA 1
ATOM 4266 C C . LYS A 1 558 ? -27.954 18.522 31.346 1.00 76.94 558 LYS A C 1
ATOM 4268 O O . LYS A 1 558 ? -28.149 18.201 32.516 1.00 76.94 558 LYS A O 1
ATOM 4273 N N . LEU A 1 559 ? -28.829 18.236 30.384 1.00 74.00 559 LEU A N 1
ATOM 4274 C CA . LEU A 1 559 ? -30.055 17.474 30.633 1.00 74.00 559 LEU A CA 1
ATOM 4275 C C . LEU A 1 559 ? -29.757 15.996 30.891 1.00 74.00 559 LEU A C 1
ATOM 4277 O O . LEU A 1 559 ? -30.309 15.417 31.823 1.00 74.00 559 LEU A O 1
ATOM 4281 N N . THR A 1 560 ? -28.857 15.398 30.115 1.00 70.69 560 THR A N 1
ATOM 4282 C CA . THR A 1 560 ? -28.454 13.994 30.265 1.00 70.69 560 THR A CA 1
ATOM 4283 C C . THR A 1 560 ? -27.669 13.764 31.549 1.00 70.69 560 THR A C 1
ATOM 4285 O O . THR A 1 560 ? -27.960 12.799 32.249 1.00 70.69 560 THR A O 1
ATOM 4288 N N . THR A 1 561 ? -26.749 14.659 31.925 1.00 74.62 561 THR A N 1
ATOM 4289 C CA . THR A 1 561 ? -26.051 14.582 33.223 1.00 74.62 561 THR A CA 1
ATOM 4290 C C . THR A 1 561 ? -27.020 14.689 34.398 1.00 74.62 561 THR A C 1
ATOM 4292 O O . THR A 1 561 ? -26.936 13.882 35.320 1.00 74.62 561 THR A O 1
ATOM 4295 N N . ARG A 1 562 ? -28.001 15.602 34.343 1.00 76.94 562 ARG A N 1
ATOM 4296 C CA . ARG A 1 562 ? -29.067 15.682 35.360 1.00 76.94 562 ARG A CA 1
ATOM 4297 C C . ARG A 1 562 ? -29.930 14.424 35.406 1.00 76.94 562 ARG A C 1
ATOM 4299 O O . ARG A 1 562 ? -30.247 13.956 36.493 1.00 76.94 562 ARG A O 1
ATOM 4306 N N . ALA A 1 563 ? -30.304 13.874 34.253 1.00 74.56 563 ALA A N 1
ATOM 4307 C CA . ALA A 1 563 ? -31.104 12.654 34.185 1.00 74.56 563 ALA A CA 1
ATOM 4308 C C . ALA A 1 563 ? -30.340 11.436 34.731 1.00 74.56 563 ALA A C 1
ATOM 4310 O O . ALA A 1 563 ? -30.908 10.649 35.481 1.00 74.56 563 ALA A O 1
ATOM 4311 N N . LEU A 1 564 ? -29.048 11.308 34.411 1.00 72.75 564 LEU A N 1
ATOM 4312 C CA . LEU A 1 564 ? -28.167 10.275 34.964 1.00 72.75 564 LEU A CA 1
ATOM 4313 C C . LEU A 1 564 ? -28.020 10.419 36.478 1.00 72.75 564 LEU A C 1
ATOM 4315 O O . LEU A 1 564 ? -28.139 9.431 37.194 1.00 72.75 564 LEU A O 1
ATOM 4319 N N . GLN A 1 565 ? -27.813 11.641 36.972 1.00 78.19 565 GLN A N 1
ATOM 4320 C CA . GLN A 1 565 ? -27.736 11.897 38.407 1.00 78.19 565 GLN A CA 1
ATOM 4321 C C . GLN A 1 565 ? -29.041 11.503 39.110 1.00 78.19 565 GLN A C 1
ATOM 4323 O O . GLN A 1 565 ? -29.001 10.773 40.096 1.00 78.19 565 GLN A O 1
ATOM 4328 N N . ALA A 1 566 ? -30.191 11.893 38.554 1.00 77.25 566 ALA A N 1
ATOM 4329 C CA . ALA A 1 566 ? -31.497 11.498 39.075 1.00 77.25 566 ALA A CA 1
ATOM 4330 C C . ALA A 1 566 ? -31.700 9.972 39.048 1.00 77.25 566 ALA A C 1
ATOM 4332 O O . ALA A 1 566 ? -32.287 9.413 39.970 1.00 77.25 566 ALA A O 1
ATOM 4333 N N . GLN A 1 567 ? -31.190 9.281 38.024 1.00 75.94 567 GLN A N 1
ATOM 4334 C CA . GLN A 1 567 ? -31.256 7.823 37.925 1.00 75.94 567 GLN A CA 1
ATOM 4335 C C . GLN A 1 567 ? -30.381 7.130 38.983 1.00 75.94 567 GLN A C 1
ATOM 4337 O O . GLN A 1 567 ? -30.825 6.161 39.595 1.00 75.94 567 GLN A O 1
ATOM 4342 N N . VAL A 1 568 ? -29.164 7.627 39.229 1.00 76.31 568 VAL A N 1
ATOM 4343 C CA . VAL A 1 568 ? -28.275 7.111 40.287 1.00 76.31 568 VAL A CA 1
ATOM 4344 C C . VAL A 1 568 ? -28.872 7.371 41.670 1.00 76.31 568 VAL A C 1
ATOM 4346 O O . VAL A 1 568 ? -28.847 6.488 42.525 1.00 76.31 568 VAL A O 1
ATOM 4349 N N . GLU A 1 569 ? -29.445 8.555 41.889 1.00 76.56 569 GLU A N 1
ATOM 4350 C CA . GLU A 1 569 ? -30.152 8.889 43.127 1.00 76.56 569 GLU A CA 1
ATOM 4351 C C . GLU A 1 569 ? -31.357 7.964 43.343 1.00 76.56 569 GLU A C 1
ATOM 4353 O O . GLU A 1 569 ? -31.489 7.390 44.423 1.00 76.56 569 GLU A O 1
ATOM 4358 N N . ALA A 1 570 ? -32.172 7.725 42.312 1.00 78.38 570 ALA A N 1
ATOM 4359 C CA . ALA A 1 570 ? -33.294 6.789 42.380 1.00 78.38 570 ALA A CA 1
ATOM 4360 C C . ALA A 1 570 ? -32.835 5.354 42.696 1.00 78.38 570 ALA A C 1
ATOM 4362 O O . ALA A 1 570 ? -33.362 4.729 43.613 1.00 78.38 570 ALA A O 1
ATOM 4363 N N . ALA A 1 571 ? -31.799 4.856 42.015 1.00 76.25 571 ALA A N 1
ATOM 4364 C CA . ALA A 1 571 ? -31.255 3.522 42.266 1.00 76.25 571 ALA A CA 1
ATOM 4365 C C . ALA A 1 571 ? -30.677 3.380 43.686 1.00 76.25 571 ALA A C 1
ATOM 4367 O O . ALA A 1 571 ? -30.840 2.341 44.330 1.00 76.25 571 ALA A O 1
ATOM 4368 N N . ASN A 1 572 ? -30.030 4.426 44.208 1.00 80.56 572 ASN A N 1
ATOM 4369 C CA . ASN A 1 572 ? -29.543 4.447 45.586 1.00 80.56 572 ASN A CA 1
ATOM 4370 C C . ASN A 1 572 ? -30.695 4.416 46.596 1.00 80.56 572 ASN A C 1
ATOM 4372 O O . ASN A 1 572 ? -30.618 3.660 47.567 1.00 80.56 572 ASN A O 1
ATOM 4376 N N . VAL A 1 573 ? -31.769 5.172 46.349 1.00 83.88 573 VAL A N 1
ATOM 4377 C CA . VAL A 1 573 ? -32.983 5.163 47.181 1.00 83.88 573 VAL A CA 1
ATOM 4378 C C . VAL A 1 573 ? -33.657 3.789 47.155 1.00 83.88 573 VAL A C 1
ATOM 4380 O O . VAL A 1 573 ? -34.021 3.268 48.210 1.00 83.88 573 VAL A O 1
ATOM 4383 N N . ASP A 1 574 ? -33.759 3.148 45.992 1.00 79.00 574 ASP A N 1
ATOM 4384 C CA . ASP A 1 574 ? -34.322 1.800 45.868 1.00 79.00 574 ASP A CA 1
ATOM 4385 C C . ASP A 1 574 ? -33.465 0.756 46.590 1.00 79.00 574 ASP A C 1
ATOM 4387 O O . ASP A 1 574 ? -33.987 -0.113 47.296 1.00 79.00 574 ASP A O 1
ATOM 4391 N N . ARG A 1 575 ? -32.134 0.869 46.498 1.00 77.44 575 ARG A N 1
ATOM 4392 C CA . ARG A 1 575 ? -31.209 0.009 47.242 1.00 77.44 575 ARG A CA 1
ATOM 4393 C C . ARG A 1 575 ? -31.370 0.203 48.749 1.00 77.44 575 ARG A C 1
ATOM 4395 O O . ARG A 1 575 ? -31.441 -0.789 49.475 1.00 77.44 575 ARG A O 1
ATOM 4402 N N . GLU A 1 576 ? -31.470 1.444 49.226 1.00 80.88 576 GLU A N 1
ATOM 4403 C CA . GLU A 1 576 ? -31.739 1.742 50.637 1.00 80.88 576 GLU A CA 1
ATOM 4404 C C . GLU A 1 576 ? -33.083 1.183 51.101 1.00 80.88 576 GLU A C 1
ATOM 4406 O O . GLU A 1 576 ? -33.142 0.544 52.154 1.00 80.88 576 GLU A O 1
ATOM 4411 N N . ASN A 1 577 ? -34.144 1.353 50.312 1.00 83.25 577 ASN A N 1
ATOM 4412 C CA . ASN A 1 577 ? -35.458 0.793 50.614 1.00 83.25 577 ASN A CA 1
ATOM 4413 C C . ASN A 1 577 ? -35.411 -0.737 50.667 1.00 83.25 577 ASN A C 1
ATOM 4415 O O . ASN A 1 577 ? -35.909 -1.333 51.620 1.00 83.25 577 ASN A O 1
ATOM 4419 N N . SER A 1 578 ? -34.739 -1.386 49.712 1.00 80.62 578 SER A N 1
ATOM 4420 C CA . SER A 1 578 ? -34.576 -2.843 49.708 1.00 80.62 578 SER A CA 1
ATOM 4421 C C . SER A 1 578 ? -33.797 -3.346 50.931 1.00 80.62 578 SER A C 1
ATOM 4423 O O . SER A 1 578 ? -34.141 -4.380 51.505 1.00 80.62 578 SER A O 1
ATOM 4425 N N . ASN A 1 579 ? -32.786 -2.596 51.384 1.00 82.62 579 ASN A N 1
ATOM 4426 C CA . ASN A 1 579 ? -32.022 -2.923 52.584 1.00 82.62 579 ASN A CA 1
ATOM 4427 C C . ASN A 1 579 ? -32.862 -2.751 53.855 1.00 82.62 579 ASN A C 1
ATOM 4429 O O . ASN A 1 579 ? -32.802 -3.616 54.727 1.00 82.62 579 ASN A O 1
ATOM 4433 N N . LYS A 1 580 ? -33.679 -1.692 53.946 1.00 87.19 580 LYS A N 1
ATOM 4434 C CA . LYS A 1 580 ? -34.621 -1.486 55.060 1.00 87.19 580 LYS A CA 1
ATOM 4435 C C . LYS A 1 580 ? -35.648 -2.614 55.137 1.00 87.19 580 LYS A C 1
ATOM 4437 O O . LYS A 1 580 ? -35.808 -3.214 56.194 1.00 87.19 580 LYS A O 1
ATOM 4442 N N . VAL A 1 581 ? -36.256 -2.984 54.007 1.00 86.44 581 VAL A N 1
ATOM 4443 C CA . VAL A 1 581 ? -37.208 -4.107 53.942 1.00 86.44 581 VAL A CA 1
ATOM 4444 C C . VAL A 1 581 ? -36.545 -5.418 54.375 1.00 86.44 581 VAL A C 1
ATOM 4446 O O . VAL A 1 581 ? -37.118 -6.162 55.167 1.00 86.44 581 VAL A O 1
ATOM 4449 N N . LYS A 1 582 ? -35.313 -5.698 53.928 1.00 83.88 582 LYS A N 1
ATOM 4450 C CA . LYS A 1 582 ? -34.561 -6.890 54.363 1.00 83.88 582 LYS A CA 1
ATOM 4451 C C . LYS A 1 582 ? -34.229 -6.871 55.859 1.00 83.88 582 LYS A C 1
ATOM 4453 O O . LYS A 1 582 ? -34.286 -7.921 56.496 1.00 83.88 582 LYS A O 1
ATOM 4458 N N . GLN A 1 583 ? -33.899 -5.711 56.431 1.00 85.38 583 GLN A N 1
ATOM 4459 C CA . GLN A 1 583 ? -33.669 -5.570 57.875 1.00 85.38 583 GLN A CA 1
ATOM 4460 C C . GLN A 1 583 ? -34.943 -5.851 58.680 1.00 85.38 583 GLN A C 1
ATOM 4462 O O . GLN A 1 583 ? -34.895 -6.611 59.648 1.00 85.38 583 GLN A O 1
ATOM 4467 N N . GLU A 1 584 ? -36.084 -5.301 58.260 1.00 85.81 584 GLU A N 1
ATOM 4468 C CA . GLU A 1 584 ? -37.379 -5.553 58.901 1.00 85.81 584 GLU A CA 1
ATOM 4469 C C . GLU A 1 584 ? -37.805 -7.023 58.777 1.00 85.81 584 GLU A C 1
ATOM 4471 O O . GLU A 1 584 ? -38.240 -7.626 59.759 1.00 85.81 584 GLU A O 1
ATOM 4476 N N . GLN A 1 585 ? -37.602 -7.644 57.610 1.00 84.88 585 GLN A N 1
ATOM 4477 C CA . GLN A 1 585 ? -37.836 -9.078 57.408 1.00 84.88 585 GLN A CA 1
ATOM 4478 C C . GLN A 1 585 ? -36.934 -9.939 58.303 1.00 84.88 585 GLN A C 1
ATOM 4480 O O . GLN A 1 585 ? -37.409 -10.894 58.919 1.00 84.88 585 GLN A O 1
ATOM 4485 N N . GLY A 1 586 ? -35.652 -9.585 58.433 1.00 85.38 586 GLY A N 1
ATOM 4486 C CA . GLY A 1 586 ? -34.729 -10.246 59.355 1.00 85.38 586 GLY A CA 1
ATOM 4487 C C . GLY A 1 586 ? -35.189 -10.140 60.812 1.00 85.38 586 GLY A C 1
ATOM 4488 O O . GLY A 1 586 ? -35.188 -11.137 61.536 1.00 85.38 586 GLY A O 1
ATOM 4489 N N . ALA A 1 587 ? -35.654 -8.962 61.237 1.00 88.19 587 ALA A N 1
ATOM 4490 C CA . ALA A 1 587 ? -36.190 -8.750 62.580 1.00 88.19 587 ALA A CA 1
ATOM 4491 C C . ALA A 1 587 ? -37.467 -9.572 62.839 1.00 88.19 587 ALA A C 1
ATOM 4493 O O . ALA A 1 587 ? -37.597 -10.184 63.904 1.00 88.19 587 ALA A O 1
ATOM 4494 N N . LEU A 1 588 ? -38.377 -9.642 61.859 1.00 89.00 588 LEU A N 1
ATOM 4495 C CA . LEU A 1 588 ? -39.589 -10.463 61.927 1.00 89.00 588 LEU A CA 1
ATOM 4496 C C . LEU A 1 588 ? -39.251 -11.954 62.077 1.00 89.00 588 LEU A C 1
ATOM 4498 O O . LEU A 1 588 ? -39.810 -12.622 62.946 1.00 89.00 588 LEU A O 1
ATOM 4502 N N . LEU A 1 589 ? -38.307 -12.468 61.282 1.00 86.75 589 LEU A N 1
ATOM 4503 C CA . LEU A 1 589 ? -37.864 -13.863 61.362 1.00 86.75 589 LEU A CA 1
ATOM 4504 C C . LEU A 1 589 ? -37.265 -14.189 62.736 1.00 86.75 589 LEU A C 1
ATOM 4506 O O . LEU A 1 589 ? -37.626 -15.196 63.341 1.00 86.75 589 LEU A O 1
ATOM 4510 N N . VAL A 1 590 ? -36.414 -13.315 63.285 1.00 88.00 590 VAL A N 1
ATOM 4511 C CA . VAL A 1 590 ? -35.859 -13.496 64.639 1.00 88.00 590 VAL A CA 1
ATOM 4512 C C . VAL A 1 590 ? -36.966 -13.501 65.699 1.00 88.00 590 VAL A C 1
ATOM 4514 O O . VAL A 1 590 ? -36.917 -14.299 66.638 1.00 88.00 590 VAL A O 1
ATOM 4517 N N . ALA A 1 591 ? -37.980 -12.642 65.563 1.00 86.38 591 ALA A N 1
ATOM 4518 C CA . ALA A 1 591 ? -39.125 -12.624 66.468 1.00 86.38 591 ALA A CA 1
ATOM 4519 C C . ALA A 1 591 ? -39.962 -13.913 66.374 1.00 86.38 591 ALA A C 1
ATOM 4521 O O . ALA A 1 591 ? -40.333 -14.469 67.409 1.00 86.38 591 ALA A O 1
ATOM 4522 N N . GLN A 1 592 ? -40.202 -14.427 65.163 1.00 89.50 592 GLN A N 1
ATOM 4523 C CA . GLN A 1 592 ? -40.900 -15.698 64.939 1.00 89.50 592 GLN A CA 1
ATOM 4524 C C . GLN A 1 592 ? -40.136 -16.881 65.542 1.00 89.50 592 GLN A C 1
ATOM 4526 O O . GLN A 1 592 ? -40.725 -17.669 66.279 1.00 89.50 592 GLN A O 1
ATOM 4531 N N . VAL A 1 593 ? -38.820 -16.963 65.318 1.00 85.06 593 VAL A N 1
ATOM 4532 C CA . VAL A 1 593 ? -37.966 -18.011 65.901 1.00 85.06 593 VAL A CA 1
ATOM 4533 C C . VAL A 1 593 ? -37.998 -17.956 67.430 1.00 85.06 593 VAL A C 1
ATOM 4535 O O . VAL A 1 593 ? -38.172 -18.987 68.076 1.00 85.06 593 VAL A O 1
ATOM 4538 N N . LYS A 1 594 ? -37.913 -16.762 68.035 1.00 87.69 594 LYS A N 1
ATOM 4539 C CA . LYS A 1 594 ? -38.035 -16.602 69.496 1.00 87.69 594 LYS A CA 1
ATOM 4540 C C . LYS A 1 594 ? -39.408 -17.024 70.022 1.00 87.69 594 LYS A C 1
ATOM 4542 O O . LYS A 1 594 ? -39.485 -17.645 71.081 1.00 87.69 594 LYS A O 1
ATOM 4547 N N . ALA A 1 595 ? -40.486 -16.694 69.312 1.00 86.38 595 ALA A N 1
ATOM 4548 C CA . ALA A 1 595 ? -41.835 -17.109 69.690 1.00 86.38 595 ALA A CA 1
ATOM 4549 C C . ALA A 1 595 ? -41.999 -18.635 69.604 1.00 86.38 595 ALA A C 1
ATOM 4551 O O . ALA A 1 595 ? -42.567 -19.247 70.508 1.00 86.38 595 ALA A O 1
ATOM 4552 N N . GLN A 1 596 ? -41.448 -19.257 68.561 1.00 86.62 596 GLN A N 1
ATOM 4553 C CA . GLN A 1 596 ? -41.479 -20.704 68.375 1.00 86.62 596 GLN A CA 1
ATOM 4554 C C . GLN A 1 596 ? -40.624 -21.442 69.415 1.00 86.62 596 GLN A C 1
ATOM 4556 O O . GLN A 1 596 ? -41.071 -22.455 69.951 1.00 86.62 596 GLN A O 1
ATOM 4561 N N . ALA A 1 597 ? -39.456 -20.905 69.778 1.00 87.62 597 ALA A N 1
ATOM 4562 C CA . ALA A 1 597 ? -38.631 -21.432 70.866 1.00 87.62 597 ALA A CA 1
ATOM 4563 C C . ALA A 1 597 ? -39.385 -21.408 72.206 1.00 87.62 597 ALA A C 1
ATOM 4565 O O . ALA A 1 597 ? -39.513 -22.444 72.851 1.00 87.62 597 ALA A O 1
ATOM 4566 N N . ARG A 1 598 ? -39.998 -20.268 72.569 1.00 86.88 598 ARG A N 1
ATOM 4567 C CA . ARG A 1 598 ? -40.824 -20.156 73.787 1.00 86.88 598 ARG A CA 1
ATOM 4568 C C . ARG A 1 598 ? -42.003 -21.125 73.795 1.00 86.88 598 ARG A C 1
ATOM 4570 O O . ARG A 1 598 ? -42.323 -21.689 74.836 1.00 86.88 598 ARG A O 1
ATOM 4577 N N . LYS A 1 599 ? -42.659 -21.318 72.646 1.00 89.69 599 LYS A N 1
ATOM 4578 C CA . LYS A 1 599 ? -43.749 -22.291 72.515 1.00 89.69 599 LYS A CA 1
ATOM 4579 C C . LYS A 1 599 ? -43.247 -23.716 72.758 1.00 89.69 599 LYS A C 1
ATOM 4581 O O . LYS A 1 599 ? -43.870 -24.447 73.514 1.00 89.69 599 LYS A O 1
ATOM 4586 N N . THR A 1 600 ? -42.104 -24.071 72.177 1.00 84.62 600 THR A N 1
ATOM 4587 C CA . THR A 1 600 ? -41.496 -25.402 72.324 1.00 84.62 600 THR A CA 1
ATOM 4588 C C . THR A 1 600 ? -41.067 -25.669 73.770 1.00 84.62 600 THR A C 1
ATOM 4590 O O . THR A 1 600 ? -41.319 -26.748 74.297 1.00 84.62 600 THR A O 1
ATOM 4593 N N . GLU A 1 601 ? -40.483 -24.677 74.450 1.00 86.50 601 GLU A N 1
ATOM 4594 C CA . GLU A 1 601 ? -40.153 -24.762 75.880 1.00 86.50 601 GLU A CA 1
ATOM 4595 C C . GLU A 1 601 ? -41.409 -24.952 76.744 1.00 86.50 601 GLU A C 1
ATOM 4597 O O . GLU A 1 601 ? -41.435 -25.818 77.620 1.00 86.50 601 GLU A O 1
ATOM 4602 N N . ALA A 1 602 ? -42.473 -24.189 76.478 1.00 85.31 602 ALA A N 1
ATOM 4603 C CA . ALA A 1 602 ? -43.739 -24.321 77.194 1.00 85.31 602 ALA A CA 1
ATOM 4604 C C . ALA A 1 602 ? -44.398 -25.695 76.965 1.00 85.31 602 ALA A C 1
ATOM 4606 O O . ALA A 1 602 ? -44.891 -26.306 77.914 1.00 85.31 602 ALA A O 1
ATOM 4607 N N . GLU A 1 603 ? -44.374 -26.207 75.732 1.00 86.69 603 GLU A N 1
ATOM 4608 C CA . GLU A 1 603 ? -44.870 -27.545 75.389 1.00 86.69 603 GLU A CA 1
ATOM 4609 C C . GLU A 1 603 ? -44.047 -28.647 76.069 1.00 86.69 603 GLU A C 1
ATOM 4611 O O . GLU A 1 603 ? -44.626 -29.584 76.619 1.00 86.69 603 GLU A O 1
ATOM 4616 N N . ALA A 1 604 ? -42.718 -28.514 76.122 1.00 83.81 604 ALA A N 1
ATOM 4617 C CA . ALA A 1 604 ? -41.845 -29.451 76.828 1.00 83.81 604 ALA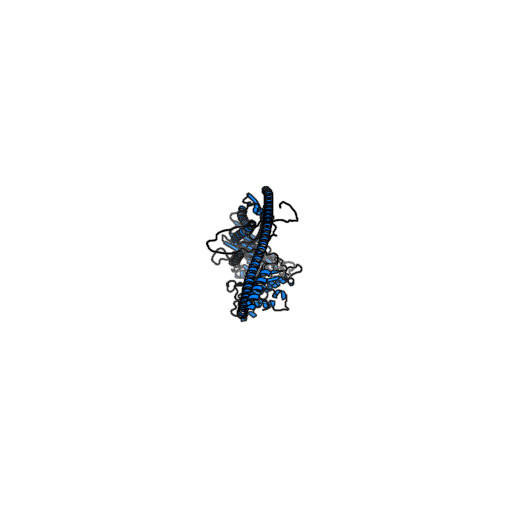 A CA 1
ATOM 4618 C C . ALA A 1 604 ? -42.133 -29.482 78.340 1.00 83.81 604 ALA A C 1
ATOM 4620 O O . ALA A 1 604 ? -42.222 -30.559 78.933 1.00 83.81 604 ALA A O 1
ATOM 4621 N N . LEU A 1 605 ? -42.345 -28.317 78.965 1.00 86.75 605 LEU A N 1
ATOM 4622 C CA . LEU A 1 605 ? -42.725 -28.222 80.379 1.00 86.75 605 LEU A CA 1
ATOM 4623 C C . LEU A 1 605 ? -44.114 -28.825 80.647 1.00 86.75 605 LEU A C 1
ATOM 4625 O O . LEU A 1 605 ? -44.298 -29.554 81.625 1.00 86.75 605 LEU A O 1
ATOM 4629 N N . ALA A 1 606 ? -45.096 -28.570 79.780 1.00 83.00 606 ALA A N 1
ATOM 4630 C CA . ALA A 1 606 ? -46.429 -29.165 79.892 1.00 83.00 606 ALA A CA 1
ATOM 4631 C C . ALA A 1 606 ? -46.393 -30.694 79.711 1.00 83.00 606 ALA A C 1
ATOM 4633 O O . ALA A 1 606 ? -47.053 -31.443 80.436 1.00 83.00 606 ALA A O 1
ATOM 4634 N N . TYR A 1 607 ? -45.574 -31.183 78.782 1.00 81.69 607 TYR A N 1
ATOM 4635 C CA . TYR A 1 607 ? -45.373 -32.612 78.581 1.00 81.69 607 TYR A CA 1
ATOM 4636 C C . TYR A 1 607 ? -44.704 -33.273 79.798 1.00 81.69 607 TYR A C 1
ATOM 4638 O O . TYR A 1 607 ? -45.145 -34.329 80.255 1.00 81.69 607 TYR A O 1
ATOM 4646 N N . ALA A 1 608 ? -43.691 -32.634 80.389 1.00 81.31 608 ALA A N 1
ATOM 4647 C CA . ALA A 1 608 ? -43.021 -33.141 81.585 1.00 81.31 608 ALA A CA 1
ATOM 4648 C C . ALA A 1 608 ? -43.968 -33.218 82.797 1.00 81.31 608 ALA A C 1
ATOM 4650 O O . ALA A 1 608 ? -43.998 -34.236 83.490 1.00 81.31 608 ALA A O 1
ATOM 4651 N N . THR A 1 609 ? -44.783 -32.184 83.032 1.00 82.25 609 THR A N 1
ATOM 4652 C CA . THR A 1 609 ? -45.734 -32.162 84.159 1.00 82.25 609 THR A CA 1
ATOM 4653 C C . THR A 1 609 ? -46.844 -33.197 83.999 1.00 82.25 609 THR A C 1
ATOM 4655 O O . THR A 1 609 ? -47.152 -33.915 84.949 1.00 82.25 609 THR A O 1
ATOM 4658 N N . THR A 1 610 ? -47.406 -33.343 82.797 1.00 82.75 610 THR A N 1
ATOM 4659 C CA . THR A 1 610 ? -48.433 -34.363 82.523 1.00 82.75 610 THR A CA 1
ATOM 4660 C C . THR A 1 610 ? -47.886 -35.784 82.635 1.00 82.75 610 THR A C 1
ATOM 4662 O O . THR A 1 610 ? -48.566 -36.657 83.172 1.00 82.75 610 THR A O 1
ATOM 4665 N N . THR A 1 611 ? -46.648 -36.019 82.196 1.00 82.50 611 THR A N 1
ATOM 4666 C CA . THR A 1 611 ? -45.983 -37.322 82.337 1.00 82.50 611 THR A CA 1
ATOM 4667 C C . THR A 1 611 ? -45.699 -37.644 83.805 1.00 82.50 611 THR A C 1
ATOM 4669 O O . THR A 1 611 ? -45.997 -38.748 84.254 1.00 82.50 611 THR A O 1
ATOM 4672 N N . ALA A 1 612 ? -45.208 -36.674 84.584 1.00 82.50 612 ALA A N 1
ATOM 4673 C CA . ALA A 1 612 ? -44.984 -36.844 86.020 1.00 82.50 612 ALA A CA 1
ATOM 4674 C C . ALA A 1 612 ? -46.291 -37.117 86.785 1.00 82.50 612 ALA A C 1
ATOM 4676 O O . ALA A 1 612 ? -46.333 -38.008 87.630 1.00 82.50 612 ALA A O 1
ATOM 4677 N N . ALA A 1 613 ? -47.373 -36.405 86.453 1.00 81.00 613 ALA A N 1
ATOM 4678 C CA . ALA A 1 613 ? -48.687 -36.626 87.055 1.00 81.00 613 ALA A CA 1
ATOM 4679 C C . ALA A 1 613 ? -49.252 -38.019 86.723 1.00 81.00 613 ALA A C 1
ATOM 4681 O O . ALA A 1 613 ? -49.798 -38.684 87.602 1.00 81.00 613 ALA A O 1
ATOM 4682 N N . LYS A 1 614 ? -49.082 -38.498 85.480 1.00 84.44 614 LYS A N 1
ATOM 4683 C CA . LYS A 1 614 ? -49.464 -39.867 85.089 1.00 84.44 614 LYS A CA 1
ATOM 4684 C C . LYS A 1 614 ? -48.651 -40.925 85.833 1.00 84.44 614 LYS A C 1
ATOM 4686 O O . LYS A 1 614 ? -49.240 -41.852 86.374 1.00 84.44 614 LYS A O 1
ATOM 4691 N N . ALA A 1 615 ? -47.334 -40.746 85.932 1.00 80.25 615 ALA A N 1
ATOM 4692 C CA . ALA A 1 615 ? -46.466 -41.657 86.676 1.00 80.25 615 ALA A CA 1
ATOM 4693 C C . ALA A 1 615 ? -46.841 -41.723 88.169 1.00 80.25 615 ALA A C 1
ATOM 4695 O O . ALA A 1 615 ? -46.849 -42.800 88.760 1.00 80.25 615 ALA A O 1
ATOM 4696 N N . GLN A 1 616 ? -47.207 -40.589 88.779 1.00 81.94 616 GLN A N 1
ATOM 4697 C CA . GLN A 1 616 ? -47.714 -40.557 90.155 1.00 81.94 616 GLN A CA 1
ATOM 4698 C C . GLN A 1 616 ? -49.062 -41.276 90.295 1.00 81.94 616 GLN A C 1
ATOM 4700 O O . GLN A 1 616 ? -49.251 -42.024 91.251 1.00 81.94 616 GLN A O 1
ATOM 4705 N N . ALA A 1 617 ? -49.986 -41.092 89.347 1.00 78.75 617 ALA A N 1
ATOM 4706 C CA . ALA A 1 617 ? -51.275 -41.779 89.360 1.00 78.75 617 ALA A CA 1
ATOM 4707 C C . ALA A 1 617 ? -51.115 -43.306 89.237 1.00 78.75 617 ALA A C 1
ATOM 4709 O O . ALA A 1 617 ? -51.722 -44.050 90.005 1.00 78.75 617 ALA A O 1
ATOM 4710 N N . GLU A 1 618 ? -50.254 -43.773 88.331 1.00 80.69 618 GLU A N 1
ATOM 4711 C CA . GLU A 1 618 ? -49.936 -45.198 88.176 1.00 80.69 618 GLU A CA 1
ATOM 4712 C C . GLU A 1 618 ? -49.263 -45.773 89.431 1.00 80.69 618 GLU A C 1
ATOM 4714 O O . GLU A 1 618 ? -49.641 -46.850 89.891 1.00 80.69 618 GLU A O 1
ATOM 4719 N N . ALA A 1 619 ? -48.334 -45.036 90.051 1.00 79.56 619 ALA A N 1
ATOM 4720 C CA . ALA A 1 619 ? -47.696 -45.458 91.298 1.00 79.56 619 ALA A CA 1
ATOM 4721 C C . ALA A 1 619 ? -48.705 -45.639 92.448 1.00 79.56 619 ALA A C 1
ATOM 4723 O O . ALA A 1 619 ? -48.593 -46.593 93.219 1.00 79.56 619 ALA A O 1
ATOM 4724 N N . VAL A 1 620 ? -49.710 -44.761 92.553 1.00 83.38 620 VAL A N 1
ATOM 4725 C CA . VAL A 1 620 ? -50.780 -44.876 93.560 1.00 83.38 620 VAL A CA 1
ATOM 4726 C C . VAL A 1 620 ? -51.658 -46.103 93.305 1.00 83.38 620 VAL A C 1
ATOM 4728 O O . VAL A 1 620 ? -52.001 -46.798 94.259 1.00 83.38 620 VAL A O 1
ATOM 4731 N N . ILE A 1 621 ? -51.988 -46.407 92.045 1.00 81.12 621 ILE A N 1
ATOM 4732 C CA . ILE A 1 621 ? -52.772 -47.603 91.687 1.00 81.12 621 ILE A CA 1
ATOM 4733 C C . ILE A 1 621 ? -52.013 -48.875 92.082 1.00 81.12 621 ILE A C 1
ATOM 4735 O O . ILE A 1 621 ? -52.565 -49.724 92.779 1.00 81.12 621 ILE A O 1
ATOM 4739 N N . ILE A 1 622 ? -50.728 -48.969 91.725 1.00 79.12 622 ILE A N 1
ATOM 4740 C CA . ILE A 1 622 ? -49.879 -50.119 92.070 1.00 79.12 622 ILE A CA 1
ATOM 4741 C C . ILE A 1 622 ? -49.758 -50.271 93.594 1.00 79.12 622 ILE A C 1
ATOM 4743 O O . ILE A 1 622 ? -49.861 -51.379 94.123 1.00 79.12 622 ILE A O 1
ATOM 4747 N N . ALA A 1 623 ? -49.577 -49.166 94.325 1.00 80.75 623 ALA A N 1
ATOM 4748 C CA . ALA A 1 623 ? -49.511 -49.191 95.784 1.00 80.75 623 ALA A CA 1
ATOM 4749 C C . ALA A 1 623 ? -50.837 -49.645 96.421 1.00 80.75 623 ALA A C 1
ATOM 4751 O O . ALA A 1 623 ? -50.820 -50.419 97.379 1.00 80.75 623 ALA A O 1
ATOM 4752 N N . ALA A 1 624 ? -51.979 -49.209 95.882 1.00 80.75 624 ALA A N 1
ATOM 4753 C CA . ALA A 1 624 ? -53.299 -49.620 96.351 1.00 80.75 624 ALA A CA 1
ATOM 4754 C C . ALA A 1 624 ? -53.569 -51.112 96.086 1.00 80.75 624 ALA A C 1
ATOM 4756 O O . ALA A 1 624 ? -54.089 -51.804 96.961 1.00 80.75 624 ALA A O 1
ATOM 4757 N N . GLU A 1 625 ? -53.167 -51.637 94.926 1.00 81.56 625 GLU A N 1
ATOM 4758 C CA . GLU A 1 625 ? -53.254 -53.071 94.618 1.00 81.56 625 GLU A CA 1
ATOM 4759 C C . GLU A 1 625 ? -52.350 -53.910 95.530 1.00 81.56 625 GLU A C 1
ATOM 4761 O O . GLU A 1 625 ? -52.784 -54.939 96.054 1.00 81.56 625 GLU A O 1
ATOM 4766 N N . ALA A 1 626 ? -51.125 -53.443 95.795 1.00 76.50 626 ALA A N 1
ATOM 4767 C CA . ALA A 1 626 ? -50.207 -54.089 96.731 1.00 76.50 626 ALA A CA 1
ATOM 4768 C C . ALA A 1 626 ? -50.769 -54.112 98.164 1.00 76.50 626 ALA A C 1
ATOM 4770 O O . ALA A 1 626 ? -50.707 -55.142 98.839 1.00 76.50 626 ALA A O 1
ATOM 4771 N N . GLN A 1 627 ? -51.377 -53.010 98.619 1.00 80.12 627 GLN A N 1
ATOM 4772 C CA . GLN A 1 627 ? -52.052 -52.946 99.918 1.00 80.12 627 GLN A CA 1
ATOM 4773 C C . GLN A 1 627 ? -53.277 -53.867 99.976 1.00 80.12 627 GLN A C 1
ATOM 4775 O O . GLN A 1 627 ? -53.456 -54.581 100.961 1.00 80.12 627 GLN A O 1
ATOM 4780 N N . ALA A 1 628 ? -54.094 -53.919 98.922 1.00 77.88 628 ALA A N 1
ATOM 4781 C CA . ALA A 1 628 ? -55.244 -54.819 98.859 1.00 77.88 628 ALA A CA 1
ATOM 4782 C C . ALA A 1 628 ? -54.823 -56.299 98.897 1.00 77.88 628 ALA A C 1
ATOM 4784 O O . ALA A 1 628 ? -55.472 -57.111 99.560 1.00 77.88 628 ALA A O 1
ATOM 4785 N N . ALA A 1 629 ? -53.723 -56.657 98.227 1.00 79.19 629 ALA A N 1
ATOM 4786 C CA . ALA A 1 629 ? -53.150 -57.999 98.287 1.00 79.19 629 ALA A CA 1
ATOM 4787 C C . ALA A 1 629 ? -52.617 -58.336 99.691 1.00 79.19 629 ALA A C 1
ATOM 4789 O O . ALA A 1 629 ? -52.891 -59.424 100.200 1.00 79.19 629 ALA A O 1
ATOM 4790 N N . ALA A 1 630 ? -51.929 -57.395 100.347 1.00 74.12 630 ALA A N 1
ATOM 4791 C CA . ALA A 1 630 ? -51.443 -57.563 101.716 1.00 74.12 630 ALA A CA 1
ATOM 4792 C C . ALA A 1 630 ? -52.593 -57.761 102.720 1.00 74.12 630 ALA A C 1
ATOM 4794 O O . ALA A 1 630 ? -52.538 -58.675 103.541 1.00 74.12 630 ALA A O 1
ATOM 4795 N N . ILE A 1 631 ? -53.669 -56.973 102.606 1.00 77.81 631 ILE A N 1
ATOM 4796 C CA . ILE A 1 631 ? -54.862 -57.106 103.457 1.00 77.81 631 ILE A CA 1
ATOM 4797 C C . ILE A 1 631 ? -55.536 -58.467 103.243 1.00 77.81 631 ILE A C 1
ATOM 4799 O O . ILE A 1 631 ? -55.926 -59.106 104.217 1.00 77.81 631 ILE A O 1
ATOM 4803 N N . LYS A 1 632 ? -55.648 -58.956 101.998 1.00 78.88 632 LYS A N 1
ATOM 4804 C CA . LYS A 1 632 ? -56.204 -60.296 101.729 1.00 78.88 632 LYS A CA 1
ATOM 4805 C C . LYS A 1 632 ? -55.380 -61.404 102.383 1.00 78.88 632 LYS A C 1
ATOM 4807 O O . LYS A 1 632 ? -55.959 -62.322 102.958 1.00 78.88 632 LYS A O 1
ATOM 4812 N N . LEU A 1 633 ? -54.053 -61.305 102.310 1.00 82.31 633 LEU A N 1
ATOM 4813 C CA . LEU A 1 633 ? -53.147 -62.281 102.912 1.00 82.31 633 LEU A CA 1
ATOM 4814 C C . LEU A 1 633 ? -53.229 -62.252 104.447 1.00 82.31 633 LEU A C 1
ATOM 4816 O O . LEU A 1 633 ? -53.299 -63.302 105.080 1.00 82.31 633 LEU A O 1
ATOM 4820 N N . GLN A 1 634 ? -53.302 -61.058 105.043 1.00 77.12 634 GLN A N 1
ATOM 4821 C CA . GLN A 1 634 ? -53.483 -60.899 106.486 1.00 77.12 634 GLN A CA 1
ATOM 4822 C C . GLN A 1 634 ? -54.846 -61.433 106.956 1.00 77.12 634 GLN A C 1
ATOM 4824 O O . GLN A 1 634 ? -54.906 -62.166 107.939 1.00 77.12 634 GLN A O 1
ATOM 4829 N N . ALA A 1 635 ? -55.927 -61.140 106.228 1.00 78.94 635 ALA A N 1
ATOM 4830 C CA . ALA A 1 635 ? -57.264 -61.633 106.555 1.00 78.94 635 ALA A CA 1
ATOM 4831 C C . ALA A 1 635 ? -57.366 -63.166 106.458 1.00 78.94 635 ALA A C 1
ATOM 4833 O O . ALA A 1 635 ? -58.051 -63.786 107.270 1.00 78.94 635 ALA A O 1
ATOM 4834 N N . GLN A 1 636 ? -56.669 -63.795 105.502 1.00 81.31 636 GLN A N 1
ATOM 4835 C CA . GLN A 1 636 ? -56.570 -65.257 105.428 1.00 81.31 636 GLN A CA 1
ATOM 4836 C C . GLN A 1 636 ? -55.822 -65.838 106.635 1.00 81.31 636 GLN A C 1
ATOM 4838 O O . GLN A 1 636 ? -56.313 -66.784 107.248 1.00 81.31 636 GLN A O 1
ATOM 4843 N N . ALA A 1 637 ? -54.697 -65.235 107.028 1.00 77.69 637 ALA A N 1
ATOM 4844 C CA . ALA A 1 637 ? -53.941 -65.666 108.204 1.00 77.69 637 ALA A CA 1
ATOM 4845 C C . ALA A 1 637 ? -54.748 -65.517 109.511 1.00 77.69 637 ALA A C 1
ATOM 4847 O O . ALA A 1 637 ? -54.718 -66.399 110.369 1.00 77.69 637 ALA A O 1
ATOM 4848 N N . GLU A 1 638 ? -55.513 -64.431 109.662 1.00 75.25 638 GLU A N 1
ATOM 4849 C CA . GLU A 1 638 ? -56.395 -64.224 110.818 1.00 75.25 638 GLU A CA 1
ATOM 4850 C C . GLU A 1 638 ? -57.566 -65.220 110.837 1.00 75.25 638 GLU A C 1
ATOM 4852 O O . GLU A 1 638 ? -57.895 -65.757 111.897 1.00 75.25 638 GLU A O 1
ATOM 4857 N N . ALA A 1 639 ? -58.160 -65.534 109.680 1.00 74.50 639 ALA A N 1
ATOM 4858 C CA . ALA A 1 639 ? -59.216 -66.541 109.578 1.00 74.50 639 ALA A CA 1
ATOM 4859 C C . ALA A 1 639 ? -58.719 -67.943 109.977 1.00 74.50 639 ALA A C 1
ATOM 4861 O O . ALA A 1 639 ? -59.404 -68.653 110.718 1.00 74.50 639 ALA A O 1
ATOM 4862 N N . GLU A 1 640 ? -57.511 -68.325 109.552 1.00 75.75 640 GLU A N 1
ATOM 4863 C CA . GLU A 1 640 ? -56.875 -69.585 109.957 1.00 75.75 640 GLU A CA 1
ATOM 4864 C C . GLU A 1 640 ? -56.564 -69.618 111.461 1.00 75.75 640 GLU A C 1
ATOM 4866 O O . GLU A 1 640 ? -56.819 -70.627 112.125 1.00 75.75 640 GLU A O 1
ATOM 4871 N N . ALA A 1 641 ? -56.093 -68.506 112.036 1.00 71.44 641 ALA A N 1
ATOM 4872 C CA . ALA A 1 641 ? -55.829 -68.401 113.470 1.00 71.44 641 ALA A CA 1
ATOM 4873 C C . ALA A 1 641 ? -57.112 -68.520 114.317 1.00 71.44 641 ALA A C 1
ATOM 4875 O O . ALA A 1 641 ? -57.117 -69.205 115.344 1.00 71.44 641 ALA A O 1
ATOM 4876 N N . ILE A 1 642 ? -58.216 -67.902 113.881 1.00 69.94 642 ILE A N 1
ATOM 4877 C CA . ILE A 1 642 ? -59.520 -68.008 114.554 1.00 69.94 642 ILE A CA 1
ATOM 4878 C C . ILE A 1 642 ? -60.068 -69.435 114.445 1.00 69.94 642 ILE A C 1
ATOM 4880 O O . ILE A 1 642 ? -60.560 -69.969 115.439 1.00 69.94 642 ILE A O 1
ATOM 4884 N N . ALA A 1 643 ? -59.942 -70.087 113.284 1.00 73.38 643 ALA A N 1
ATOM 4885 C CA . ALA A 1 643 ? -60.361 -71.478 113.110 1.00 73.38 643 ALA A CA 1
ATOM 4886 C C . ALA A 1 643 ? -59.559 -72.441 114.005 1.00 73.38 643 ALA A C 1
ATOM 4888 O O . ALA A 1 643 ? -60.132 -73.343 114.619 1.00 73.38 643 ALA A O 1
ATOM 4889 N N . ALA A 1 644 ? -58.245 -72.226 114.138 1.00 72.81 644 ALA A N 1
ATOM 4890 C CA . ALA A 1 644 ? -57.396 -73.000 115.041 1.00 72.81 644 ALA A CA 1
ATOM 4891 C C . ALA A 1 644 ? -57.788 -72.800 116.514 1.00 72.81 644 ALA A C 1
ATOM 4893 O O . ALA A 1 644 ? -57.874 -73.776 117.263 1.00 72.81 644 ALA A O 1
ATOM 4894 N N . ARG A 1 645 ? -58.086 -71.556 116.917 1.00 69.88 645 ARG A N 1
ATOM 4895 C CA . ARG A 1 645 ? -58.540 -71.237 118.277 1.00 69.88 645 ARG A CA 1
ATOM 4896 C C . ARG A 1 645 ? -59.914 -71.844 118.576 1.00 69.88 645 ARG A C 1
ATOM 4898 O O . ARG A 1 645 ? -60.055 -72.546 119.567 1.00 69.88 645 ARG A O 1
ATOM 4905 N N . SER A 1 646 ? -60.879 -71.705 117.666 1.00 66.00 646 SER A N 1
ATOM 4906 C CA . SER A 1 646 ? -62.215 -72.299 117.813 1.00 66.00 646 SER A CA 1
ATOM 4907 C C . SER A 1 646 ? -62.178 -73.833 117.904 1.00 66.00 646 SER A C 1
ATOM 4909 O O . SER A 1 646 ? -62.903 -74.420 118.709 1.00 66.00 646 SER A O 1
ATOM 4911 N N . ASN A 1 647 ? -61.299 -74.495 117.143 1.00 69.94 647 ASN A N 1
ATOM 4912 C CA . ASN A 1 647 ? -61.106 -75.944 117.249 1.00 69.94 647 ASN A CA 1
ATOM 4913 C C . ASN A 1 647 ? -60.500 -76.366 118.596 1.00 69.94 647 ASN A C 1
ATOM 4915 O O . ASN A 1 647 ? -60.883 -77.414 119.118 1.00 69.94 647 ASN A O 1
ATOM 4919 N N . ALA A 1 648 ? -59.583 -75.576 119.163 1.00 62.75 648 ALA A N 1
ATOM 4920 C CA . ALA A 1 648 ? -59.046 -75.830 120.499 1.00 62.75 648 ALA A CA 1
ATOM 4921 C C . ALA A 1 648 ? -60.131 -75.669 121.580 1.00 62.75 648 ALA A C 1
ATOM 4923 O O . ALA A 1 648 ? -60.274 -76.550 122.428 1.00 62.75 648 ALA A O 1
ATOM 4924 N N . ASP A 1 649 ? -60.953 -74.622 121.481 1.00 59.59 649 ASP A N 1
ATOM 4925 C CA . ASP A 1 649 ? -62.019 -74.322 122.446 1.00 59.59 649 ASP A CA 1
ATOM 4926 C C . ASP A 1 649 ? -63.138 -75.391 122.426 1.00 59.59 649 ASP A C 1
ATOM 4928 O O . ASP A 1 649 ? -63.719 -75.725 123.458 1.00 59.59 649 ASP A O 1
ATOM 4932 N N . SER A 1 650 ? -63.401 -76.025 121.273 1.00 62.62 650 SER A N 1
ATOM 4933 C CA . SER A 1 650 ? -64.423 -77.084 121.145 1.00 62.62 650 SER A CA 1
ATOM 4934 C C . SER A 1 650 ? -64.124 -78.385 121.915 1.00 62.62 650 SER A C 1
ATOM 4936 O O . SER A 1 650 ? -65.023 -79.206 122.091 1.00 62.62 650 SER A O 1
ATOM 4938 N N . ARG A 1 651 ? -62.884 -78.591 122.389 1.00 63.59 651 ARG A N 1
ATOM 4939 C CA . ARG A 1 651 ? -62.431 -79.843 123.034 1.00 63.59 651 ARG A CA 1
ATOM 4940 C C . ARG A 1 651 ? -62.415 -79.802 124.570 1.00 63.59 651 ARG A C 1
ATOM 4942 O O . ARG A 1 651 ? -61.850 -80.699 125.191 1.00 63.59 651 ARG A O 1
ATOM 4949 N N . VAL A 1 652 ? -63.024 -78.793 125.199 1.00 57.81 652 VAL A N 1
ATOM 4950 C CA . VAL A 1 652 ? -63.087 -78.670 126.668 1.00 57.81 652 VAL A CA 1
ATOM 4951 C C . VAL A 1 652 ? -64.358 -79.343 127.222 1.00 57.81 652 VAL A C 1
ATOM 4953 O O . VAL A 1 652 ? -65.479 -78.864 127.014 1.00 57.81 652 VAL A O 1
ATOM 4956 N N . GLU A 1 653 ? -64.181 -80.464 127.934 1.00 55.91 653 GLU A N 1
ATOM 4957 C CA . GLU A 1 653 ? -65.261 -81.315 128.484 1.00 55.91 653 GLU A CA 1
ATOM 4958 C C . GLU A 1 653 ? -65.674 -80.979 129.938 1.00 55.91 653 GLU A C 1
ATOM 4960 O O . GLU A 1 653 ? -66.644 -81.543 130.441 1.00 55.91 653 GLU A O 1
ATOM 4965 N N . ASP A 1 654 ? -65.006 -80.032 130.610 1.00 57.78 654 ASP A N 1
ATOM 4966 C CA . ASP A 1 654 ? -65.303 -79.661 132.006 1.00 57.78 654 ASP A CA 1
ATOM 4967 C C . ASP A 1 654 ? -66.345 -78.522 132.108 1.00 57.78 654 ASP A C 1
ATOM 4969 O O . ASP A 1 654 ? -66.146 -77.410 131.606 1.00 57.78 654 ASP A O 1
ATOM 4973 N N . ALA A 1 655 ? -67.480 -78.794 132.763 1.00 58.78 655 ALA A N 1
ATOM 4974 C CA . ALA A 1 655 ? -68.646 -77.907 132.825 1.00 58.78 655 ALA A CA 1
ATOM 4975 C C . ALA A 1 655 ? -68.402 -76.605 133.615 1.00 58.78 655 ALA A C 1
ATOM 4977 O O . ALA A 1 655 ? -69.030 -75.589 133.319 1.00 58.78 655 ALA A O 1
ATOM 4978 N N . PHE A 1 656 ? -67.468 -76.598 134.573 1.00 60.50 656 PHE A N 1
ATOM 4979 C CA . PHE A 1 656 ? -67.133 -75.397 135.352 1.00 60.50 656 PHE A CA 1
ATOM 4980 C C . PHE A 1 656 ? -66.216 -74.433 134.574 1.00 60.50 656 PHE A C 1
ATOM 4982 O O . PHE A 1 656 ? -66.316 -73.211 134.715 1.00 60.50 656 PHE A O 1
ATOM 4989 N N . ALA A 1 657 ? -65.365 -74.964 133.686 1.00 61.47 657 ALA A N 1
ATOM 4990 C CA . ALA A 1 657 ? -64.487 -74.162 132.833 1.00 61.47 657 ALA A CA 1
ATOM 4991 C C . ALA A 1 657 ? -65.283 -73.330 131.811 1.00 61.47 657 ALA A C 1
ATOM 4993 O O . ALA A 1 657 ? -64.970 -72.162 131.585 1.00 61.47 657 ALA A O 1
ATOM 4994 N N . ARG A 1 658 ? -66.373 -73.895 131.272 1.00 61.41 658 ARG A N 1
ATOM 4995 C CA . ARG A 1 658 ? -67.237 -73.231 130.284 1.00 61.41 658 ARG A CA 1
ATOM 4996 C C . ARG A 1 658 ? -67.969 -72.008 130.865 1.00 61.41 658 ARG A C 1
ATOM 4998 O O . ARG A 1 658 ? -68.136 -71.010 130.170 1.00 61.41 658 ARG A O 1
ATOM 5005 N N . GLU A 1 659 ? -68.350 -72.033 132.147 1.00 60.59 659 GLU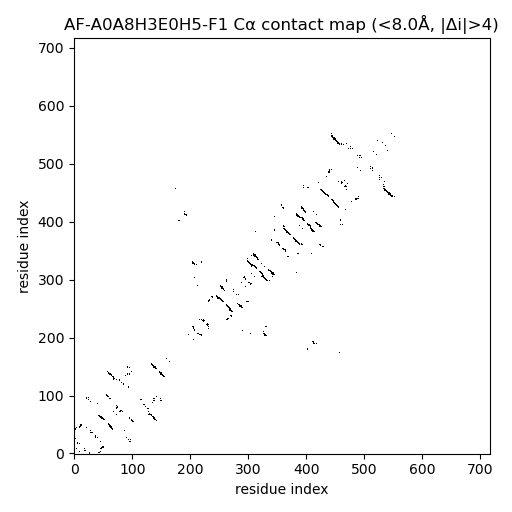 A N 1
ATOM 5006 C CA . GLU A 1 659 ? -68.998 -70.885 132.811 1.00 60.59 659 GLU A CA 1
ATOM 5007 C C . GLU A 1 659 ? -68.003 -69.750 133.122 1.00 60.59 659 GLU A C 1
ATOM 5009 O O . GLU A 1 659 ? -68.300 -68.573 132.896 1.00 60.59 659 GLU A O 1
ATOM 5014 N N . MET A 1 660 ? -66.795 -70.088 133.587 1.00 62.88 660 MET A N 1
ATOM 5015 C CA . MET A 1 660 ? -65.735 -69.099 133.825 1.00 62.88 660 MET A CA 1
ATOM 5016 C C . MET A 1 660 ? -65.255 -68.438 132.527 1.00 62.88 660 MET A C 1
ATOM 5018 O O . MET A 1 660 ? -64.892 -67.260 132.531 1.00 62.88 660 MET A O 1
ATOM 5022 N N . GLU A 1 661 ? -65.295 -69.161 131.409 1.00 60.31 661 GLU A N 1
ATOM 5023 C CA . GLU A 1 661 ? -64.924 -68.639 130.098 1.00 60.31 661 GLU A CA 1
ATOM 5024 C C . GLU A 1 661 ? -65.972 -67.680 129.518 1.00 60.31 661 GLU A C 1
ATOM 5026 O O . GLU A 1 661 ? -65.599 -66.612 129.036 1.00 60.31 661 GLU A O 1
ATOM 5031 N N . VAL A 1 662 ? -67.272 -67.964 129.671 1.00 65.12 662 VAL A N 1
ATOM 5032 C CA . VAL A 1 662 ? -68.338 -67.002 129.320 1.00 65.12 662 VAL A CA 1
ATOM 5033 C C . VAL A 1 662 ? -68.166 -65.700 130.106 1.00 65.12 662 VAL A C 1
ATOM 5035 O O . VAL A 1 662 ? -68.212 -64.616 129.524 1.00 65.12 662 VAL A O 1
ATOM 5038 N N . ARG A 1 663 ? -67.845 -65.784 131.405 1.00 65.31 663 ARG A N 1
ATOM 5039 C CA . ARG A 1 663 ? -67.555 -64.589 132.214 1.00 65.31 663 ARG A CA 1
ATOM 5040 C C . ARG A 1 663 ? -66.295 -63.861 131.754 1.00 65.31 663 ARG A C 1
ATOM 5042 O O . ARG A 1 663 ? -66.243 -62.638 131.834 1.00 65.31 663 ARG A O 1
ATOM 5049 N N . ARG A 1 664 ? -65.282 -64.571 131.253 1.00 66.81 664 ARG A N 1
ATOM 5050 C CA . ARG A 1 664 ? -64.070 -63.949 130.704 1.00 66.81 664 ARG A CA 1
ATOM 5051 C C . ARG A 1 664 ? -64.344 -63.239 129.376 1.00 66.81 664 ARG A C 1
ATOM 5053 O O . ARG A 1 664 ? -63.844 -62.132 129.193 1.00 66.81 664 ARG A O 1
ATOM 5060 N N . VAL A 1 665 ? -65.158 -63.823 128.494 1.00 66.62 665 VAL A N 1
ATOM 5061 C CA . VAL A 1 665 ? -65.617 -63.170 127.256 1.00 66.62 665 VAL A CA 1
ATOM 5062 C C . VAL A 1 665 ? -66.450 -61.932 127.584 1.00 66.62 665 VAL A C 1
ATOM 5064 O O . VAL A 1 665 ? -66.243 -60.891 126.967 1.00 66.62 665 VAL A O 1
ATOM 5067 N N . ASP A 1 666 ? -67.309 -61.986 128.604 1.00 64.50 666 ASP A N 1
ATOM 5068 C CA . ASP A 1 666 ? -68.043 -60.806 129.072 1.00 64.50 666 ASP A CA 1
ATOM 5069 C C . ASP A 1 666 ? -67.114 -59.739 129.673 1.00 64.50 666 ASP A C 1
ATOM 5071 O O . ASP A 1 666 ? -67.300 -58.551 129.414 1.00 64.50 666 ASP A O 1
ATOM 5075 N N . VAL A 1 667 ? -66.059 -60.121 130.399 1.00 64.69 667 VAL A N 1
ATOM 5076 C CA . VAL A 1 667 ? -65.051 -59.170 130.902 1.00 64.69 667 VAL A CA 1
ATOM 5077 C C . VAL A 1 667 ? -64.238 -58.551 129.761 1.00 64.69 667 VAL A C 1
ATOM 5079 O O . VAL A 1 667 ? -64.002 -57.345 129.782 1.00 64.69 667 VAL A O 1
ATOM 5082 N N . GLU A 1 668 ? -63.829 -59.317 128.745 1.00 66.81 668 GLU A N 1
ATOM 5083 C CA . GLU A 1 668 ? -63.154 -58.781 127.551 1.00 66.81 668 GLU A CA 1
ATOM 5084 C C . GLU A 1 668 ? -64.091 -57.865 126.746 1.00 66.81 668 GLU A C 1
ATOM 5086 O O . GLU A 1 668 ? -63.676 -56.786 126.315 1.00 66.81 668 GLU A O 1
ATOM 5091 N N . ARG A 1 669 ? -65.377 -58.226 126.640 1.00 63.97 669 ARG A N 1
ATOM 5092 C CA . ARG A 1 669 ? -66.425 -57.394 126.038 1.00 63.97 669 ARG A CA 1
ATOM 5093 C C . ARG A 1 669 ? -66.575 -56.072 126.786 1.00 63.97 669 ARG A C 1
ATOM 5095 O O . ARG A 1 669 ? -66.557 -55.024 126.150 1.00 63.97 669 ARG A O 1
ATOM 5102 N N . VAL A 1 670 ? -66.648 -56.091 128.118 1.00 62.41 670 VAL A N 1
ATOM 5103 C CA . VAL A 1 670 ? -66.717 -54.874 128.947 1.00 62.41 670 VAL A CA 1
ATOM 5104 C C . VAL A 1 670 ? -65.417 -54.068 128.870 1.00 62.41 670 VAL A C 1
ATOM 5106 O O . VAL A 1 670 ? -65.471 -52.846 128.864 1.00 62.41 670 VAL A O 1
ATOM 5109 N N . LYS A 1 671 ? -64.248 -54.706 128.732 1.00 64.06 671 LYS A N 1
ATOM 5110 C CA . LYS A 1 671 ? -62.958 -54.009 128.595 1.00 64.06 671 LYS A CA 1
ATOM 5111 C C . LYS A 1 671 ? -62.806 -53.291 127.245 1.00 64.06 671 LYS A C 1
ATOM 5113 O O . LYS A 1 671 ? -62.139 -52.259 127.192 1.00 64.06 671 LYS A O 1
ATOM 5118 N N . ALA A 1 672 ? -63.420 -53.805 126.174 1.00 62.12 672 ALA A N 1
ATOM 5119 C CA . ALA A 1 672 ? -63.439 -53.162 124.855 1.00 62.12 672 ALA A CA 1
ATOM 5120 C C . ALA A 1 672 ? -64.269 -51.864 124.843 1.00 62.12 672 ALA A C 1
ATOM 5122 O O . ALA A 1 672 ? -63.929 -50.907 124.146 1.00 62.12 672 ALA A O 1
ATOM 5123 N N . PHE A 1 673 ? -65.318 -51.791 125.665 1.00 58.31 673 PHE A N 1
ATOM 5124 C CA . PHE A 1 673 ? -66.046 -50.555 125.930 1.00 58.31 673 PHE A CA 1
ATOM 5125 C C . PHE A 1 673 ? -65.342 -49.819 127.077 1.00 58.31 673 PHE A C 1
ATOM 5127 O O . PHE A 1 673 ? -65.662 -50.030 128.239 1.00 58.31 673 PHE A O 1
ATOM 5134 N N . GLY A 1 674 ? -64.332 -48.999 126.753 1.00 62.16 674 GLY A N 1
ATOM 5135 C CA . GLY A 1 674 ? -63.498 -48.271 127.725 1.00 62.16 674 GLY A CA 1
ATOM 5136 C C . GLY A 1 674 ? -64.273 -47.586 128.875 1.00 62.16 674 GLY A C 1
ATOM 5137 O O . GLY A 1 674 ? -65.488 -47.424 128.788 1.00 62.16 674 GLY A O 1
ATOM 5138 N N . PRO A 1 675 ? -63.590 -47.123 129.945 1.00 61.69 675 PRO A N 1
ATOM 5139 C CA . PRO A 1 675 ? -64.116 -46.925 131.316 1.00 61.69 675 PRO A CA 1
ATOM 5140 C C . PRO A 1 675 ? -65.291 -45.938 131.532 1.00 61.69 675 PRO A C 1
ATOM 5142 O O . PRO A 1 675 ? -65.594 -45.588 132.668 1.00 61.69 675 PRO A O 1
ATOM 5145 N N . ARG A 1 676 ? -65.964 -45.466 130.478 1.00 54.38 676 ARG A N 1
ATOM 5146 C CA . ARG A 1 676 ? -67.125 -44.563 130.514 1.00 54.38 676 ARG A CA 1
ATOM 5147 C C . ARG A 1 676 ? -68.400 -45.148 129.880 1.00 54.38 676 ARG A C 1
ATOM 5149 O O . ARG A 1 676 ? -69.335 -44.388 129.644 1.00 54.38 676 ARG A O 1
ATOM 5156 N N . ALA A 1 677 ? -68.469 -46.451 129.600 1.00 54.50 677 ALA A N 1
ATOM 5157 C CA . ALA A 1 677 ? -69.685 -47.086 129.082 1.00 54.50 677 ALA A CA 1
ATOM 5158 C C . ALA A 1 677 ? -70.682 -47.436 130.209 1.00 54.50 677 ALA A C 1
ATOM 5160 O O . ALA A 1 677 ? -70.330 -48.123 131.165 1.00 54.50 677 ALA A O 1
ATOM 5161 N N . VAL A 1 678 ? -71.929 -46.964 130.093 1.00 52.97 678 VAL A N 1
ATOM 5162 C CA . VAL A 1 678 ? -73.041 -47.237 131.026 1.00 52.97 678 VAL A CA 1
ATOM 5163 C C . VAL A 1 678 ? -74.068 -48.125 130.317 1.00 52.97 678 VAL A C 1
ATOM 5165 O O . VAL A 1 678 ? -74.559 -47.754 129.253 1.00 52.97 678 VAL A O 1
ATOM 5168 N N . PHE A 1 679 ? -74.403 -49.281 130.899 1.00 54.25 679 PHE A N 1
ATOM 5169 C CA . PHE A 1 679 ? -75.427 -50.202 130.387 1.00 54.25 679 PHE A CA 1
ATOM 5170 C C . PHE A 1 679 ? -76.737 -50.010 131.169 1.00 54.25 679 PHE A C 1
ATOM 5172 O O . PHE A 1 679 ? -76.738 -50.112 132.394 1.00 54.25 679 PHE A O 1
ATOM 5179 N N . VAL A 1 680 ? -77.848 -49.728 130.478 1.00 47.12 680 VAL A N 1
ATOM 5180 C CA . VAL A 1 680 ? -79.185 -49.572 131.086 1.00 47.12 680 VAL A CA 1
ATOM 5181 C C . VAL A 1 680 ? -80.031 -50.823 130.787 1.00 47.12 680 VAL A C 1
ATOM 5183 O O . VAL A 1 680 ? -80.184 -51.152 129.609 1.00 47.12 680 VAL A O 1
ATOM 5186 N N . PRO A 1 681 ? -80.590 -51.525 131.795 1.00 50.50 681 PRO A N 1
ATOM 5187 C CA . PRO A 1 681 ? -81.464 -52.683 131.587 1.00 50.50 681 PRO A CA 1
ATOM 5188 C C . PRO A 1 681 ? -82.906 -52.261 131.261 1.00 50.50 681 PRO A C 1
ATOM 5190 O O . PRO A 1 681 ? -83.434 -51.331 131.866 1.00 50.50 681 PRO A O 1
ATOM 5193 N N . THR A 1 682 ? -83.577 -52.986 130.362 1.00 40.75 682 THR A N 1
ATOM 5194 C CA . THR A 1 682 ? -85.045 -52.971 130.219 1.00 40.75 682 THR A CA 1
ATOM 5195 C C . THR A 1 682 ? -85.557 -54.411 130.281 1.00 40.75 682 THR A C 1
ATOM 5197 O O . THR A 1 682 ? -85.128 -55.264 129.505 1.00 40.75 682 THR A O 1
ATOM 5200 N N . GLU A 1 683 ? -86.417 -54.706 131.259 1.00 42.44 683 GLU A N 1
ATOM 5201 C CA . GLU A 1 683 ? -86.931 -56.050 131.529 1.00 42.44 683 GLU A CA 1
ATOM 5202 C C . GLU A 1 683 ? -88.220 -56.366 130.746 1.00 42.44 683 GLU A C 1
ATOM 5204 O O . GLU A 1 683 ? -89.221 -55.659 130.818 1.00 42.44 683 GLU A O 1
ATOM 5209 N N . THR A 1 684 ? -88.133 -57.497 130.036 1.00 41.12 684 THR A N 1
ATOM 5210 C CA . THR A 1 684 ? -89.105 -58.604 129.903 1.00 41.12 684 THR A CA 1
ATOM 5211 C C . THR A 1 684 ? -90.425 -58.426 129.139 1.00 41.12 684 THR A C 1
ATOM 5213 O O . THR A 1 684 ? -91.429 -58.007 129.698 1.00 41.12 684 THR A O 1
ATOM 5216 N N . GLY A 1 685 ? -90.413 -58.975 127.909 1.00 38.00 685 GLY A N 1
ATOM 5217 C CA . GLY A 1 685 ? -91.365 -59.983 127.393 1.00 38.00 685 GLY A CA 1
ATOM 5218 C C . GLY A 1 685 ? -92.764 -59.496 126.992 1.00 38.00 685 GLY A C 1
ATOM 5219 O O . GLY A 1 685 ? -93.489 -58.947 127.798 1.00 38.00 685 GLY A O 1
ATOM 5220 N N . GLY A 1 686 ? -93.300 -59.717 125.796 1.00 35.59 686 GLY A N 1
ATOM 5221 C CA . GLY A 1 686 ? -92.882 -60.488 124.637 1.00 35.59 686 GLY A CA 1
ATOM 5222 C C . GLY A 1 686 ? -94.058 -60.524 123.644 1.00 35.59 686 GLY A C 1
ATOM 5223 O O . GLY A 1 686 ? -95.182 -60.810 124.032 1.00 35.59 686 GLY A O 1
ATOM 5224 N N . VAL A 1 687 ? -93.750 -60.260 122.370 1.00 35.66 687 VAL A N 1
ATOM 5225 C CA . VAL A 1 687 ? -94.477 -60.668 121.148 1.00 35.66 687 VAL A CA 1
ATOM 5226 C C . VAL A 1 687 ? -95.869 -60.057 120.879 1.00 35.66 687 VAL A C 1
ATOM 5228 O O . VAL A 1 687 ? -96.890 -60.630 121.224 1.00 35.66 687 VAL A O 1
ATOM 5231 N N . SER A 1 688 ? -95.924 -58.973 120.093 1.00 34.38 688 SER A N 1
ATOM 5232 C CA . SER A 1 688 ? -96.257 -59.044 118.651 1.00 34.38 688 SER A CA 1
ATOM 5233 C C . SER A 1 688 ? -96.321 -57.638 118.029 1.00 34.38 688 SER A C 1
ATOM 5235 O O . SER A 1 688 ? -97.134 -56.818 118.442 1.00 34.38 688 SER A O 1
ATOM 5237 N N . GLY A 1 689 ? -95.490 -57.381 117.010 1.00 35.66 689 GLY A N 1
ATOM 5238 C CA . GLY A 1 689 ? -95.658 -56.259 116.072 1.00 35.66 689 GLY A CA 1
ATOM 5239 C C . GLY A 1 689 ? -95.111 -54.895 116.518 1.00 35.66 689 GLY A C 1
ATOM 5240 O O . GLY A 1 689 ? -95.809 -53.892 116.410 1.00 35.66 689 GLY A O 1
ATOM 5241 N N . GLY A 1 690 ? -93.878 -54.841 117.033 1.00 35.88 690 GLY A N 1
ATOM 5242 C CA . GLY A 1 690 ? -93.272 -53.621 117.588 1.00 35.88 690 GLY A CA 1
ATOM 5243 C C . GLY A 1 690 ? -92.672 -52.674 116.544 1.00 35.88 690 GLY A C 1
ATOM 5244 O O . GLY A 1 690 ? -91.488 -52.752 116.233 1.00 35.88 690 GLY A O 1
ATOM 5245 N N . SER A 1 691 ? -93.499 -51.757 116.047 1.00 33.81 691 SER A N 1
ATOM 5246 C CA . SER A 1 691 ? -93.078 -50.399 115.681 1.00 33.81 691 SER A CA 1
ATOM 5247 C C . SER A 1 691 ? -92.887 -49.583 116.967 1.00 33.81 691 SER A C 1
ATOM 5249 O O . SER A 1 691 ? -93.512 -49.916 117.971 1.00 33.81 691 SER A O 1
ATOM 5251 N N . THR A 1 692 ? -92.129 -48.480 116.892 1.00 34.56 692 THR A N 1
ATOM 5252 C CA . THR A 1 692 ? -91.918 -47.429 117.919 1.00 34.56 692 THR A CA 1
ATOM 5253 C C . THR A 1 692 ? -90.731 -47.701 118.875 1.00 34.56 692 THR A C 1
ATOM 5255 O O . THR A 1 692 ? -90.554 -48.813 119.345 1.00 34.56 692 THR A O 1
ATOM 5258 N N . THR A 1 693 ? -89.826 -46.769 119.204 1.00 34.72 693 THR A N 1
ATOM 5259 C CA . THR A 1 693 ? -89.734 -45.318 118.941 1.00 34.72 693 THR A CA 1
ATOM 5260 C C . THR A 1 693 ? -88.426 -44.769 119.542 1.00 34.72 693 THR A C 1
ATOM 5262 O O . THR A 1 693 ? -87.922 -45.353 120.491 1.00 34.72 693 THR A O 1
ATOM 5265 N N . ASN A 1 694 ? -87.937 -43.635 119.012 1.00 34.88 694 ASN A N 1
ATOM 5266 C CA . ASN A 1 694 ? -87.544 -42.386 119.710 1.00 34.88 694 ASN A CA 1
ATOM 5267 C C . ASN A 1 694 ? -87.081 -42.463 121.185 1.00 34.88 694 ASN A C 1
ATOM 5269 O O . ASN A 1 694 ? -87.718 -43.100 122.006 1.00 34.88 694 ASN A O 1
ATOM 5273 N N . ALA A 1 695 ? -86.137 -41.677 121.694 1.00 35.03 695 ALA A N 1
ATOM 5274 C CA . ALA A 1 695 ? -85.376 -40.516 121.236 1.00 35.03 695 ALA A CA 1
ATOM 5275 C C . ALA A 1 695 ? -84.509 -40.060 122.437 1.00 35.03 695 ALA A C 1
ATOM 5277 O O . ALA A 1 695 ? -84.650 -40.603 123.532 1.00 35.03 695 ALA A O 1
ATOM 5278 N N . LEU A 1 696 ? -83.740 -38.979 122.227 1.00 32.44 696 LEU A N 1
ATOM 5279 C CA . LEU A 1 696 ? -82.869 -38.225 123.152 1.00 32.44 696 LEU A CA 1
ATOM 5280 C C . LEU A 1 696 ? -81.413 -38.721 123.065 1.00 32.44 696 LEU A C 1
ATOM 5282 O O . LEU A 1 696 ? -81.141 -39.899 123.227 1.00 32.44 696 LEU A O 1
ATOM 5286 N N . VAL A 1 697 ? -80.421 -37.883 122.745 1.00 33.28 697 VAL A N 1
ATOM 5287 C CA . VAL A 1 697 ? -80.004 -36.735 123.562 1.00 33.28 697 VAL A CA 1
ATOM 5288 C C . VAL A 1 697 ? -79.183 -35.705 122.744 1.00 33.28 697 VAL A C 1
ATOM 5290 O O . VAL A 1 697 ? -78.178 -36.024 122.115 1.00 33.28 697 VAL A O 1
ATOM 5293 N N . THR A 1 698 ? -79.643 -34.455 122.815 1.00 34.66 698 THR A N 1
ATOM 5294 C CA . THR A 1 698 ? -78.987 -33.129 122.720 1.00 34.66 698 THR A CA 1
ATOM 5295 C C . THR A 1 698 ? -77.566 -33.098 123.337 1.00 34.66 698 THR A C 1
ATOM 5297 O O . THR A 1 698 ? -77.396 -33.579 124.443 1.00 34.66 698 THR A O 1
ATOM 5300 N N . GLY A 1 699 ? -76.477 -32.626 122.714 1.00 30.14 699 GLY A N 1
ATOM 5301 C CA . GLY A 1 699 ? -76.135 -31.224 122.413 1.00 30.14 699 GLY A CA 1
ATOM 5302 C C . GLY A 1 699 ? -75.066 -30.646 123.378 1.00 30.14 699 GLY A C 1
ATOM 5303 O O . GLY A 1 699 ? -75.312 -30.617 124.574 1.00 30.14 699 GLY A O 1
ATOM 5304 N N . MET A 1 700 ? -73.908 -30.196 122.851 1.00 31.91 700 MET A N 1
ATOM 5305 C CA . MET A 1 700 ? -72.928 -29.186 123.368 1.00 31.91 700 MET A CA 1
ATOM 5306 C C . MET A 1 700 ? -71.572 -29.415 122.653 1.00 31.91 700 MET A C 1
ATOM 5308 O O . MET A 1 700 ? -71.043 -30.513 122.746 1.00 31.91 700 MET A O 1
ATOM 5312 N N . ALA A 1 701 ? -70.992 -28.564 121.794 1.00 33.59 701 ALA A N 1
ATOM 5313 C CA . ALA A 1 701 ? -70.739 -27.111 121.736 1.00 33.59 701 ALA A CA 1
ATOM 5314 C C . ALA A 1 701 ? -69.494 -26.622 122.522 1.00 33.59 701 ALA A C 1
ATOM 5316 O O . ALA A 1 701 ? -69.369 -26.893 123.709 1.00 33.59 701 ALA A O 1
ATOM 5317 N N . MET A 1 702 ? -68.677 -25.803 121.825 1.00 30.53 702 MET A N 1
ATOM 5318 C CA . MET A 1 702 ? -67.565 -24.909 122.244 1.00 30.53 702 MET A CA 1
ATOM 5319 C C . MET A 1 702 ? -66.100 -25.409 122.249 1.00 30.53 702 MET A C 1
ATOM 5321 O O . MET A 1 702 ? -65.688 -26.131 123.149 1.00 30.53 702 MET A O 1
ATOM 5325 N N . ARG A 1 703 ? -65.268 -24.845 121.346 1.00 30.36 703 ARG A N 1
ATOM 5326 C CA . ARG A 1 703 ? -64.247 -23.769 121.576 1.00 30.36 703 ARG A CA 1
ATOM 5327 C C . ARG A 1 703 ? -63.347 -23.614 120.318 1.00 30.36 703 ARG A C 1
ATOM 5329 O O . ARG A 1 703 ? -62.864 -24.618 119.819 1.00 30.36 703 ARG A O 1
ATOM 5336 N N . LEU A 1 704 ? -63.326 -22.444 119.645 1.00 33.25 704 LEU A N 1
ATOM 5337 C CA . LEU A 1 704 ? -62.292 -21.364 119.699 1.00 33.25 704 LEU A CA 1
ATOM 5338 C C . LEU A 1 704 ? -60.865 -21.878 119.373 1.00 33.25 704 LEU A C 1
ATOM 5340 O O . LEU A 1 704 ? -60.405 -22.748 120.095 1.00 33.25 704 LEU A O 1
ATOM 5344 N N . GLY A 1 705 ? -60.069 -21.445 118.380 1.00 32.16 705 GLY A N 1
ATOM 5345 C CA . GLY A 1 705 ? -60.020 -20.275 117.482 1.00 32.16 705 GLY A CA 1
ATOM 5346 C C . GLY A 1 705 ? -58.685 -19.521 117.679 1.00 32.16 705 GLY A C 1
ATOM 5347 O O . GLY A 1 705 ? -58.486 -19.099 118.809 1.00 32.16 705 GLY A O 1
ATOM 5348 N N . HIS A 1 706 ? -57.810 -19.352 116.659 1.00 32.06 706 HIS A N 1
ATOM 5349 C CA . HIS A 1 706 ? -56.944 -18.156 116.449 1.00 32.06 706 HIS A CA 1
ATOM 5350 C C . HIS A 1 706 ? -56.033 -18.180 115.185 1.00 32.06 706 HIS A C 1
ATOM 5352 O O . HIS A 1 706 ? -55.641 -19.249 114.730 1.00 32.06 706 HIS A O 1
ATOM 5358 N N . GLU A 1 707 ? -55.676 -16.952 114.754 1.00 31.19 707 GLU A N 1
ATOM 5359 C CA . GLU A 1 707 ? -54.601 -16.436 113.855 1.00 31.19 707 GLU A CA 1
ATOM 5360 C C . GLU A 1 707 ? -54.820 -16.263 112.324 1.00 31.19 707 GLU A C 1
ATOM 5362 O O . GLU A 1 707 ? -54.620 -17.169 111.523 1.00 31.19 707 GLU A O 1
ATOM 5367 N N . GLU A 1 708 ? -55.284 -15.048 111.952 1.00 33.59 708 GLU A N 1
ATOM 5368 C CA . GLU A 1 708 ? -54.589 -13.950 111.207 1.00 33.59 708 GLU A CA 1
ATOM 5369 C C . GLU A 1 708 ? -53.393 -14.274 110.267 1.00 33.59 708 GLU A C 1
ATOM 5371 O O . GLU A 1 708 ? -52.591 -15.141 110.565 1.00 33.59 708 GLU A O 1
ATOM 5376 N N . ALA A 1 709 ? -53.083 -13.561 109.167 1.00 31.67 709 ALA A N 1
ATOM 5377 C CA . ALA A 1 709 ? -53.607 -12.353 108.512 1.00 31.67 709 ALA A CA 1
ATOM 5378 C C . ALA A 1 709 ? -52.925 -12.124 107.129 1.00 31.67 709 ALA A C 1
ATOM 5380 O O . ALA A 1 709 ? -51.881 -12.702 106.840 1.00 31.67 709 ALA A O 1
ATOM 5381 N N . ALA A 1 710 ? -53.485 -11.150 106.387 1.00 30.28 710 ALA A N 1
ATOM 5382 C CA . ALA A 1 710 ? -52.870 -10.260 105.380 1.00 30.28 710 ALA A CA 1
ATOM 5383 C C . ALA A 1 710 ? -52.661 -10.783 103.939 1.00 30.28 710 ALA A C 1
ATOM 5385 O O . ALA A 1 710 ? -52.268 -11.917 103.721 1.00 30.28 710 ALA A O 1
ATOM 5386 N N . ALA A 1 711 ? -52.805 -9.996 102.866 1.00 32.44 711 ALA A N 1
ATOM 5387 C CA . ALA A 1 711 ? -53.463 -8.719 102.558 1.00 32.44 711 ALA A CA 1
ATOM 5388 C C . ALA A 1 711 ? -53.321 -8.509 101.028 1.00 32.44 711 ALA A C 1
ATOM 5390 O O . ALA A 1 711 ? -52.326 -8.947 100.466 1.00 32.44 711 ALA A O 1
ATOM 5391 N N . SER A 1 712 ? -54.302 -7.827 100.411 1.00 32.91 712 SER A N 1
ATOM 5392 C CA . SER A 1 712 ? -54.242 -6.866 99.272 1.00 32.91 712 SER A CA 1
ATOM 5393 C C . SER A 1 712 ? -53.237 -7.030 98.105 1.00 32.91 712 SER A C 1
ATOM 5395 O O . SER A 1 712 ? -52.086 -7.365 98.308 1.00 32.91 712 SER A O 1
ATOM 5397 N N . ALA A 1 713 ? -53.434 -6.547 96.877 1.00 36.19 713 ALA A N 1
ATOM 5398 C CA . ALA A 1 713 ? -54.535 -6.046 96.058 1.00 36.19 713 ALA A CA 1
ATOM 5399 C C . ALA A 1 713 ? -53.883 -5.546 94.741 1.00 36.19 713 ALA A C 1
ATOM 5401 O O . ALA A 1 713 ? -52.913 -4.799 94.807 1.00 36.19 713 ALA A O 1
ATOM 5402 N N . SER A 1 714 ? -54.505 -5.832 93.588 1.00 37.91 714 SER A N 1
ATOM 5403 C CA . SER A 1 714 ? -54.492 -4.991 92.363 1.00 37.91 714 SER A CA 1
ATOM 5404 C C . SER A 1 714 ? -53.153 -4.831 91.570 1.00 37.91 714 SER A C 1
ATOM 5406 O O . SER A 1 714 ? -52.152 -5.419 91.954 1.00 37.91 714 SER A O 1
ATOM 5408 N N . PRO A 1 715 ? -53.111 -4.181 90.376 1.00 59.62 715 PRO A N 1
ATOM 5409 C CA . PRO A 1 715 ? -53.045 -4.906 89.099 1.00 59.62 715 PRO A CA 1
ATOM 5410 C C . PRO A 1 715 ? -51.976 -4.380 88.097 1.00 59.62 715 PRO A C 1
ATOM 5412 O O . PRO A 1 715 ? -51.295 -3.391 88.340 1.00 59.62 715 PRO A O 1
ATOM 5415 N N . ARG A 1 716 ? -51.961 -4.993 86.900 1.00 40.00 716 ARG A N 1
ATOM 5416 C CA . ARG A 1 716 ? -51.344 -4.572 85.615 1.00 40.00 716 ARG A CA 1
ATOM 5417 C C . ARG A 1 716 ? -49.809 -4.472 85.536 1.00 40.00 716 ARG A C 1
ATOM 5419 O O . ARG A 1 716 ? -49.213 -3.498 85.984 1.00 40.00 716 ARG A O 1
ATOM 5426 N N . LYS A 1 717 ? -49.233 -5.315 84.677 1.00 39.50 717 LYS A N 1
ATOM 5427 C CA . LYS A 1 717 ? -48.863 -4.940 83.299 1.00 39.50 717 LYS A CA 1
ATOM 5428 C C . LYS A 1 717 ? -48.796 -6.169 82.407 1.00 39.50 717 LYS A C 1
ATOM 5430 O O . LYS A 1 717 ? -48.406 -7.230 82.934 1.00 39.50 717 LYS A O 1
#

Foldseek 3Di:
DLLPDDLVQEAEDDDSVLSVQLVVLLCVLQVPPPDDCNVQSSQKAWRYWYWADQDPQWIKIKTKIKGADADVQDDPVQFGDVVSVQVVVQSRQQSRLRNIDPPDPDPVCSVVDRDHDPDDDDDDDDTHHHGFMWMKMWMWDDDDPVDTDIDIDIDRDDPDDPVVVVVVVVVLVVLVVPQWDDDDDDDDDDLQDAPPPPVDPDQQKFWADPVAPVVQLVVSQVSCVVVVHDGQEDPDDADDPPQPAFDFAAQQKWWWKQAQLHIHIYHHGHGDHDPPPPNCPRIDTDDIDGSQPQWDDDSQKTWGADDQQKKWWKADQVRQIHIDHDGTMIGGDPHGHIDTQDIDGLVDADAFDADPAQRHGLWHKDFGWDWDDDPNDTDIATQKMKTAGDAQKWWWKDQPPTIHIGHHGITMRRDSRIDTLAIAGQDKGKDWDWADFAQALVRWTKIWIKIWIKGFSDQPLQVVVPDHYLVVQLRVQLNVLVNVLRNHDDPLLVVVVVPDDPPDPDDPPDPSPVNCVCCVPVSCVSSQVSSVSSRMHTDDMDTDDMDTDDPVNVVVVVVSVVVVVVVVVVVVVVVVVVVVVVVVVVVVVVVVVVVVVVVVVVVVVVVVVVVVVVVVVVVVVVVVVVVVVVVVVVVVVVVVVVVVVVVVVVPDPDPVVVVVVVVVVVVVVVVVVPDPDDDDDDDDDDDDDDDDDDDDDDDDDDDDDDDDDDDDDDDDD

Nearest PDB structures (foldseek):
  8z5g-assembly1_A  TM=4.707E-01  e=7.450E-08  Escherichia coli K-12
  4fvj-assembly2_B  TM=8.027E-01  e=6.043E-05  Mus musculus
  9cz2-assembly1_XB  TM=4.156E-01  e=8.784E-08  Escherichia coli BL21
  7wi3-assembly1_O  TM=4.250E-01  e=4.818E-07  Escherichia coli K-12
  7wi3-assembly1_M  TM=3.772E-01  e=9.312E-07  Escherichia coli K-12